Protein AF-A0A554KRL7-F1 (afdb_monomer_lite)

pLDDT: mean 94.05, std 5.18, range [69.31, 98.88]

Radius of gyration: 20.67 Å; chains: 1; bounding box: 48×48×59 Å

Secondary structure (DSSP, 8-state):
-EEEEEEEEE-SSSSHHHHHHHHHHHHHHTT-EEEEEEEEEEE-TTSEEEEEEEEETTTTEEEEEEEEEEEEEETTEEEEE--HHHHHHHHHHTT-TTTTTTTEEEEEEEE-TTHHHHHHHHHHHHHHTTEEEEEEEESSGGG--STT-------HHHHHHHHHHHHHT-SEEEEEESTTTTS-S-HHHHHHHHHHTT-EEEEPPHHHHHHHHHHIIIIITTT---SHHHHHHHHHH-SSSEEEEEEEEEEEETTEEEEEEEEEEEEHHHHTEEEEE-GGG---TT----SSHHHHHIIIIITT-----TTTT-EEEETTEEEEE----TTS-HHHHHHHHHHHHHHHHHTS-SEEEEEHHHHHHHHGGGTT-SEEEEEETTTEEEEEE--

Sequence (391 aa):
MKLDKVLFVGTGGGNDIFSCMLAADALWRMGWRWDEAMIAGVLSPFHHHTGVEVVDDDCELYVTGPNAKRFICRNDKSTQIGFVDAEVSKMVFARDGDALRLNIMGVCGLSLQKGSTGLAEVFKILAEEGAFTVLVDVGGDIFYRGKEDTHVLSPMFDSIVLRAFVDSAAPGILFEAGPGTDGEMDPEALEEALAKAQAVEHPLLVETVDKWEALYEKWIAPVRTGRTVPTTIQAYRSKEKILKLTYKARAHLGDTKIYHNFEQRINTELCKKFFLVEPRKISNPFAVDCDSPLDWFVATQVEQHQTNCEANLEYLQFGNRFHQFLTPSPLFPEDVRKWLTVKGFADFMQGVCDVIVMFTDDWQKISDTFSGSPISVCPFGAKLVFIEKKR

Foldseek 3Di:
DEFAEAEEEAQFPACQLLCSLLVLVQVVVVVYYYNAYEGEYEDDQLKDKDCWDDPDPQLRKTFAELPMWIWRDWAPDTDTAFHQQSLVQVCLVVVPDCNVVSRHDGYMYGYCFQFLQSLLVVLLVVLVVRYEYEHTYQAQLLQADAPVFAQAAANQRSLRNLLSPVNSVRHYKYKYANHRQLVGGAPVSSVVSCVQLVWDKDFRDPVSLVSSVVSCVPRPCVRDDDRRSVSLSVLLPDPDQKDKDKDWHWDDAPPDIDTDIDIHIGGSVRSRIMIIGDSVSRDHQLNDDGRRPVRSCCSRPPVGHHAHHPLDQGWGDDPPWIEGALEHGPSDDPVVSLVSNVVNVVCVLVPRTFKYKYWPVSCVSCVVVCPPAQWDWDDDPPTIIIIGGND

Structure (mmCIF, N/CA/C/O backbone):
data_AF-A0A554KRL7-F1
#
_entry.id   AF-A0A554KRL7-F1
#
loop_
_atom_site.group_PDB
_atom_site.id
_atom_site.type_symbol
_atom_site.label_atom_id
_atom_site.label_alt_id
_atom_site.label_comp_id
_atom_site.label_asym_id
_atom_site.label_entity_id
_atom_site.label_seq_id
_atom_site.pdbx_PDB_ins_code
_atom_site.Cartn_x
_atom_site.Cartn_y
_atom_site.Cartn_z
_atom_site.occupancy
_atom_site.B_iso_or_equiv
_atom_site.auth_seq_id
_atom_site.auth_comp_id
_atom_site.auth_asym_id
_atom_site.auth_atom_id
_atom_site.pdbx_PDB_model_num
ATOM 1 N N . MET A 1 1 ? -19.562 -5.578 18.838 1.00 93.12 1 MET A N 1
ATOM 2 C CA . MET A 1 1 ? -19.333 -6.848 18.109 1.00 93.12 1 MET A CA 1
ATOM 3 C C . MET A 1 1 ? -18.416 -7.708 18.963 1.00 93.12 1 MET A C 1
ATOM 5 O O . MET A 1 1 ? -17.486 -7.141 19.520 1.00 93.12 1 MET A O 1
ATOM 9 N N . LYS A 1 2 ? -18.695 -9.004 19.141 1.00 96.19 2 LYS A N 1
ATOM 10 C CA . LYS A 1 2 ? -17.781 -9.930 19.829 1.00 96.19 2 LYS A CA 1
ATOM 11 C C . LYS A 1 2 ? -17.258 -10.930 18.800 1.00 96.19 2 LYS A C 1
ATOM 13 O O . LYS A 1 2 ? -18.068 -11.461 18.046 1.00 96.19 2 LYS A O 1
ATOM 18 N N . LEU A 1 3 ? -15.947 -11.119 18.765 1.00 97.50 3 LEU A N 1
ATOM 19 C CA . LEU A 1 3 ? -15.236 -11.982 17.827 1.00 97.50 3 LEU A CA 1
ATOM 20 C C . LEU A 1 3 ? -14.306 -12.906 18.604 1.00 97.50 3 LEU A C 1
ATOM 22 O O . LEU A 1 3 ? -13.895 -12.568 19.709 1.00 97.50 3 LEU A O 1
ATOM 26 N N . ASP A 1 4 ? -13.972 -14.050 18.029 1.00 97.25 4 ASP A N 1
ATOM 27 C CA . ASP A 1 4 ? -12.994 -14.942 18.645 1.00 97.25 4 ASP A CA 1
ATOM 28 C C . ASP A 1 4 ? -11.594 -14.499 18.208 1.00 97.25 4 ASP A C 1
ATOM 30 O O . ASP A 1 4 ? -10.777 -14.114 19.039 1.00 97.25 4 ASP A O 1
ATOM 34 N N . LYS A 1 5 ? -11.359 -14.412 16.892 1.00 98.00 5 LYS A N 1
ATOM 35 C CA . LYS A 1 5 ? -10.090 -13.965 16.308 1.00 98.00 5 LYS A CA 1
ATOM 36 C C . LYS A 1 5 ? -10.283 -12.786 15.360 1.00 98.00 5 LYS A C 1
ATOM 38 O O . LYS A 1 5 ? -11.234 -12.759 14.576 1.00 98.00 5 LYS A O 1
ATOM 43 N N . VAL A 1 6 ? -9.356 -11.834 15.397 1.00 98.44 6 VAL A N 1
ATOM 44 C CA . VAL A 1 6 ? -9.305 -10.702 14.462 1.00 98.44 6 VAL A CA 1
ATOM 45 C C . VAL A 1 6 ? -7.925 -10.593 13.829 1.00 98.44 6 VAL A C 1
ATOM 47 O O . VAL A 1 6 ? -6.908 -10.658 14.516 1.00 98.44 6 VAL A O 1
ATOM 50 N N . LEU A 1 7 ? -7.894 -10.378 12.519 1.00 98.44 7 LEU A N 1
ATOM 51 C CA . LEU A 1 7 ? -6.680 -10.060 11.780 1.00 98.44 7 LEU A CA 1
ATOM 52 C C . LEU A 1 7 ? -6.766 -8.621 11.276 1.00 98.44 7 LEU A C 1
ATOM 54 O O . LEU A 1 7 ? -7.621 -8.315 10.453 1.00 98.44 7 LEU A O 1
ATOM 58 N N . PHE A 1 8 ? -5.884 -7.745 11.744 1.00 98.69 8 PHE A N 1
ATOM 59 C CA . PHE A 1 8 ? -5.738 -6.399 11.191 1.00 98.69 8 PHE A CA 1
ATOM 60 C C . PHE A 1 8 ? -4.670 -6.416 10.105 1.00 98.69 8 PHE A C 1
ATOM 62 O O . PHE A 1 8 ? -3.545 -6.807 10.393 1.00 98.69 8 PHE A O 1
ATOM 69 N N . VAL A 1 9 ? -4.994 -6.001 8.884 1.00 98.69 9 VAL A N 1
ATOM 70 C CA . VAL A 1 9 ? -4.066 -6.037 7.745 1.00 98.69 9 VAL A CA 1
ATOM 71 C C . VAL A 1 9 ? -3.862 -4.636 7.205 1.00 98.69 9 VAL A C 1
ATOM 73 O O . VAL A 1 9 ? -4.794 -4.067 6.651 1.00 98.69 9 VAL A O 1
ATOM 76 N N . GLY A 1 10 ? -2.648 -4.101 7.327 1.00 98.31 10 GLY A N 1
ATOM 77 C CA . GLY A 1 10 ? -2.272 -2.881 6.616 1.00 98.31 10 GLY A CA 1
ATOM 78 C C . GLY A 1 10 ? -2.227 -3.170 5.120 1.00 98.31 10 GLY A C 1
ATOM 79 O O . GLY A 1 10 ? -1.429 -4.012 4.712 1.00 98.31 10 GLY A O 1
ATOM 80 N N . THR A 1 11 ? -3.093 -2.536 4.332 1.00 97.38 11 THR A N 1
ATOM 81 C CA . THR A 1 11 ? -3.260 -2.841 2.899 1.00 97.38 11 THR A CA 1
ATOM 82 C C . THR A 1 11 ? -2.092 -2.337 2.059 1.00 97.38 11 THR A C 1
ATOM 84 O O . THR A 1 11 ? -1.680 -3.014 1.115 1.00 97.38 11 THR A O 1
ATOM 87 N N . GLY A 1 12 ? -1.508 -1.214 2.468 1.00 92.75 12 GLY A N 1
ATOM 88 C CA . GLY A 1 12 ? -0.427 -0.563 1.757 1.00 92.75 12 GLY A CA 1
ATOM 89 C C . GLY A 1 12 ? 0.982 -0.868 2.258 1.00 92.75 12 GLY A C 1
ATOM 90 O O . GLY A 1 12 ? 1.272 -1.661 3.168 1.00 92.75 12 GLY A O 1
ATOM 91 N N . GLY A 1 13 ? 1.929 -0.220 1.584 1.00 84.94 13 GLY A N 1
ATOM 92 C CA . GLY A 1 13 ? 3.356 -0.410 1.780 1.00 84.94 13 GLY A CA 1
ATOM 93 C C . GLY A 1 13 ? 3.957 0.468 2.870 1.00 84.94 13 GLY A C 1
ATOM 94 O O . GLY A 1 13 ? 4.553 1.514 2.602 1.00 84.94 13 GLY A O 1
ATOM 95 N N . GLY A 1 14 ? 4.061 -0.038 4.094 1.00 84.62 14 GLY A N 1
ATOM 96 C CA . GLY A 1 14 ? 4.983 0.518 5.080 1.00 84.62 14 GLY A CA 1
ATOM 97 C C . GLY A 1 14 ? 4.379 0.912 6.400 1.00 84.62 14 GLY A C 1
ATOM 98 O O . GLY A 1 14 ? 4.695 0.256 7.376 1.00 84.62 14 GLY A O 1
ATOM 99 N N . ASN A 1 15 ? 3.645 2.023 6.466 1.00 92.38 15 ASN A N 1
ATOM 100 C CA . ASN A 1 15 ? 3.126 2.503 7.748 1.00 92.38 15 ASN A CA 1
ATOM 101 C C . ASN A 1 15 ? 1.743 1.925 8.081 1.00 92.38 15 ASN A C 1
ATOM 103 O O . ASN A 1 15 ? 1.346 2.013 9.238 1.00 92.38 15 ASN A O 1
ATOM 107 N N . ASP A 1 16 ? 1.052 1.280 7.143 1.00 95.06 16 ASP A N 1
ATOM 108 C CA . ASP A 1 16 ? -0.337 0.840 7.355 1.00 95.06 16 ASP A CA 1
ATOM 109 C C . ASP A 1 16 ? -0.426 -0.332 8.330 1.00 95.06 16 ASP A C 1
ATOM 111 O O . 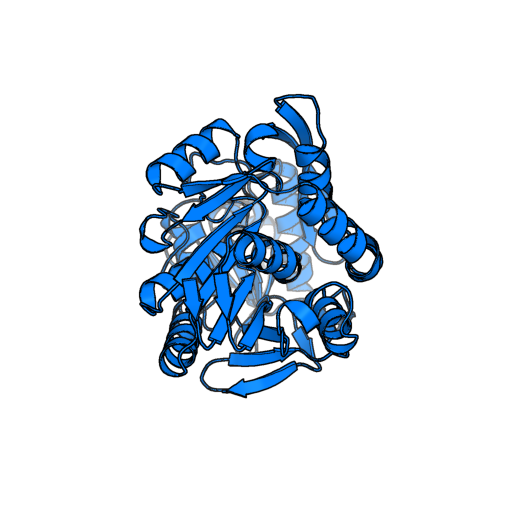ASP A 1 16 ? -1.329 -0.398 9.165 1.00 95.06 16 ASP A O 1
ATOM 115 N N . ILE A 1 17 ? 0.605 -1.182 8.361 1.00 97.00 17 ILE A N 1
ATOM 116 C CA . ILE A 1 17 ? 0.774 -2.166 9.435 1.00 97.00 17 ILE A CA 1
ATOM 117 C C . ILE A 1 17 ? 0.826 -1.494 10.818 1.00 97.00 17 ILE A C 1
ATOM 119 O O . ILE A 1 17 ? 0.255 -1.992 11.784 1.00 97.00 17 ILE A O 1
ATOM 123 N N . PHE A 1 18 ? 1.476 -0.335 10.944 1.00 97.25 18 PHE A N 1
ATOM 124 C CA . PHE A 1 18 ? 1.472 0.417 12.197 1.00 97.25 18 PHE A CA 1
ATOM 125 C C . PHE A 1 18 ? 0.107 1.079 12.449 1.00 97.25 18 PHE A C 1
ATOM 127 O O . PHE A 1 18 ? -0.363 1.113 13.590 1.00 97.25 18 PHE A O 1
ATOM 134 N N . SER A 1 19 ? -0.570 1.546 11.399 1.00 97.81 19 SER A N 1
ATOM 135 C CA . SER A 1 19 ? -1.942 2.063 11.465 1.00 97.81 19 SER A CA 1
ATOM 136 C C . SER A 1 19 ? -2.966 1.019 11.926 1.00 97.81 19 SER A C 1
ATOM 138 O O . SER A 1 19 ? -4.014 1.388 12.452 1.00 97.81 19 SER A O 1
ATOM 140 N N . CYS A 1 20 ? -2.652 -0.278 11.879 1.00 98.25 20 CYS A N 1
ATOM 141 C CA . CYS A 1 20 ? -3.484 -1.308 12.508 1.00 98.25 20 CYS A CA 1
ATOM 142 C C . CYS A 1 20 ? -3.688 -1.073 14.015 1.00 98.25 20 CYS A C 1
ATOM 144 O O . CYS A 1 20 ? -4.743 -1.408 14.553 1.00 98.25 20 CYS A O 1
ATOM 146 N N . MET A 1 21 ? -2.734 -0.430 14.702 1.00 97.44 21 MET A N 1
ATOM 147 C CA . MET A 1 21 ? -2.907 -0.028 16.104 1.00 97.44 21 MET A CA 1
ATOM 148 C C . MET A 1 21 ? -3.983 1.048 16.279 1.00 97.44 21 MET A C 1
ATOM 150 O O . MET A 1 21 ? -4.722 1.019 17.266 1.00 97.44 21 MET A O 1
ATOM 154 N N . LEU A 1 22 ? -4.080 1.982 15.326 1.00 98.00 22 LEU A N 1
ATOM 155 C CA . LEU A 1 22 ? -5.120 3.010 15.299 1.00 98.00 22 LEU A CA 1
ATOM 156 C C . LEU A 1 22 ? -6.496 2.358 15.132 1.00 98.00 22 LEU A C 1
ATOM 158 O O . LEU A 1 22 ? -7.402 2.624 15.925 1.00 98.00 22 LEU A O 1
ATOM 162 N N . ALA A 1 23 ? -6.619 1.458 14.152 1.00 98.56 23 ALA A N 1
ATOM 163 C CA . ALA A 1 23 ? -7.845 0.715 13.878 1.00 98.56 23 ALA A CA 1
ATOM 164 C C . ALA A 1 23 ? -8.291 -0.123 15.084 1.00 98.56 23 ALA A C 1
ATOM 166 O O . ALA A 1 23 ? -9.445 -0.039 15.513 1.00 98.56 23 ALA A O 1
ATOM 167 N N . ALA A 1 24 ? -7.370 -0.881 15.685 1.00 98.31 24 ALA A N 1
ATOM 168 C CA . ALA A 1 24 ? -7.660 -1.711 16.846 1.00 98.31 24 ALA A CA 1
ATOM 169 C C . ALA A 1 24 ? -8.146 -0.881 18.050 1.00 98.31 24 ALA A C 1
ATOM 171 O O . ALA A 1 24 ? -9.169 -1.217 18.651 1.00 98.31 24 ALA A O 1
ATOM 172 N N . ASP A 1 25 ? -7.480 0.228 18.400 1.00 97.81 25 ASP A N 1
ATOM 173 C CA . ASP A 1 25 ? -7.939 1.072 19.514 1.00 97.81 25 ASP A CA 1
ATOM 174 C C . ASP A 1 25 ? -9.300 1.727 19.222 1.00 97.81 25 ASP A C 1
ATOM 176 O O . ASP A 1 25 ? -10.187 1.718 20.083 1.00 97.81 25 ASP A O 1
ATOM 180 N N . ALA A 1 26 ? -9.494 2.246 18.006 1.00 98.12 26 ALA A N 1
ATOM 181 C CA . ALA A 1 26 ? -10.742 2.886 17.596 1.00 98.12 26 ALA A CA 1
ATOM 182 C C . ALA A 1 26 ? -11.931 1.911 17.661 1.00 98.12 26 ALA A C 1
ATOM 184 O O . ALA A 1 26 ? -12.931 2.192 18.332 1.00 98.12 26 ALA A O 1
ATOM 185 N N . LEU A 1 27 ? -11.805 0.725 17.054 1.00 98.50 27 LEU A N 1
ATOM 186 C CA . LEU A 1 27 ? -12.851 -0.302 17.076 1.00 98.50 27 LEU A CA 1
ATOM 187 C C . LEU A 1 27 ? -13.122 -0.809 18.497 1.00 98.50 27 LEU A C 1
ATOM 189 O O . LEU A 1 27 ? -14.282 -0.972 18.897 1.00 98.50 27 LEU A O 1
ATOM 193 N N . TRP A 1 28 ? -12.078 -0.999 19.311 1.00 97.44 28 TRP A N 1
ATOM 194 C CA . TRP A 1 28 ? -12.262 -1.381 20.710 1.00 97.44 28 TRP A CA 1
ATOM 195 C C . TRP A 1 28 ? -13.078 -0.332 21.474 1.00 97.44 28 TRP A C 1
ATOM 197 O O . TRP A 1 28 ? -13.977 -0.663 22.251 1.00 97.44 28 TRP A O 1
ATOM 207 N N . ARG A 1 29 ? -12.842 0.958 21.243 1.00 95.81 29 ARG A N 1
ATOM 208 C CA . ARG A 1 29 ? -13.616 2.030 21.892 1.00 95.81 29 ARG A CA 1
ATOM 209 C C . ARG A 1 29 ? -15.062 2.101 21.413 1.00 95.81 29 ARG A C 1
ATOM 211 O O . ARG A 1 29 ? -15.931 2.424 22.218 1.00 95.81 29 ARG A O 1
ATOM 218 N N . MET A 1 30 ? -15.345 1.684 20.180 1.00 96.75 30 MET A N 1
ATOM 219 C CA . MET A 1 30 ? -16.715 1.484 19.686 1.00 96.75 30 MET A CA 1
ATOM 220 C C . MET A 1 30 ? -17.436 0.270 20.298 1.00 96.75 30 MET A C 1
ATOM 222 O O . MET A 1 30 ? -18.595 0.011 19.976 1.00 96.75 30 MET A O 1
ATOM 226 N N . GLY A 1 31 ? -16.773 -0.515 21.151 1.00 97.44 31 GLY A N 1
ATOM 227 C CA . GLY A 1 31 ? -17.363 -1.710 21.755 1.00 97.44 31 GLY A CA 1
ATOM 228 C C . GLY A 1 31 ? -17.155 -2.992 20.944 1.00 97.44 31 GLY A C 1
ATOM 229 O O . GLY A 1 31 ? -17.851 -3.983 21.184 1.00 97.44 31 GLY A O 1
ATOM 230 N N . TRP A 1 32 ? -16.221 -3.010 19.987 1.00 98.19 32 TRP A N 1
ATOM 231 C CA . TRP A 1 32 ? -15.735 -4.269 19.419 1.00 98.19 32 TRP A CA 1
ATOM 232 C C . TRP A 1 32 ? -14.840 -4.976 20.427 1.00 98.19 32 TRP A C 1
ATOM 234 O O . TRP A 1 32 ? -14.062 -4.344 21.139 1.00 98.19 32 TRP A O 1
ATOM 244 N N . ARG A 1 33 ? -14.982 -6.287 20.538 1.00 97.44 33 ARG A N 1
ATOM 245 C CA . ARG A 1 33 ? -14.202 -7.127 21.442 1.00 97.44 33 ARG A CA 1
ATOM 246 C C . ARG A 1 33 ? -13.785 -8.370 20.688 1.00 97.44 33 ARG A C 1
ATOM 248 O O . ARG A 1 33 ? -14.574 -8.887 19.899 1.00 97.44 33 ARG A O 1
ATOM 255 N N . TRP A 1 34 ? -12.584 -8.837 20.973 1.00 97.88 34 TRP A N 1
ATOM 256 C CA . TRP A 1 34 ? -12.055 -10.074 20.434 1.00 97.88 34 TRP A CA 1
ATOM 257 C C . TRP A 1 34 ? -11.287 -10.834 21.501 1.00 97.88 34 TRP A C 1
ATOM 259 O O . TRP A 1 34 ? -10.756 -10.215 22.431 1.00 97.88 34 TRP A O 1
ATOM 269 N N . ASP A 1 35 ? -11.258 -12.155 21.362 1.00 97.06 35 ASP A N 1
ATOM 270 C CA . ASP A 1 35 ? -10.501 -13.017 22.257 1.00 97.06 35 ASP A CA 1
ATOM 271 C C . ASP A 1 35 ? -9.032 -13.074 21.839 1.00 97.06 35 ASP A C 1
ATOM 273 O O . ASP A 1 35 ? -8.206 -13.147 22.727 1.00 97.06 35 ASP A O 1
ATOM 277 N N . GLU A 1 36 ? -8.676 -12.947 20.556 1.00 97.00 36 GLU A N 1
ATOM 278 C CA . GLU A 1 36 ? -7.292 -12.873 20.055 1.00 97.00 36 GLU A CA 1
ATOM 279 C C . GLU A 1 36 ? -7.186 -11.927 18.847 1.00 97.00 36 GLU A C 1
ATOM 281 O O . GLU A 1 36 ? -8.090 -11.873 18.010 1.00 97.00 36 GLU A O 1
ATOM 286 N N . ALA A 1 37 ? -6.077 -11.188 18.731 1.00 97.94 37 ALA A N 1
ATOM 287 C CA . ALA A 1 37 ? -5.782 -10.386 17.545 1.00 97.94 37 ALA A CA 1
ATOM 288 C C . ALA A 1 37 ? -4.367 -10.606 17.002 1.00 97.94 37 ALA A C 1
ATOM 290 O O . ALA A 1 37 ? -3.408 -10.784 17.755 1.00 97.94 37 ALA A O 1
ATOM 291 N N . MET A 1 38 ? -4.230 -10.508 15.683 1.00 97.50 38 MET A N 1
ATOM 292 C CA . MET A 1 38 ? -2.950 -10.414 14.984 1.00 97.50 38 MET A CA 1
ATOM 293 C C . MET A 1 38 ? -2.909 -9.161 14.115 1.00 97.50 38 MET A C 1
ATOM 295 O O . MET A 1 38 ? -3.945 -8.666 13.670 1.00 97.50 38 MET A O 1
ATOM 299 N N . ILE A 1 39 ? -1.700 -8.661 13.876 1.00 97.69 39 ILE A N 1
ATOM 300 C CA . ILE A 1 39 ? -1.437 -7.603 12.901 1.00 97.69 39 ILE A CA 1
ATOM 301 C C . ILE A 1 39 ? -0.665 -8.209 11.733 1.00 97.69 39 ILE A C 1
ATOM 303 O O . ILE A 1 39 ? 0.294 -8.943 11.949 1.00 97.69 39 ILE A O 1
ATOM 307 N N . ALA A 1 40 ? -1.039 -7.864 10.511 1.00 97.69 40 ALA A N 1
ATOM 308 C CA . ALA A 1 40 ? -0.334 -8.234 9.304 1.00 97.69 40 ALA A CA 1
ATOM 309 C C . ALA A 1 40 ? 0.080 -6.989 8.526 1.00 97.69 40 ALA A C 1
ATOM 311 O O . ALA A 1 40 ? -0.676 -6.021 8.417 1.00 97.69 40 ALA A O 1
ATOM 312 N N . GLY A 1 41 ? 1.277 -7.042 7.964 1.00 97.25 41 GLY A N 1
ATOM 313 C CA . GLY A 1 41 ? 1.730 -6.097 6.955 1.00 97.25 41 GLY A CA 1
ATOM 314 C C . GLY A 1 41 ? 2.000 -6.813 5.648 1.00 97.25 41 GLY A C 1
ATOM 315 O O . GLY A 1 41 ? 2.177 -8.034 5.602 1.00 97.25 41 GLY A O 1
ATOM 316 N N . VAL A 1 42 ? 2.021 -6.041 4.574 1.00 96.50 42 VAL A N 1
ATOM 317 C CA . VAL A 1 42 ? 2.213 -6.563 3.228 1.00 96.50 42 VAL A CA 1
ATOM 318 C C . VAL A 1 42 ? 3.694 -6.503 2.863 1.00 96.50 42 VAL A C 1
ATOM 320 O O . VAL A 1 42 ? 4.329 -5.442 2.843 1.00 96.50 42 VAL A O 1
ATOM 323 N N . LEU A 1 43 ? 4.272 -7.669 2.582 1.00 95.75 43 LEU A N 1
ATOM 324 C CA . LEU A 1 43 ? 5.670 -7.806 2.205 1.00 95.75 43 LEU A CA 1
ATOM 325 C C . LEU A 1 43 ? 5.825 -7.470 0.723 1.00 95.75 43 LEU A C 1
ATOM 327 O O . LEU A 1 43 ? 5.396 -8.206 -0.165 1.00 95.75 43 LEU A O 1
ATOM 331 N N . SER A 1 44 ? 6.478 -6.338 0.468 1.00 94.94 44 SER A N 1
ATOM 332 C CA . SER A 1 44 ? 6.729 -5.846 -0.885 1.00 94.94 44 SER A CA 1
ATOM 333 C C . SER A 1 44 ? 7.476 -6.883 -1.738 1.00 94.94 44 SER A C 1
ATOM 335 O O . SER A 1 44 ? 8.520 -7.382 -1.308 1.00 94.94 44 SER A O 1
ATOM 337 N N . PRO A 1 45 ? 7.045 -7.124 -2.986 1.00 94.69 45 PRO A N 1
ATOM 338 C CA . PRO A 1 45 ? 7.698 -8.097 -3.855 1.00 94.69 45 PRO A CA 1
ATOM 339 C C . PRO A 1 45 ? 9.050 -7.604 -4.402 1.00 94.69 45 PRO A C 1
ATOM 341 O O . PRO A 1 45 ? 9.838 -8.387 -4.927 1.00 94.69 45 PRO A O 1
ATOM 344 N N . PHE A 1 46 ? 9.338 -6.307 -4.254 1.00 94.25 46 PHE A N 1
ATOM 345 C CA . PHE A 1 46 ? 10.564 -5.647 -4.720 1.00 94.25 46 PHE A CA 1
ATOM 346 C C . PHE A 1 46 ? 11.700 -5.681 -3.688 1.00 94.25 46 PHE A C 1
ATOM 348 O O . PHE A 1 46 ? 12.795 -5.172 -3.928 1.00 94.25 46 PHE A O 1
ATOM 355 N N . HIS A 1 47 ? 11.443 -6.254 -2.511 1.00 93.81 47 HIS A N 1
ATOM 356 C CA . HIS A 1 47 ? 12.389 -6.289 -1.406 1.00 93.81 47 HIS A CA 1
ATOM 357 C C . HIS A 1 47 ? 12.651 -7.718 -0.947 1.00 93.81 47 HIS A C 1
ATOM 359 O O . HIS A 1 47 ? 11.766 -8.570 -0.938 1.00 93.81 47 HIS A O 1
ATOM 365 N N . HIS A 1 48 ? 13.878 -7.961 -0.495 1.00 93.31 48 HIS A N 1
ATOM 366 C CA . HIS A 1 48 ? 14.221 -9.204 0.178 1.00 93.31 48 HIS A CA 1
ATOM 367 C C . HIS A 1 48 ? 13.997 -9.064 1.685 1.00 93.31 48 HIS A C 1
ATOM 369 O O . HIS A 1 48 ? 14.362 -8.047 2.284 1.00 93.31 48 HIS A O 1
ATOM 375 N N . HIS A 1 49 ? 13.429 -10.097 2.301 1.00 94.62 49 HIS A N 1
ATOM 376 C CA . HIS A 1 49 ? 13.120 -10.132 3.726 1.00 94.62 49 HIS A CA 1
ATOM 377 C C . HIS A 1 49 ? 13.862 -11.295 4.390 1.00 94.62 49 HIS A C 1
ATOM 379 O O . HIS A 1 49 ? 13.899 -12.401 3.859 1.00 94.62 49 HIS A O 1
ATOM 385 N N . THR A 1 50 ? 14.459 -11.051 5.557 1.00 94.50 50 THR A N 1
ATOM 386 C CA . THR A 1 50 ? 15.123 -12.088 6.372 1.00 94.50 50 THR A CA 1
ATOM 387 C C . THR A 1 50 ? 14.616 -12.029 7.803 1.00 94.50 50 THR A C 1
ATOM 389 O O . THR A 1 50 ? 14.224 -10.953 8.251 1.00 94.50 50 THR A O 1
ATOM 392 N N . GLY A 1 51 ? 14.705 -13.129 8.553 1.00 90.38 51 GLY A N 1
ATOM 393 C CA . GLY A 1 51 ? 14.176 -13.180 9.923 1.00 90.38 51 GLY A CA 1
ATOM 394 C C . GLY A 1 51 ? 12.645 -13.144 9.973 1.00 90.38 51 GLY A C 1
ATOM 395 O O . GLY A 1 51 ? 12.077 -12.798 11.006 1.00 90.38 51 GLY A O 1
ATOM 396 N N . VAL A 1 52 ? 12.011 -13.464 8.843 1.00 91.50 52 VAL A N 1
ATOM 397 C CA . VAL A 1 52 ? 10.6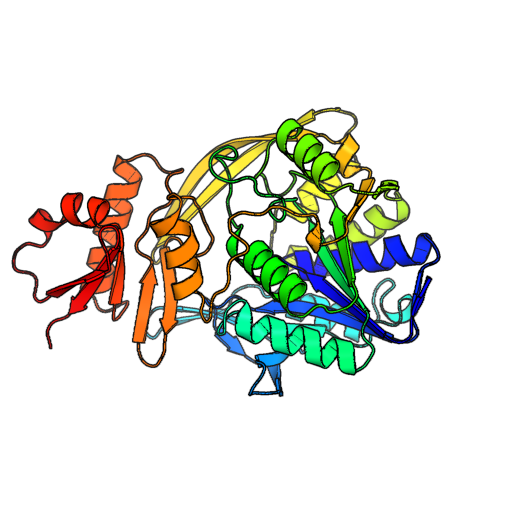06 -13.848 8.742 1.00 91.50 52 VAL A CA 1
ATOM 398 C C . VAL A 1 52 ? 10.558 -15.375 8.702 1.00 91.50 52 VAL A C 1
ATOM 400 O O . VAL A 1 52 ? 11.372 -15.993 8.013 1.00 91.50 52 VAL A O 1
ATOM 403 N N . GLU A 1 53 ? 9.677 -15.984 9.487 1.00 89.81 53 GLU A N 1
ATOM 404 C CA . GLU A 1 53 ? 9.544 -17.443 9.573 1.00 89.81 53 GLU A CA 1
ATOM 405 C C . GLU A 1 53 ? 8.338 -17.881 8.755 1.00 89.81 53 GLU A C 1
ATOM 407 O O . GLU A 1 53 ? 7.261 -17.309 8.899 1.00 89.81 53 GLU A O 1
ATOM 412 N N . VAL A 1 54 ? 8.519 -18.869 7.881 1.00 86.44 54 VAL A N 1
ATOM 413 C CA . VAL A 1 54 ? 7.420 -19.391 7.068 1.00 86.44 54 VAL A CA 1
ATOM 414 C C . VAL A 1 54 ? 6.449 -20.143 7.974 1.00 86.44 54 VAL A C 1
ATOM 416 O O . VAL A 1 54 ? 6.854 -21.049 8.702 1.00 86.44 54 VAL A O 1
ATOM 419 N N . VAL A 1 55 ? 5.177 -19.763 7.921 1.00 83.50 55 VAL A N 1
ATOM 420 C CA . VAL A 1 55 ? 4.075 -20.529 8.515 1.00 83.50 55 VAL A CA 1
ATOM 421 C C . VAL A 1 55 ? 3.551 -21.539 7.504 1.00 83.50 55 VAL A C 1
ATOM 423 O O . VAL A 1 55 ? 3.352 -22.702 7.843 1.00 83.50 55 VAL A O 1
ATOM 426 N N . ASP A 1 56 ? 3.376 -21.087 6.262 1.00 77.69 56 ASP A N 1
ATOM 427 C CA . ASP A 1 56 ? 2.883 -21.879 5.142 1.00 77.69 56 ASP A CA 1
ATOM 428 C C . ASP A 1 56 ? 3.591 -21.438 3.844 1.00 77.69 56 ASP A C 1
ATOM 430 O O . ASP A 1 56 ? 3.444 -20.292 3.407 1.00 77.69 56 ASP A O 1
ATOM 434 N N . ASP A 1 57 ? 4.405 -22.328 3.261 1.00 75.00 57 ASP A N 1
ATOM 435 C CA . ASP A 1 57 ? 5.165 -22.072 2.022 1.00 75.00 57 ASP A CA 1
ATOM 436 C C . ASP A 1 57 ? 4.245 -22.014 0.788 1.00 75.00 57 ASP A C 1
ATOM 438 O O . ASP A 1 57 ? 4.503 -21.273 -0.171 1.00 75.00 57 ASP A O 1
ATOM 442 N N . ASP A 1 58 ? 3.150 -22.778 0.803 1.00 75.38 58 ASP A N 1
ATOM 443 C CA . ASP A 1 58 ? 2.205 -22.843 -0.310 1.00 75.38 58 ASP A CA 1
ATOM 444 C C . ASP A 1 58 ? 1.419 -21.533 -0.419 1.00 75.38 58 ASP A C 1
ATOM 446 O O . ASP A 1 58 ? 1.132 -21.076 -1.531 1.00 75.38 58 ASP A O 1
ATOM 450 N N . CYS A 1 59 ? 1.183 -20.872 0.713 1.00 71.25 59 CYS A N 1
ATOM 451 C CA . CYS A 1 59 ? 0.403 -19.641 0.793 1.00 71.25 59 CYS A CA 1
ATOM 452 C C . CYS A 1 59 ? 1.260 -18.381 1.015 1.00 71.25 59 CYS A C 1
ATOM 454 O O . CYS A 1 59 ? 0.741 -17.274 0.952 1.00 71.25 59 CYS A O 1
ATOM 456 N N . GLU A 1 60 ? 2.572 -18.516 1.235 1.00 85.69 60 GLU A N 1
ATOM 457 C CA . GLU A 1 60 ? 3.489 -17.397 1.520 1.00 85.69 60 GLU A CA 1
ATOM 458 C C . GLU A 1 60 ? 3.043 -16.522 2.711 1.00 85.69 60 GLU A C 1
ATOM 460 O O . GLU A 1 60 ? 3.105 -15.285 2.684 1.00 85.69 60 GLU A O 1
ATOM 465 N N . LEU A 1 61 ? 2.601 -17.188 3.781 1.00 89.19 61 LEU A N 1
ATOM 466 C CA . LEU A 1 61 ? 2.298 -16.572 5.069 1.00 89.19 61 LEU A CA 1
ATOM 467 C C . LEU A 1 61 ? 3.519 -16.664 5.988 1.00 89.19 61 LEU A C 1
ATOM 469 O O . LEU A 1 61 ? 4.055 -17.751 6.219 1.00 89.19 61 LEU A O 1
ATOM 473 N N . TYR A 1 62 ? 3.923 -15.532 6.565 1.00 92.81 62 TYR A N 1
ATOM 474 C CA . TYR A 1 62 ? 5.110 -15.451 7.414 1.00 92.81 62 TYR A CA 1
ATOM 475 C C . TYR A 1 62 ? 4.802 -14.892 8.801 1.00 92.81 62 TYR A C 1
ATOM 477 O O . TYR A 1 62 ? 3.981 -13.992 8.945 1.00 92.81 62 TYR A O 1
ATOM 485 N N . VAL A 1 63 ? 5.532 -15.330 9.824 1.00 93.56 63 VAL A N 1
ATOM 486 C CA . VAL A 1 63 ? 5.642 -14.621 11.108 1.00 93.56 63 VAL A CA 1
ATOM 487 C C . VAL A 1 63 ? 6.768 -13.598 11.013 1.00 93.56 63 VAL A C 1
ATOM 489 O O . VAL A 1 63 ? 7.898 -13.928 10.644 1.00 93.56 63 VAL A O 1
ATOM 492 N N . THR A 1 64 ? 6.484 -12.355 11.398 1.00 94.19 64 THR A N 1
ATOM 493 C CA . THR A 1 64 ? 7.472 -11.272 11.403 1.00 94.19 64 THR A CA 1
ATOM 494 C C . THR A 1 64 ? 8.012 -11.065 12.813 1.00 94.19 64 THR A C 1
ATOM 496 O O . THR A 1 64 ? 7.362 -10.480 13.683 1.00 94.19 64 THR A O 1
ATOM 499 N N . GLY A 1 65 ? 9.235 -11.538 13.053 1.00 93.81 65 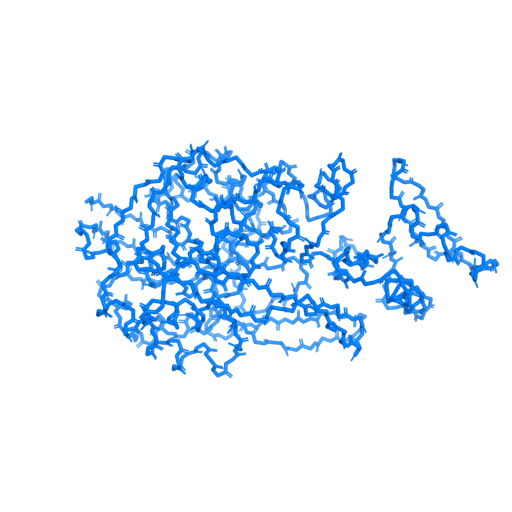GLY A N 1
ATOM 500 C CA . GLY A 1 65 ? 9.901 -11.397 14.345 1.00 93.81 65 GLY A CA 1
ATOM 501 C C . GLY A 1 65 ? 10.526 -10.008 14.584 1.00 93.81 65 GLY A C 1
ATOM 502 O O . GLY A 1 65 ? 10.788 -9.265 13.636 1.00 93.81 65 GLY A O 1
ATOM 503 N N . PRO A 1 66 ? 10.887 -9.678 15.840 1.00 95.00 66 PRO A N 1
ATOM 504 C CA . PRO A 1 66 ? 11.560 -8.421 16.205 1.00 95.00 66 PRO A CA 1
ATOM 505 C C . PRO A 1 66 ? 12.894 -8.164 15.491 1.00 95.00 66 PRO A C 1
ATOM 507 O O . PRO A 1 66 ? 13.360 -7.030 15.408 1.00 95.00 66 PRO A O 1
ATOM 510 N N . ASN A 1 67 ? 13.543 -9.229 15.019 1.00 95.81 67 ASN A N 1
ATOM 511 C CA . ASN A 1 67 ? 14.842 -9.177 14.351 1.00 95.81 67 ASN A CA 1
ATOM 512 C C . ASN A 1 67 ? 14.729 -9.254 12.826 1.00 95.81 67 ASN A C 1
ATOM 514 O O . ASN A 1 67 ? 15.759 -9.356 12.153 1.00 95.81 67 ASN A O 1
ATOM 518 N N . ALA A 1 68 ? 13.506 -9.240 12.289 1.00 97.00 68 ALA A N 1
ATOM 519 C CA . ALA A 1 68 ? 13.292 -9.282 10.858 1.00 97.00 68 ALA A CA 1
ATOM 520 C C . ALA A 1 68 ? 13.901 -8.043 10.185 1.00 97.00 68 ALA A C 1
ATOM 522 O O . ALA A 1 68 ? 13.993 -6.957 10.764 1.00 97.00 68 ALA A O 1
ATOM 523 N N . LYS A 1 69 ? 14.363 -8.211 8.949 1.00 96.69 69 LYS A N 1
ATOM 524 C CA . LYS A 1 69 ? 15.054 -7.173 8.178 1.00 96.69 69 LYS A CA 1
ATOM 525 C C . LYS A 1 69 ? 14.530 -7.142 6.759 1.00 96.69 69 LYS A C 1
ATOM 527 O O . LYS A 1 69 ? 14.179 -8.180 6.204 1.00 96.69 69 LYS A O 1
ATOM 532 N N . ARG A 1 70 ? 14.576 -5.951 6.170 1.00 96.06 70 ARG A N 1
ATOM 533 C CA . ARG A 1 70 ? 14.211 -5.687 4.783 1.00 96.06 70 ARG A CA 1
ATOM 534 C C . ARG A 1 70 ? 15.398 -5.117 4.024 1.00 96.06 70 ARG A C 1
ATOM 536 O O . ARG A 1 70 ? 16.105 -4.246 4.537 1.00 96.06 70 ARG A O 1
ATOM 543 N N . PHE A 1 71 ? 15.587 -5.580 2.798 1.00 94.56 71 PHE A N 1
ATOM 544 C CA . PHE A 1 71 ? 16.701 -5.200 1.946 1.00 94.56 71 PHE A CA 1
ATOM 545 C C . PHE A 1 71 ? 16.220 -4.785 0.564 1.00 94.56 71 PHE A C 1
ATOM 547 O O . PHE A 1 71 ? 15.333 -5.410 -0.014 1.00 94.56 71 PHE A O 1
ATOM 554 N N . ILE A 1 72 ? 16.862 -3.753 0.023 1.00 90.19 72 ILE A N 1
ATOM 555 C CA . ILE A 1 72 ? 16.860 -3.492 -1.414 1.00 90.19 72 ILE A CA 1
ATOM 556 C C . ILE A 1 72 ? 18.015 -4.301 -1.995 1.00 90.19 72 ILE A C 1
ATOM 558 O O . ILE A 1 72 ? 19.175 -4.067 -1.640 1.00 90.19 72 ILE A O 1
ATOM 562 N N . CYS A 1 73 ? 17.696 -5.235 -2.881 1.00 86.06 73 CYS A N 1
ATOM 563 C CA . CYS A 1 73 ? 18.683 -6.014 -3.615 1.00 86.06 73 CYS A CA 1
ATOM 564 C C . CYS A 1 73 ? 18.853 -5.406 -5.004 1.00 86.06 73 CYS A C 1
ATOM 566 O O . CYS A 1 73 ? 17.867 -5.117 -5.669 1.00 86.06 73 CYS A O 1
ATOM 568 N N . ARG A 1 74 ? 20.095 -5.163 -5.427 1.00 78.44 74 ARG A N 1
ATOM 569 C CA . ARG A 1 74 ? 20.442 -4.727 -6.787 1.00 78.44 74 ARG A CA 1
ATOM 570 C C . ARG A 1 74 ? 21.768 -5.386 -7.156 1.00 78.44 74 ARG A C 1
ATOM 572 O O . ARG A 1 74 ? 22.771 -5.113 -6.496 1.00 78.44 74 ARG A O 1
ATOM 579 N N . ASN A 1 75 ? 21.783 -6.219 -8.197 1.00 72.31 75 ASN A N 1
ATOM 580 C CA . ASN A 1 75 ? 22.942 -7.047 -8.554 1.00 72.31 75 ASN A CA 1
ATOM 581 C C . ASN A 1 75 ? 23.426 -7.911 -7.359 1.00 72.31 75 ASN A C 1
ATOM 583 O O . ASN A 1 75 ? 22.638 -8.626 -6.748 1.00 72.31 75 ASN A O 1
ATOM 587 N N . ASP A 1 76 ? 24.704 -7.802 -6.994 1.00 69.31 76 ASP A N 1
ATOM 588 C CA . ASP A 1 76 ? 25.386 -8.447 -5.868 1.00 69.31 76 ASP A CA 1
ATOM 589 C C . ASP A 1 76 ? 25.342 -7.619 -4.569 1.00 69.31 76 ASP A C 1
ATOM 591 O O . ASP A 1 76 ? 25.920 -8.009 -3.552 1.00 69.31 76 ASP A O 1
ATOM 595 N N . LYS A 1 77 ? 24.669 -6.461 -4.583 1.00 83.06 77 LYS A N 1
ATOM 596 C CA . LYS A 1 77 ? 24.563 -5.571 -3.427 1.00 83.06 77 LYS A CA 1
ATOM 597 C C . LYS A 1 77 ? 23.204 -5.708 -2.763 1.00 83.06 77 LYS A C 1
ATOM 599 O O . LYS A 1 77 ? 22.155 -5.624 -3.399 1.00 83.06 77 LYS A O 1
ATOM 604 N N . SER A 1 78 ? 23.245 -5.841 -1.445 1.00 89.69 78 SER A N 1
ATOM 605 C CA . SER A 1 78 ? 22.073 -5.832 -0.583 1.00 89.69 78 SER A CA 1
ATOM 606 C C . SER A 1 78 ? 22.222 -4.704 0.428 1.00 89.69 78 SER A C 1
ATOM 608 O O . SER A 1 78 ? 23.177 -4.679 1.206 1.00 89.69 78 SER A O 1
ATOM 610 N N . THR A 1 79 ? 21.294 -3.750 0.397 1.00 92.31 79 THR A N 1
ATOM 611 C CA . THR A 1 79 ? 21.275 -2.616 1.325 1.00 92.31 79 THR A CA 1
ATOM 612 C C . THR A 1 79 ? 20.095 -2.776 2.262 1.00 92.31 79 THR A C 1
ATOM 614 O O . THR A 1 79 ? 18.944 -2.736 1.825 1.00 92.31 79 THR A O 1
ATOM 617 N N . GLN A 1 80 ? 20.375 -2.934 3.556 1.00 94.94 80 GLN A N 1
ATOM 618 C CA . GLN A 1 80 ? 19.328 -2.955 4.572 1.00 94.94 80 GLN A CA 1
ATOM 619 C C . GLN A 1 80 ? 18.638 -1.587 4.623 1.00 94.94 80 GLN A C 1
ATOM 621 O O . GLN A 1 80 ? 19.296 -0.548 4.688 1.00 94.94 80 GLN A O 1
ATOM 626 N N . ILE A 1 81 ? 17.311 -1.598 4.629 1.00 93.69 81 ILE A N 1
ATOM 627 C CA . ILE A 1 81 ? 16.473 -0.413 4.805 1.00 93.69 81 ILE A CA 1
ATOM 628 C C . ILE A 1 81 ? 15.586 -0.578 6.042 1.00 93.69 81 ILE A C 1
ATOM 630 O O . ILE A 1 81 ? 15.459 -1.677 6.584 1.00 93.69 81 ILE A O 1
ATOM 634 N N . GLY A 1 82 ? 14.971 0.514 6.504 1.00 94.69 82 GLY A N 1
ATOM 635 C CA . GLY A 1 82 ? 14.023 0.456 7.619 1.00 94.69 82 GLY A CA 1
ATOM 636 C C . GLY A 1 82 ? 12.876 -0.514 7.327 1.00 94.69 82 GLY A C 1
ATOM 637 O O . GLY A 1 82 ? 12.409 -0.581 6.185 1.00 94.69 82 GLY A O 1
ATOM 638 N N . PHE A 1 83 ? 12.425 -1.258 8.337 1.00 95.94 83 PHE A N 1
ATOM 639 C CA . PHE A 1 83 ? 11.353 -2.246 8.219 1.00 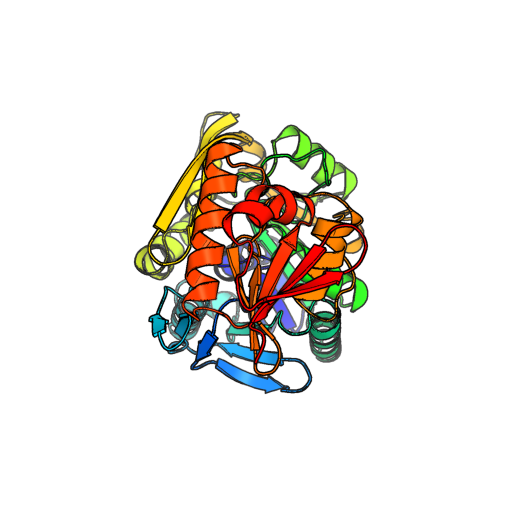95.94 83 PHE A CA 1
ATOM 640 C C . PHE A 1 83 ? 10.348 -2.043 9.351 1.00 95.94 83 PHE A C 1
ATOM 642 O O . PHE A 1 83 ? 10.626 -2.376 10.499 1.00 95.94 83 PHE A O 1
ATOM 649 N N . VAL A 1 84 ? 9.213 -1.424 9.024 1.00 96.31 84 VAL A N 1
ATOM 650 C CA . VAL A 1 84 ? 8.209 -1.002 10.013 1.00 96.31 84 VAL A CA 1
ATOM 651 C C . VAL A 1 84 ? 7.607 -2.214 10.711 1.00 96.31 84 VAL A C 1
ATOM 653 O O . VAL A 1 84 ? 7.425 -2.187 11.920 1.00 96.31 84 VAL A O 1
ATOM 656 N N . ASP A 1 85 ? 7.399 -3.305 9.984 1.00 96.56 85 ASP A N 1
ATOM 657 C CA . ASP A 1 85 ? 6.811 -4.539 10.492 1.00 96.56 85 ASP A CA 1
ATOM 658 C C . ASP A 1 85 ? 7.628 -5.157 11.632 1.00 96.56 85 ASP A C 1
ATOM 660 O O . ASP A 1 85 ? 7.072 -5.588 12.642 1.00 96.56 85 ASP A O 1
ATOM 664 N N . ALA A 1 86 ? 8.960 -5.118 11.530 1.00 96.56 86 ALA A N 1
ATOM 665 C CA . ALA A 1 86 ? 9.845 -5.548 12.609 1.00 96.56 86 ALA A CA 1
ATOM 666 C C . ALA A 1 86 ? 9.753 -4.631 13.842 1.00 96.56 86 ALA A C 1
ATOM 668 O O . ALA A 1 86 ? 9.831 -5.111 14.973 1.00 96.56 86 ALA A O 1
ATOM 669 N N . GLU A 1 87 ? 9.558 -3.321 13.656 1.00 96.50 87 GLU A N 1
ATOM 670 C CA . GLU A 1 87 ? 9.358 -2.383 14.771 1.00 96.50 87 GLU A CA 1
ATOM 671 C C . GLU A 1 87 ? 7.983 -2.553 15.431 1.00 96.50 87 GLU A C 1
ATOM 673 O O . GLU A 1 87 ? 7.889 -2.532 16.659 1.00 96.50 87 GLU A O 1
ATOM 678 N N . VAL A 1 88 ? 6.930 -2.811 14.648 1.00 96.38 88 VAL A N 1
ATOM 679 C CA . VAL A 1 88 ? 5.602 -3.168 15.177 1.00 96.38 88 VAL A CA 1
ATOM 680 C C . VAL A 1 88 ? 5.689 -4.479 15.955 1.00 96.38 88 VAL A C 1
ATOM 682 O O . VAL A 1 88 ? 5.157 -4.567 17.060 1.00 96.38 88 VAL A O 1
ATOM 685 N N . SER A 1 89 ? 6.439 -5.460 15.447 1.00 96.06 89 SER A N 1
ATOM 686 C CA . SER A 1 89 ? 6.729 -6.702 16.162 1.00 96.06 89 SER A CA 1
ATOM 687 C C . SER A 1 89 ? 7.399 -6.417 17.512 1.00 96.06 89 SER A C 1
ATOM 689 O O . SER A 1 89 ? 6.866 -6.810 18.550 1.00 96.06 89 SER A O 1
ATOM 691 N N . LYS A 1 90 ? 8.486 -5.630 17.556 1.00 95.94 90 LYS A N 1
ATOM 692 C CA . LYS A 1 90 ? 9.127 -5.226 18.826 1.00 95.94 90 LYS A CA 1
ATOM 693 C C . LYS A 1 90 ? 8.154 -4.559 19.797 1.00 95.94 90 LYS A C 1
ATOM 695 O O . LYS A 1 90 ? 8.169 -4.901 20.976 1.00 95.94 90 LYS A O 1
ATOM 700 N N . MET A 1 91 ? 7.314 -3.643 19.318 1.00 95.12 91 MET A N 1
ATOM 701 C CA . MET A 1 91 ? 6.311 -2.951 20.131 1.00 95.12 91 MET A CA 1
ATOM 702 C C . MET A 1 91 ? 5.289 -3.929 20.734 1.00 95.12 91 MET A C 1
ATOM 704 O O . MET A 1 91 ? 5.028 -3.875 21.939 1.00 95.12 91 MET A O 1
ATOM 708 N N . VAL A 1 92 ? 4.752 -4.855 19.928 1.00 94.12 92 VAL A N 1
ATOM 709 C CA . VAL A 1 92 ? 3.804 -5.891 20.378 1.00 94.12 92 VAL A CA 1
ATOM 710 C C . VAL A 1 92 ? 4.460 -6.820 21.404 1.00 94.12 92 VAL A C 1
ATOM 712 O O . VAL A 1 92 ? 3.891 -7.050 22.473 1.00 94.12 92 VAL A O 1
ATOM 715 N N . PHE A 1 93 ? 5.683 -7.295 21.144 1.00 90.94 93 PHE A N 1
ATOM 716 C CA . PHE A 1 93 ? 6.430 -8.161 22.066 1.00 90.94 93 PHE A CA 1
ATOM 717 C C . PHE A 1 93 ? 6.816 -7.456 23.371 1.00 90.94 93 PHE A C 1
ATOM 719 O O . PHE A 1 93 ? 6.752 -8.065 24.439 1.00 90.94 93 PHE A O 1
ATOM 726 N N . ALA A 1 94 ? 7.166 -6.169 23.310 1.00 90.44 94 ALA A N 1
ATOM 727 C CA . ALA A 1 94 ? 7.422 -5.345 24.489 1.00 90.44 94 ALA A CA 1
ATOM 728 C C . ALA A 1 94 ? 6.153 -5.067 25.314 1.00 90.44 94 ALA A C 1
ATOM 730 O O . ALA A 1 94 ? 6.260 -4.506 26.405 1.00 90.44 94 ALA A O 1
ATOM 731 N N . ARG A 1 95 ? 4.968 -5.459 24.811 1.00 86.25 95 ARG A N 1
ATOM 732 C CA . ARG A 1 95 ? 3.649 -5.171 25.397 1.00 86.25 95 ARG A CA 1
ATOM 733 C C . ARG A 1 95 ? 3.441 -3.672 25.633 1.00 86.25 95 ARG A C 1
ATOM 735 O O . ARG A 1 95 ? 2.790 -3.282 26.598 1.00 86.25 95 ARG A O 1
ATOM 742 N N . ASP A 1 96 ? 4.015 -2.844 24.763 1.00 80.88 96 ASP A N 1
ATOM 743 C CA . ASP A 1 96 ? 3.944 -1.392 24.882 1.00 80.88 96 ASP A CA 1
ATOM 744 C C . ASP A 1 96 ? 2.609 -0.842 24.363 1.00 80.88 96 ASP A C 1
ATOM 746 O O . ASP A 1 96 ? 1.931 -1.447 23.525 1.00 80.88 96 ASP A O 1
ATOM 750 N N . GLY A 1 97 ? 2.223 0.322 24.882 1.00 75.25 97 GLY A N 1
ATOM 751 C CA . GLY A 1 97 ? 0.917 0.912 24.625 1.00 75.25 97 GLY A CA 1
ATOM 752 C C . GLY A 1 97 ? -0.225 -0.018 25.036 1.00 75.25 97 GLY A C 1
ATOM 753 O O . GLY A 1 97 ? -0.213 -0.635 26.099 1.00 75.25 97 GLY A O 1
ATOM 754 N N . ASP A 1 98 ? -1.237 -0.110 24.178 1.00 79.75 98 ASP A N 1
ATOM 755 C CA . ASP A 1 98 ? -2.427 -0.917 24.431 1.00 79.75 98 ASP A CA 1
ATOM 756 C C . ASP A 1 98 ? -2.336 -2.335 23.839 1.00 79.75 98 ASP A C 1
ATOM 758 O O . ASP A 1 98 ? -3.323 -3.059 23.892 1.00 79.75 98 ASP A O 1
ATOM 762 N N . ALA A 1 99 ? -1.184 -2.780 23.317 1.00 69.38 99 ALA A N 1
ATOM 763 C CA . ALA A 1 99 ? -1.069 -4.089 22.656 1.00 69.38 99 ALA A CA 1
ATOM 764 C C . ALA A 1 99 ? -1.506 -5.263 23.555 1.00 69.38 99 ALA A C 1
ATOM 766 O O . ALA A 1 99 ? -2.203 -6.168 23.099 1.00 69.38 99 ALA A O 1
ATOM 767 N N . LEU A 1 100 ? -1.170 -5.221 24.852 1.00 74.31 100 LEU A N 1
ATOM 768 C CA . LEU A 1 100 ? -1.654 -6.205 25.828 1.00 74.31 100 LEU A CA 1
ATOM 769 C C . LEU A 1 100 ? -3.166 -6.079 26.070 1.00 74.31 100 LEU A C 1
ATOM 771 O O . LEU A 1 100 ? -3.872 -7.080 26.125 1.00 74.31 100 LEU A O 1
ATOM 775 N N . ARG A 1 101 ? -3.674 -4.847 26.202 1.00 86.50 101 ARG A N 1
ATOM 776 C CA . ARG A 1 101 ? -5.103 -4.576 26.433 1.00 86.50 101 ARG A CA 1
ATOM 777 C C . ARG A 1 101 ? -5.968 -4.996 25.244 1.00 86.50 101 ARG A C 1
ATOM 779 O O . ARG A 1 101 ? -7.099 -5.425 25.436 1.00 86.50 101 ARG A O 1
ATOM 786 N N . LEU A 1 102 ? -5.440 -4.839 24.037 1.00 91.19 102 LEU A N 1
ATOM 787 C CA . LEU A 1 102 ? -6.061 -5.195 22.765 1.00 91.19 102 LEU A CA 1
ATOM 788 C C . LEU A 1 102 ? -5.798 -6.660 22.393 1.00 91.19 102 LEU A C 1
ATOM 790 O O . LEU A 1 102 ? -6.078 -7.049 21.270 1.00 91.19 102 LEU A O 1
ATOM 794 N N . ASN A 1 103 ? -5.227 -7.449 23.305 1.00 93.81 103 ASN A N 1
ATOM 795 C CA . ASN A 1 103 ? -4.842 -8.844 23.122 1.00 93.81 103 ASN A CA 1
ATOM 796 C C . ASN A 1 103 ? -4.203 -9.169 21.760 1.00 93.81 103 ASN A C 1
ATOM 798 O O . ASN A 1 103 ? -4.567 -10.137 21.090 1.00 93.81 103 ASN A O 1
ATOM 802 N N . ILE A 1 104 ? -3.259 -8.322 21.342 1.00 96.19 104 ILE A N 1
ATOM 803 C CA . ILE A 1 104 ? -2.497 -8.523 20.113 1.00 96.19 104 ILE A CA 1
ATOM 804 C C . ILE A 1 104 ? -1.387 -9.525 20.424 1.00 96.19 104 ILE A C 1
ATOM 806 O O . ILE A 1 104 ? -0.535 -9.296 21.292 1.00 96.19 104 ILE A O 1
ATOM 810 N N . MET A 1 105 ? -1.437 -10.660 19.739 1.00 94.88 105 MET A N 1
ATOM 811 C CA . MET A 1 105 ? -0.628 -11.839 20.033 1.00 94.88 105 MET A CA 1
ATOM 812 C C . MET A 1 105 ? 0.655 -11.891 19.212 1.00 94.88 105 MET A C 1
ATOM 814 O O . MET A 1 105 ? 1.645 -12.457 19.671 1.00 94.88 105 MET A O 1
ATOM 818 N N . GLY A 1 106 ? 0.665 -11.273 18.032 1.00 95.75 106 GLY A N 1
ATOM 819 C CA . GLY A 1 106 ? 1.825 -11.289 17.156 1.00 95.75 106 GLY A CA 1
ATOM 820 C C . GLY A 1 106 ? 1.647 -10.467 15.890 1.00 95.75 106 GLY A C 1
ATOM 821 O O . GLY A 1 106 ? 0.621 -9.812 15.683 1.00 95.75 106 GLY A O 1
ATOM 822 N N . VAL A 1 107 ? 2.688 -10.523 15.062 1.00 96.69 107 VAL A N 1
ATOM 823 C CA . VAL A 1 107 ? 2.769 -9.841 13.773 1.00 96.69 107 VAL A CA 1
ATOM 824 C C . VAL A 1 107 ? 3.114 -10.855 12.687 1.00 96.69 107 VAL A C 1
ATOM 826 O O . VAL A 1 107 ? 4.052 -11.638 12.852 1.00 96.69 107 VAL A O 1
ATOM 829 N N . CYS A 1 108 ? 2.382 -10.831 11.581 1.00 95.88 108 CYS A N 1
ATOM 830 C CA . CYS A 1 108 ? 2.656 -11.626 10.391 1.00 95.88 108 CYS A CA 1
ATOM 831 C C . CYS A 1 108 ? 2.946 -10.743 9.167 1.00 95.88 108 CYS A C 1
ATOM 833 O O . CYS A 1 108 ? 2.734 -9.530 9.176 1.00 95.88 108 CYS A O 1
ATOM 835 N N . GLY A 1 109 ? 3.511 -11.356 8.133 1.00 95.88 109 GLY A N 1
ATOM 836 C CA . GLY A 1 109 ? 3.759 -10.755 6.831 1.00 95.88 109 GLY A CA 1
ATOM 837 C C . GLY A 1 109 ? 3.014 -11.530 5.750 1.00 95.88 109 GLY A C 1
ATOM 838 O O . GLY A 1 109 ? 3.092 -12.759 5.716 1.00 95.88 109 GLY A O 1
ATOM 839 N N . LEU A 1 110 ? 2.310 -10.809 4.881 1.00 96.19 110 LEU A N 1
ATOM 840 C CA . LEU A 1 110 ? 1.592 -11.352 3.728 1.00 96.19 110 LEU A CA 1
ATOM 841 C C . LEU A 1 110 ? 2.384 -11.022 2.462 1.00 96.19 110 LEU A C 1
ATOM 843 O O . LEU A 1 110 ? 2.583 -9.847 2.153 1.00 96.19 110 LEU A O 1
ATOM 847 N N . SER A 1 111 ? 2.888 -12.028 1.753 1.00 94.88 111 SER A N 1
ATOM 848 C CA . SER A 1 111 ? 3.661 -11.803 0.526 1.00 94.88 111 SER A CA 1
ATOM 849 C C . SER A 1 111 ? 2.771 -11.466 -0.665 1.00 94.88 111 SER A C 1
ATOM 851 O O . SER A 1 111 ? 1.710 -12.053 -0.848 1.00 94.88 111 SER A O 1
ATOM 853 N N . LEU A 1 112 ? 3.249 -10.552 -1.515 1.00 95.31 112 LEU A N 1
ATOM 854 C CA . LEU A 1 112 ? 2.637 -10.263 -2.815 1.00 95.31 112 LEU A CA 1
ATOM 855 C C . LEU A 1 112 ? 3.301 -11.005 -3.988 1.00 95.31 112 LEU A C 1
ATOM 857 O O . LEU A 1 112 ? 2.971 -10.718 -5.138 1.00 95.31 112 LEU A O 1
ATOM 861 N N . GLN A 1 113 ? 4.258 -11.914 -3.756 1.00 93.88 113 GLN A N 1
ATOM 862 C CA . GLN A 1 113 ? 4.964 -12.596 -4.859 1.00 93.88 113 GLN A CA 1
ATOM 863 C C . GLN A 1 113 ? 4.012 -13.424 -5.734 1.00 93.88 113 GLN A C 1
ATOM 865 O O . GLN A 1 113 ? 4.199 -13.465 -6.949 1.00 93.88 113 GLN A O 1
ATOM 870 N N . LYS A 1 114 ? 2.961 -14.004 -5.139 1.00 94.75 114 LYS A N 1
ATOM 871 C CA . LYS A 1 114 ? 1.890 -14.743 -5.836 1.00 94.75 114 LYS A CA 1
ATOM 872 C C . LYS A 1 114 ? 0.665 -13.888 -6.210 1.00 94.75 114 LYS A C 1
ATOM 874 O O . LYS A 1 114 ? -0.413 -14.429 -6.453 1.00 94.75 114 LYS A O 1
ATOM 879 N N . GLY A 1 115 ? 0.814 -12.559 -6.228 1.00 96.25 115 GLY A N 1
ATOM 880 C CA . GLY A 1 115 ? -0.245 -11.626 -6.620 1.00 96.25 115 GLY A CA 1
ATOM 881 C C . GLY A 1 115 ? -1.499 -11.698 -5.737 1.00 96.25 115 GLY A C 1
ATOM 882 O O . GLY A 1 115 ? -1.428 -12.060 -4.561 1.00 96.25 115 GLY A O 1
ATOM 883 N N . SER A 1 116 ? -2.651 -11.324 -6.299 1.00 97.94 116 SER A N 1
ATOM 884 C CA . SER A 1 116 ? -3.937 -11.356 -5.597 1.00 97.94 116 SER A CA 1
ATOM 885 C C . SER A 1 116 ? -4.465 -12.780 -5.430 1.00 97.94 116 SER A C 1
ATOM 887 O O . SER A 1 116 ? -5.072 -13.073 -4.401 1.00 97.94 116 SER A O 1
ATOM 889 N N . THR A 1 117 ? -4.165 -13.687 -6.366 1.00 96.88 117 THR A N 1
ATOM 890 C CA . THR A 1 117 ? -4.592 -15.093 -6.301 1.00 96.88 117 THR A CA 1
ATOM 891 C C . THR A 1 117 ? -4.003 -15.811 -5.086 1.00 96.88 117 THR A C 1
ATOM 893 O O . THR A 1 117 ? -4.738 -16.415 -4.305 1.00 96.88 117 THR A O 1
ATOM 896 N N . GLY A 1 118 ? -2.681 -15.731 -4.884 1.00 95.62 118 GLY A N 1
ATOM 897 C CA . GLY A 1 118 ? -2.034 -16.384 -3.741 1.00 95.62 118 GLY A CA 1
ATOM 898 C C . GLY A 1 118 ? -2.494 -15.805 -2.405 1.00 95.62 118 GLY A C 1
ATOM 899 O O . GLY A 1 118 ? -2.772 -16.543 -1.461 1.00 95.62 118 GLY A O 1
ATOM 900 N N . LEU A 1 119 ? -2.657 -14.482 -2.347 1.00 96.94 119 LEU A N 1
ATOM 901 C CA . LEU A 1 119 ? -3.127 -13.802 -1.147 1.00 96.94 119 LEU A CA 1
ATOM 902 C C . LEU A 1 119 ? -4.602 -14.118 -0.823 1.00 96.94 119 LEU A C 1
ATOM 904 O O . LEU A 1 119 ? -4.976 -14.161 0.350 1.00 96.94 119 LEU A O 1
ATOM 908 N N . ALA A 1 120 ? -5.442 -14.386 -1.829 1.00 97.62 120 ALA A N 1
ATOM 909 C CA . ALA A 1 120 ? -6.830 -14.794 -1.617 1.00 97.62 120 ALA A CA 1
ATOM 910 C C . ALA A 1 120 ? -6.924 -16.143 -0.884 1.00 97.62 120 ALA A C 1
ATOM 912 O O . ALA A 1 120 ? -7.747 -16.290 0.024 1.00 97.62 120 ALA A O 1
ATOM 913 N N . GLU A 1 121 ? -6.055 -17.106 -1.214 1.00 96.38 121 GLU A N 1
ATOM 914 C CA . GLU A 1 121 ? -5.993 -18.389 -0.500 1.00 96.38 121 GLU A CA 1
ATOM 915 C C . GLU A 1 121 ? -5.540 -18.206 0.956 1.00 96.38 121 GLU A C 1
ATOM 917 O O . GLU A 1 121 ? -6.126 -18.813 1.853 1.00 96.38 121 GLU A O 1
ATOM 922 N N . VAL A 1 122 ? -4.597 -17.292 1.231 1.00 95.94 122 VAL A N 1
ATOM 923 C CA . VAL A 1 122 ? -4.218 -16.942 2.615 1.00 95.94 122 VAL A CA 1
ATOM 924 C C . VAL A 1 122 ? -5.422 -16.425 3.400 1.00 95.94 122 VAL A C 1
ATOM 926 O O . VAL A 1 122 ? -5.691 -16.893 4.507 1.00 95.94 122 VAL A O 1
ATOM 929 N N . PHE A 1 123 ? -6.175 -15.473 2.840 1.00 97.69 123 PHE A N 1
ATOM 930 C CA . PHE A 1 123 ? -7.358 -14.930 3.512 1.00 97.69 123 PHE A CA 1
ATOM 931 C C . PHE A 1 123 ? -8.426 -15.989 3.766 1.00 97.69 123 PHE A C 1
ATOM 933 O O . PHE A 1 123 ? -9.056 -15.982 4.825 1.00 97.69 123 PHE A O 1
ATOM 940 N N . LYS A 1 124 ? -8.611 -16.912 2.824 1.00 96.88 124 LYS A N 1
ATOM 941 C CA . LYS A 1 124 ? -9.548 -18.022 2.964 1.00 96.88 124 LYS A CA 1
ATOM 942 C C . LYS A 1 124 ? -9.138 -18.971 4.092 1.00 96.88 124 LYS A C 1
ATOM 944 O O . LYS A 1 124 ? -9.977 -19.273 4.935 1.00 96.88 124 LYS A O 1
ATOM 949 N N . ILE A 1 125 ? -7.866 -19.366 4.168 1.00 94.69 125 ILE A N 1
ATOM 950 C CA . ILE A 1 125 ? -7.344 -20.211 5.257 1.00 94.69 125 ILE A CA 1
ATOM 951 C C . ILE A 1 125 ? -7.552 -19.530 6.614 1.00 94.69 125 ILE A C 1
ATOM 953 O O . ILE A 1 125 ? -8.104 -20.125 7.537 1.00 94.69 125 ILE A O 1
ATOM 957 N N . LEU A 1 126 ? -7.188 -18.250 6.732 1.00 94.50 126 LEU A N 1
ATOM 958 C CA . LEU A 1 126 ? -7.351 -17.502 7.983 1.00 94.50 126 LEU A CA 1
ATOM 959 C C . LEU A 1 126 ? -8.832 -17.356 8.377 1.00 94.50 126 LEU A C 1
ATOM 961 O O . LEU A 1 126 ? -9.172 -17.442 9.560 1.00 94.50 126 LEU A O 1
ATOM 965 N N . ALA A 1 127 ? -9.730 -17.189 7.403 1.00 96.44 127 ALA A N 1
ATOM 966 C CA . ALA A 1 127 ? -11.171 -17.177 7.640 1.00 96.44 127 ALA A CA 1
ATOM 967 C C . ALA A 1 127 ? -11.703 -18.544 8.106 1.00 96.44 127 ALA A C 1
ATOM 969 O O . ALA A 1 127 ? -12.533 -18.594 9.016 1.00 96.44 127 ALA A O 1
ATOM 970 N N . GLU A 1 128 ? -11.216 -19.647 7.530 1.00 95.81 128 GLU A N 1
ATOM 971 C CA . GLU A 1 128 ? -11.540 -21.017 7.957 1.00 95.81 128 GLU A CA 1
ATOM 972 C C . GLU A 1 128 ? -11.064 -21.297 9.395 1.00 95.81 128 GLU A C 1
ATOM 974 O O . GLU A 1 128 ? -11.738 -22.003 10.146 1.00 95.81 128 GLU A O 1
ATOM 979 N N . GLU A 1 129 ? -9.971 -20.662 9.829 1.00 94.25 129 GLU A N 1
ATOM 980 C CA . GLU A 1 129 ? -9.501 -20.671 11.223 1.00 94.25 129 GLU A CA 1
ATOM 981 C C . GLU A 1 129 ? -10.290 -19.746 12.172 1.00 94.25 129 GLU A C 1
ATOM 983 O O . GLU A 1 129 ? -9.971 -19.658 13.370 1.00 94.25 129 GLU A O 1
ATOM 988 N N . GLY A 1 130 ? -11.319 -19.070 11.655 1.00 95.50 130 GLY A N 1
ATOM 989 C CA . GLY A 1 130 ? -12.240 -18.218 12.402 1.00 95.50 130 GLY A CA 1
ATOM 990 C C . GLY A 1 130 ? -11.821 -16.751 12.510 1.00 95.50 130 GLY A C 1
ATOM 991 O O . GLY A 1 130 ? -12.387 -16.031 13.335 1.00 95.50 130 GLY A O 1
ATOM 992 N N . ALA A 1 131 ? -10.840 -16.290 11.726 1.00 97.19 131 ALA A N 1
ATOM 993 C CA . ALA A 1 131 ? -10.439 -14.888 11.738 1.00 97.19 131 ALA A CA 1
ATOM 994 C C . ALA A 1 131 ? -11.462 -13.996 11.020 1.00 97.19 131 ALA A C 1
ATOM 996 O O . ALA A 1 131 ? -11.876 -14.260 9.891 1.00 97.19 131 ALA A O 1
ATOM 997 N N . PHE A 1 132 ? -11.831 -12.892 11.669 1.00 98.62 132 PHE A N 1
ATOM 998 C CA . PHE A 1 132 ? -12.476 -11.759 11.014 1.00 98.62 132 PHE A CA 1
ATOM 999 C C . PHE A 1 132 ? -11.409 -10.747 10.594 1.00 98.62 132 PHE A C 1
ATOM 1001 O O . PHE A 1 132 ? -10.650 -10.262 11.438 1.00 98.62 132 PHE A O 1
ATOM 1008 N N . THR A 1 133 ? -11.356 -10.402 9.311 1.00 98.69 133 THR A N 1
ATOM 1009 C CA . THR A 1 133 ? -10.319 -9.509 8.784 1.00 98.69 133 THR A CA 1
ATOM 1010 C C . THR A 1 133 ? -10.765 -8.051 8.821 1.00 98.69 133 THR A C 1
ATOM 1012 O O . THR A 1 133 ? -11.824 -7.685 8.315 1.00 98.69 133 THR A O 1
ATOM 1015 N N . VAL A 1 134 ? -9.928 -7.191 9.387 1.00 98.88 134 VAL A N 1
ATOM 1016 C CA . VAL A 1 134 ? -10.025 -5.739 9.264 1.00 98.88 134 VAL A CA 1
ATOM 1017 C C . VAL A 1 134 ? -8.904 -5.295 8.333 1.00 98.88 134 VAL A C 1
ATOM 1019 O O . VAL A 1 134 ? -7.744 -5.268 8.738 1.00 98.88 134 VAL A O 1
ATOM 1022 N N . LEU A 1 135 ? -9.240 -4.971 7.086 1.00 98.88 135 LEU A N 1
ATOM 1023 C CA . LEU A 1 135 ? -8.314 -4.264 6.203 1.00 98.88 135 LEU A CA 1
ATOM 1024 C C . LEU A 1 135 ? -8.137 -2.846 6.746 1.00 98.88 135 LEU A C 1
ATOM 1026 O O . LEU A 1 135 ? -9.110 -2.241 7.191 1.00 98.88 135 LEU A O 1
ATOM 1030 N N . VAL A 1 136 ? -6.916 -2.335 6.753 1.00 98.75 136 VAL A N 1
ATOM 1031 C CA . VAL A 1 136 ? -6.574 -1.025 7.300 1.00 98.75 136 VAL A CA 1
ATOM 1032 C C . VAL A 1 136 ? -5.833 -0.247 6.234 1.00 98.75 136 VAL A C 1
ATOM 1034 O O . VAL A 1 136 ? -4.684 -0.569 5.933 1.00 98.75 136 VAL A O 1
ATOM 1037 N N . ASP A 1 137 ? -6.497 0.783 5.730 1.00 98.12 137 ASP A N 1
ATOM 1038 C CA . ASP A 1 137 ? -5.894 1.801 4.882 1.00 98.12 137 ASP A CA 1
ATOM 1039 C C . ASP A 1 137 ? -5.806 3.120 5.666 1.00 98.12 137 ASP A C 1
ATOM 1041 O O . ASP A 1 137 ? -6.652 3.439 6.516 1.00 98.12 137 ASP A O 1
ATOM 1045 N N . VAL A 1 138 ? -4.713 3.847 5.445 1.00 96.50 138 VAL A N 1
ATOM 1046 C CA . VAL A 1 138 ? -4.578 5.230 5.882 1.00 96.50 138 VAL A CA 1
ATOM 1047 C C . VAL A 1 138 ? -4.032 6.035 4.723 1.00 96.50 138 VAL A C 1
ATOM 1049 O O . VAL A 1 138 ? -2.836 6.002 4.463 1.00 96.50 138 VAL A O 1
ATOM 1052 N N . GLY A 1 139 ? -4.882 6.824 4.082 1.00 94.31 139 GLY A N 1
ATOM 1053 C CA . GLY A 1 139 ? -4.481 7.598 2.911 1.00 94.31 139 GLY A CA 1
ATOM 1054 C C . GLY A 1 139 ? -5.580 7.631 1.869 1.00 94.31 139 GLY A C 1
ATOM 1055 O O . GLY A 1 139 ? -5.921 8.715 1.398 1.00 94.31 139 GLY A O 1
ATOM 1056 N N . GLY A 1 140 ? -6.225 6.498 1.615 1.00 93.94 140 GLY A N 1
ATOM 1057 C CA . GLY A 1 140 ? -7.407 6.415 0.773 1.00 93.94 140 GLY A CA 1
ATOM 1058 C C . GLY A 1 140 ? -7.119 6.053 -0.681 1.00 93.94 140 GLY A C 1
ATOM 1059 O O . GLY A 1 140 ? -8.057 6.055 -1.481 1.00 93.94 140 GLY A O 1
ATOM 1060 N N . ASP A 1 141 ? -5.881 5.728 -1.056 1.00 93.88 141 ASP A N 1
ATOM 1061 C CA . ASP A 1 141 ? -5.540 5.237 -2.398 1.00 93.88 141 ASP A CA 1
ATOM 1062 C C . ASP A 1 141 ? -6.194 3.879 -2.730 1.00 93.88 141 ASP A C 1
ATOM 1064 O O . ASP A 1 141 ? -6.425 3.569 -3.908 1.00 93.88 141 ASP A O 1
ATOM 1068 N N . ILE A 1 142 ? -6.670 3.132 -1.725 1.00 97.12 142 ILE A N 1
ATOM 1069 C CA . ILE A 1 142 ? -7.545 1.970 -1.926 1.00 97.12 142 ILE A CA 1
ATOM 1070 C C . ILE A 1 142 ? -8.841 2.331 -2.677 1.00 97.12 142 ILE A C 1
ATOM 1072 O O . ILE A 1 142 ? -9.436 1.473 -3.338 1.00 97.12 142 ILE A O 1
ATOM 1076 N N . PHE A 1 143 ? -9.259 3.602 -2.643 1.00 97.31 143 PHE A N 1
ATOM 1077 C CA . PHE A 1 143 ? -10.433 4.136 -3.341 1.00 97.31 143 PHE A CA 1
ATOM 1078 C C . PHE A 1 143 ? -10.141 4.712 -4.731 1.00 97.31 143 PHE A C 1
ATOM 1080 O O . PHE A 1 143 ? -11.025 5.353 -5.312 1.00 97.31 143 PHE A O 1
ATOM 1087 N N . TYR A 1 144 ? -8.943 4.491 -5.276 1.00 95.19 144 TYR A N 1
ATOM 1088 C CA . TYR A 1 144 ? -8.549 4.985 -6.592 1.00 95.19 144 TYR A CA 1
ATOM 1089 C C . TYR A 1 144 ? -9.624 4.765 -7.669 1.00 95.19 144 TYR A C 1
ATOM 1091 O O . TYR A 1 144 ? -10.174 3.673 -7.811 1.00 95.19 144 TYR A O 1
ATOM 1099 N N . ARG A 1 145 ? -9.908 5.799 -8.469 1.00 93.31 145 ARG A N 1
ATOM 1100 C CA . ARG A 1 145 ? -11.013 5.822 -9.446 1.00 93.31 145 ARG A CA 1
ATOM 1101 C C . ARG A 1 145 ? -10.546 5.713 -10.896 1.00 93.31 145 ARG A C 1
ATOM 1103 O O . ARG A 1 145 ? -11.354 5.793 -11.821 1.00 93.31 145 ARG A O 1
ATOM 1110 N N . GLY A 1 146 ? -9.251 5.516 -11.131 1.00 90.94 146 GLY A N 1
ATOM 1111 C CA . GLY A 1 146 ? -8.692 5.437 -12.479 1.00 90.94 146 GLY A CA 1
ATOM 1112 C C . GLY A 1 146 ? -8.201 6.789 -12.993 1.00 90.94 146 GLY A C 1
ATOM 1113 O O . GLY A 1 146 ? -7.668 7.607 -12.251 1.00 90.94 146 GLY A O 1
ATOM 1114 N N . LYS A 1 147 ? -8.363 7.032 -14.299 1.00 87.25 147 LYS A N 1
ATOM 1115 C CA . LYS A 1 147 ? -7.796 8.194 -15.023 1.00 87.25 147 LYS A CA 1
ATOM 1116 C C . LYS A 1 147 ? -8.155 9.566 -14.443 1.00 87.25 147 LYS A C 1
ATOM 1118 O O . LYS A 1 147 ? -7.525 10.553 -14.812 1.00 87.25 147 LYS A O 1
ATOM 1123 N N . GLU A 1 148 ? -9.188 9.624 -13.612 1.00 86.81 148 GLU A N 1
ATOM 1124 C CA . GLU A 1 148 ? -9.656 10.832 -12.938 1.00 86.81 148 GLU A CA 1
ATOM 1125 C C . GLU A 1 148 ? -8.695 11.294 -11.837 1.00 86.81 148 GLU A C 1
ATOM 1127 O O . GLU A 1 148 ? -8.588 12.497 -11.610 1.00 86.81 148 GLU A O 1
ATOM 1132 N N . ASP A 1 149 ? -7.959 10.374 -11.203 1.00 90.31 149 ASP A N 1
ATOM 1133 C CA . ASP A 1 149 ? -7.012 10.714 -10.143 1.00 90.31 149 ASP A CA 1
ATOM 1134 C C . ASP A 1 149 ? -5.584 10.690 -10.708 1.00 90.31 149 ASP A C 1
ATOM 1136 O O . ASP A 1 149 ? -5.016 9.648 -11.047 1.00 90.31 149 ASP A O 1
ATOM 1140 N N . THR A 1 150 ? -5.008 11.880 -10.875 1.00 82.88 150 THR A N 1
ATOM 1141 C CA . THR A 1 150 ? -3.764 12.069 -11.633 1.00 82.88 150 THR A CA 1
ATOM 1142 C C . THR A 1 150 ? -2.499 12.025 -10.786 1.00 82.88 150 THR A C 1
ATOM 1144 O O . THR A 1 150 ? -1.416 12.021 -11.361 1.00 82.88 150 THR A O 1
ATOM 1147 N N . HIS A 1 151 ? -2.606 12.023 -9.454 1.00 89.12 151 HIS A N 1
ATOM 1148 C CA . HIS A 1 151 ? -1.477 12.177 -8.523 1.00 89.12 151 HIS A CA 1
ATOM 1149 C C . HIS A 1 151 ? -1.159 10.933 -7.688 1.00 89.12 151 HIS A C 1
ATOM 1151 O O . HIS A 1 151 ? -0.376 11.013 -6.745 1.00 89.12 151 HIS A O 1
ATOM 1157 N N . VAL A 1 152 ? -1.725 9.792 -8.065 1.00 91.06 152 VAL A N 1
ATOM 1158 C CA . VAL A 1 152 ? -1.500 8.499 -7.415 1.00 91.06 152 VAL A CA 1
ATOM 1159 C C . VAL A 1 152 ? -0.017 8.145 -7.344 1.00 91.06 152 VAL A C 1
ATOM 1161 O O . VAL A 1 152 ? 0.717 8.332 -8.315 1.00 91.06 152 VAL A O 1
ATOM 1164 N N . LEU A 1 153 ? 0.437 7.660 -6.190 1.00 91.94 153 LEU A N 1
ATOM 1165 C CA . LEU A 1 153 ? 1.831 7.362 -5.884 1.00 91.94 153 LEU A CA 1
ATOM 1166 C C . LEU A 1 153 ? 2.073 5.863 -5.686 1.00 91.94 153 LEU A C 1
ATOM 1168 O O . LEU A 1 153 ? 3.061 5.351 -6.225 1.00 91.94 153 LEU A O 1
ATOM 1172 N N . SER A 1 154 ? 1.206 5.173 -4.950 1.00 91.62 154 SER A N 1
ATOM 1173 C CA . SER A 1 154 ? 1.449 3.793 -4.525 1.00 91.62 154 SER A CA 1
ATOM 1174 C C . SER A 1 154 ? 0.198 2.899 -4.442 1.00 91.62 154 SER A C 1
ATOM 1176 O O . SER A 1 154 ? -0.040 2.284 -3.415 1.00 91.62 154 SER A O 1
ATOM 1178 N N . PRO A 1 155 ? -0.564 2.717 -5.534 1.00 93.44 155 PRO A N 1
ATOM 1179 C CA . PRO A 1 155 ? -1.833 1.998 -5.480 1.00 93.44 155 PRO A CA 1
ATOM 1180 C C . PRO A 1 155 ? -1.684 0.467 -5.570 1.00 93.44 155 PRO A C 1
ATOM 1182 O O . PRO A 1 155 ? -2.685 -0.257 -5.572 1.00 93.44 155 PRO A O 1
ATOM 1185 N N . MET A 1 156 ? -0.475 -0.059 -5.796 1.00 96.00 156 MET A N 1
ATOM 1186 C CA . MET A 1 156 ? -0.284 -1.464 -6.151 1.00 96.00 156 MET A CA 1
ATOM 1187 C C . MET A 1 156 ? -0.644 -2.387 -4.998 1.00 96.00 156 MET A C 1
ATOM 1189 O O . MET A 1 156 ? -1.338 -3.379 -5.213 1.00 96.00 156 MET A O 1
ATOM 1193 N N . PHE A 1 157 ? -0.162 -2.100 -3.793 1.00 97.06 157 PHE A N 1
ATOM 1194 C CA . PHE A 1 157 ? -0.331 -3.040 -2.685 1.00 97.06 157 PHE A CA 1
ATOM 1195 C C . PHE A 1 157 ? -1.792 -3.063 -2.236 1.00 97.06 157 PHE A C 1
ATOM 1197 O O . PHE A 1 157 ? -2.398 -4.135 -2.197 1.00 97.06 157 PHE A O 1
ATOM 1204 N N . ASP A 1 158 ? -2.386 -1.887 -2.056 1.00 97.50 158 ASP A N 1
ATOM 1205 C CA . ASP A 1 158 ? -3.776 -1.693 -1.654 1.00 97.50 158 ASP A CA 1
ATOM 1206 C C . ASP A 1 158 ? -4.747 -2.366 -2.616 1.00 97.50 158 ASP A C 1
ATOM 1208 O O . ASP A 1 158 ? -5.659 -3.084 -2.201 1.00 97.50 158 ASP A O 1
ATOM 1212 N N . SER A 1 159 ? -4.510 -2.218 -3.920 1.00 97.69 159 SER A N 1
ATOM 1213 C CA . SER A 1 159 ? -5.364 -2.827 -4.936 1.00 97.69 159 SER A CA 1
ATOM 1214 C C . SER A 1 159 ? -5.227 -4.352 -5.021 1.00 97.69 159 SER A C 1
ATOM 1216 O O . SER A 1 159 ? -6.242 -5.040 -5.170 1.00 97.69 159 SER A O 1
ATOM 1218 N N . ILE A 1 160 ? -4.016 -4.906 -4.867 1.00 98.44 160 ILE A N 1
ATOM 1219 C CA . ILE A 1 160 ? -3.805 -6.363 -4.816 1.00 98.44 160 ILE A CA 1
ATOM 1220 C C . ILE A 1 160 ? -4.471 -6.956 -3.569 1.00 98.44 160 ILE A C 1
ATOM 1222 O O . ILE A 1 160 ? -5.175 -7.962 -3.677 1.00 98.44 160 ILE A O 1
ATOM 1226 N N . VAL A 1 161 ? -4.295 -6.328 -2.402 1.00 98.56 161 VAL A N 1
ATOM 1227 C CA . VAL A 1 161 ? -4.899 -6.781 -1.140 1.00 98.56 161 VAL A CA 1
ATOM 1228 C C . VAL A 1 161 ? -6.418 -6.692 -1.196 1.00 98.56 161 VAL A C 1
ATOM 1230 O O . VAL A 1 161 ? -7.096 -7.651 -0.822 1.00 98.56 161 VAL A O 1
ATOM 1233 N N . LEU A 1 162 ? -6.963 -5.579 -1.699 1.00 98.69 162 LEU A N 1
ATOM 1234 C CA . LEU A 1 162 ? -8.402 -5.409 -1.886 1.00 98.69 162 LEU A CA 1
ATOM 1235 C C . LEU A 1 162 ? -8.966 -6.517 -2.773 1.00 98.69 162 LEU A C 1
ATOM 1237 O O . LEU A 1 162 ? -9.972 -7.133 -2.412 1.00 98.69 162 LEU A O 1
ATOM 1241 N N . ARG A 1 163 ? -8.312 -6.793 -3.909 1.00 98.62 163 ARG A N 1
ATOM 1242 C CA . ARG A 1 163 ? -8.761 -7.845 -4.819 1.00 98.62 163 ARG A CA 1
ATOM 1243 C C . ARG A 1 163 ? -8.750 -9.211 -4.143 1.00 98.62 163 ARG A C 1
ATOM 1245 O O . ARG A 1 163 ? -9.785 -9.873 -4.099 1.00 98.62 163 ARG A O 1
ATOM 1252 N N . ALA A 1 164 ? -7.611 -9.579 -3.561 1.00 98.50 164 ALA A N 1
ATOM 1253 C CA . ALA A 1 164 ? -7.425 -10.848 -2.872 1.00 98.50 164 ALA A CA 1
ATOM 1254 C C . ALA A 1 164 ? -8.484 -11.074 -1.785 1.00 98.50 164 ALA A C 1
ATOM 1256 O O . ALA A 1 164 ? -9.085 -12.145 -1.685 1.00 98.50 164 ALA A O 1
ATOM 1257 N N . PHE A 1 165 ? -8.753 -10.041 -0.984 1.00 98.62 165 PHE A N 1
ATOM 1258 C CA . PHE A 1 165 ? -9.761 -10.107 0.062 1.00 98.62 165 PHE A CA 1
ATOM 1259 C C . PHE A 1 165 ? -11.168 -10.328 -0.513 1.00 98.62 165 PHE A C 1
ATOM 1261 O O . PHE A 1 165 ? -11.903 -11.188 -0.024 1.00 98.62 165 PHE A O 1
ATOM 1268 N N . VAL A 1 166 ? -11.545 -9.594 -1.566 1.00 98.50 166 VAL A N 1
ATOM 1269 C CA . VAL A 1 166 ? -12.857 -9.739 -2.216 1.00 98.50 166 VAL A CA 1
ATOM 1270 C C . VAL A 1 166 ? -13.057 -11.154 -2.763 1.00 98.50 166 VAL A C 1
ATOM 1272 O O . VAL A 1 166 ? -14.109 -11.747 -2.496 1.00 98.50 166 VAL A O 1
ATOM 1275 N N . ASP A 1 167 ? -12.057 -11.707 -3.452 1.00 98.38 167 ASP A N 1
ATOM 1276 C CA . ASP A 1 167 ? -12.137 -13.038 -4.066 1.00 98.38 167 ASP A CA 1
ATOM 1277 C C . ASP A 1 167 ? -12.127 -14.173 -3.040 1.00 98.38 167 ASP A C 1
ATOM 1279 O O . ASP A 1 167 ? -12.831 -15.167 -3.218 1.00 98.38 167 ASP A O 1
ATOM 1283 N N . SER A 1 168 ? -11.403 -14.009 -1.927 1.00 98.12 168 SER A N 1
ATOM 1284 C CA . SER A 1 168 ? -11.378 -14.998 -0.837 1.00 98.12 168 SER A CA 1
ATOM 1285 C C . SER A 1 168 ? -12.753 -15.233 -0.201 1.00 98.12 168 SER A C 1
ATOM 1287 O O . SER A 1 168 ? -12.975 -16.236 0.477 1.00 98.12 168 SER A O 1
ATOM 1289 N N . ALA A 1 169 ? -13.672 -14.277 -0.377 1.00 97.50 169 ALA A N 1
ATOM 1290 C CA . ALA A 1 169 ? -14.954 -14.208 0.307 1.00 97.50 169 ALA A CA 1
ATOM 1291 C C . ALA A 1 169 ? -14.868 -14.272 1.847 1.00 97.50 169 ALA A C 1
ATOM 1293 O O . ALA A 1 169 ? -15.886 -14.533 2.498 1.00 97.50 169 ALA A O 1
ATOM 1294 N N . ALA A 1 170 ? -13.695 -13.984 2.422 1.00 97.81 170 ALA A N 1
ATOM 1295 C CA . ALA A 1 170 ? -13.480 -13.926 3.859 1.00 97.81 170 ALA A CA 1
ATOM 1296 C C . ALA A 1 170 ? -14.396 -12.877 4.526 1.00 97.81 170 ALA A C 1
ATOM 1298 O O . ALA A 1 170 ? -14.713 -11.840 3.929 1.00 97.81 170 ALA A O 1
ATOM 1299 N N . PRO A 1 171 ? -14.846 -13.113 5.772 1.00 98.19 171 PRO A N 1
ATOM 1300 C CA . PRO A 1 171 ? -15.601 -12.123 6.519 1.00 98.19 171 PRO A CA 1
ATOM 1301 C C . PRO A 1 171 ? -14.675 -10.984 6.945 1.00 98.19 171 PRO A C 1
ATOM 1303 O O . PRO A 1 171 ? -13.601 -11.205 7.507 1.00 98.19 171 PRO A O 1
ATOM 1306 N N . GLY A 1 172 ? -15.105 -9.749 6.715 1.00 98.44 172 GLY A N 1
ATOM 1307 C CA . GLY A 1 172 ? -14.287 -8.612 7.092 1.00 98.44 172 GLY A CA 1
ATOM 1308 C C . GLY A 1 172 ? -14.869 -7.260 6.740 1.00 98.44 172 GLY A C 1
ATOM 1309 O O . GLY A 1 172 ? -15.989 -7.140 6.238 1.00 98.44 172 GLY A O 1
ATOM 1310 N N . ILE A 1 173 ? -14.085 -6.237 7.051 1.00 98.81 173 ILE A N 1
ATOM 1311 C CA . ILE A 1 173 ? -14.413 -4.833 6.836 1.00 98.81 173 ILE A CA 1
ATOM 1312 C C . ILE A 1 173 ? -13.141 -4.060 6.495 1.00 98.81 173 ILE A C 1
ATOM 1314 O O . ILE A 1 173 ? -12.060 -4.431 6.946 1.00 98.81 173 ILE A O 1
ATOM 1318 N N . LEU A 1 174 ? -13.263 -2.980 5.731 1.00 98.88 174 LEU A N 1
ATOM 1319 C CA . LEU A 1 174 ? -12.207 -1.983 5.604 1.00 98.88 174 LEU A CA 1
ATOM 1320 C C . LEU A 1 174 ? -12.397 -0.912 6.680 1.00 98.88 174 LEU A C 1
ATOM 1322 O O . LEU A 1 174 ? -13.497 -0.384 6.852 1.00 98.88 174 LEU A O 1
ATOM 1326 N N . PHE A 1 175 ? -11.312 -0.600 7.376 1.00 98.81 175 PHE A N 1
ATOM 1327 C CA . PHE A 1 175 ? -11.121 0.577 8.202 1.00 98.81 175 PHE A CA 1
ATOM 1328 C C . PHE A 1 175 ? -10.262 1.565 7.414 1.00 98.81 175 PHE A C 1
ATOM 1330 O O . PHE A 1 175 ? -9.094 1.290 7.161 1.00 98.81 175 PHE A O 1
ATOM 1337 N N . GLU A 1 176 ? -10.843 2.701 7.051 1.00 98.62 176 GLU A N 1
ATOM 1338 C CA . GLU A 1 176 ? -10.143 3.798 6.382 1.00 98.62 176 GLU A CA 1
ATOM 1339 C C . GLU A 1 176 ? -9.994 4.980 7.345 1.00 98.62 176 GLU A C 1
ATOM 1341 O O . GLU A 1 176 ? -10.973 5.393 7.980 1.00 98.62 176 GLU A O 1
ATOM 1346 N N . ALA A 1 177 ? -8.798 5.558 7.446 1.00 98.31 177 ALA A N 1
ATOM 1347 C CA . ALA A 1 177 ? -8.564 6.770 8.232 1.00 98.31 177 ALA A CA 1
ATOM 1348 C C . ALA A 1 177 ? -7.605 7.742 7.544 1.00 98.31 177 ALA A C 1
ATOM 1350 O O . ALA A 1 177 ? -6.781 7.368 6.731 1.00 98.31 177 ALA A O 1
ATOM 1351 N N . GLY A 1 178 ? -7.685 9.025 7.899 1.00 97.50 178 GLY A N 1
ATOM 1352 C CA . GLY A 1 178 ? -6.877 10.048 7.234 1.00 97.50 178 GLY A CA 1
ATOM 1353 C C . GLY A 1 178 ? -6.999 10.092 5.697 1.00 97.50 178 GLY A C 1
ATOM 1354 O O . GLY A 1 178 ? -5.949 10.207 5.057 1.00 97.50 178 GLY A O 1
ATOM 1355 N N . PRO A 1 179 ? -8.210 10.068 5.093 1.00 96.81 179 PRO A N 1
ATOM 1356 C CA . PRO A 1 179 ? -8.331 10.141 3.638 1.00 96.81 179 PRO A CA 1
ATOM 1357 C C . PRO A 1 179 ? -7.620 11.375 3.053 1.00 96.81 179 PRO A C 1
ATOM 1359 O O . PRO A 1 179 ? -7.805 12.506 3.520 1.00 96.81 179 PRO A O 1
ATOM 1362 N N . GLY A 1 180 ? -6.820 11.150 2.015 1.00 95.44 180 GLY A N 1
ATOM 1363 C CA . GLY A 1 180 ? -6.008 12.101 1.253 1.00 95.44 180 GLY A CA 1
ATOM 1364 C C . GLY A 1 180 ? -4.620 12.385 1.832 1.00 95.44 180 GLY A C 1
ATOM 1365 O O . GLY A 1 180 ? -3.886 13.211 1.286 1.00 95.44 180 GLY A O 1
ATOM 1366 N N . THR A 1 181 ? -4.246 11.775 2.959 1.00 96.12 181 THR A N 1
ATOM 1367 C CA . THR A 1 181 ? -2.991 12.107 3.665 1.00 96.12 181 THR A CA 1
ATOM 1368 C C . THR A 1 181 ? -1.736 11.490 3.043 1.00 96.12 181 THR A C 1
ATOM 1370 O O . THR A 1 181 ? -0.624 11.974 3.293 1.00 96.12 181 THR A O 1
ATOM 1373 N N . ASP A 1 182 ? -1.897 10.489 2.186 1.00 93.19 182 ASP A N 1
ATOM 1374 C CA . ASP A 1 182 ? -0.873 9.922 1.298 1.00 93.19 182 ASP A CA 1
ATOM 1375 C C . ASP A 1 182 ? -0.510 10.855 0.125 1.00 93.19 182 ASP A C 1
ATOM 1377 O O . ASP A 1 182 ? 0.619 10.831 -0.374 1.00 93.19 182 ASP A O 1
ATOM 1381 N N . GLY A 1 183 ? -1.416 11.774 -0.209 1.00 89.12 183 GLY A N 1
ATOM 1382 C CA . GLY A 1 183 ? -1.272 12.766 -1.259 1.00 89.12 183 GLY A CA 1
ATOM 1383 C C . GLY A 1 183 ? -1.857 12.364 -2.609 1.00 89.12 183 GLY A C 1
ATOM 1384 O O . GLY A 1 183 ? -1.575 13.049 -3.590 1.00 89.12 183 GLY A O 1
ATOM 1385 N N . GLU A 1 184 ? -2.614 11.272 -2.679 1.00 91.25 184 GLU A N 1
ATOM 1386 C CA . GLU A 1 184 ? -2.913 10.599 -3.947 1.00 91.25 184 GLU A CA 1
ATOM 1387 C C . GLU A 1 184 ? -4.242 11.025 -4.573 1.00 91.25 184 GLU A C 1
ATOM 1389 O O . GLU A 1 184 ? -4.371 11.072 -5.800 1.00 91.25 184 GLU A O 1
ATOM 1394 N N . MET A 1 185 ? -5.214 11.399 -3.737 1.00 94.00 185 MET A N 1
ATOM 1395 C CA . MET A 1 185 ? -6.566 11.761 -4.163 1.00 94.00 185 MET A CA 1
ATOM 1396 C C . MET A 1 185 ? -7.005 13.120 -3.618 1.00 94.00 185 MET A C 1
ATOM 1398 O O . MET A 1 185 ? -6.690 13.511 -2.490 1.00 94.00 185 MET A O 1
ATOM 1402 N N . ASP A 1 186 ? -7.721 13.882 -4.448 1.00 94.12 186 ASP A N 1
ATOM 1403 C CA . ASP A 1 186 ? -8.309 15.162 -4.047 1.00 94.12 186 ASP A CA 1
ATOM 1404 C C . ASP A 1 186 ? -9.484 14.955 -3.071 1.00 94.12 186 ASP A C 1
ATOM 1406 O O . ASP A 1 186 ? -10.167 13.930 -3.128 1.00 94.12 186 ASP A O 1
ATOM 1410 N N . PRO A 1 187 ? -9.799 15.931 -2.201 1.00 96.19 187 PRO A N 1
ATOM 1411 C CA . PRO A 1 187 ? -10.868 15.768 -1.222 1.00 96.19 187 PRO A CA 1
ATOM 1412 C C . PRO A 1 187 ? -12.237 15.450 -1.824 1.00 96.19 187 PRO A C 1
ATOM 1414 O O . PRO A 1 187 ? -12.956 14.604 -1.303 1.00 96.19 187 PRO A O 1
ATOM 1417 N N . GLU A 1 188 ? -12.594 16.100 -2.933 1.00 95.88 188 GLU A N 1
ATOM 1418 C CA . GLU A 1 188 ? -13.872 15.874 -3.611 1.00 95.88 188 GLU A CA 1
ATOM 1419 C C . GLU A 1 188 ? -13.947 14.458 -4.206 1.00 95.88 188 GLU A C 1
ATOM 1421 O O . GLU A 1 188 ? -15.009 13.836 -4.193 1.00 95.88 188 GLU A O 1
ATOM 1426 N N . ALA A 1 189 ? -12.811 13.931 -4.676 1.00 95.56 189 ALA A N 1
ATOM 1427 C CA . ALA A 1 189 ? -12.691 12.571 -5.192 1.00 95.56 189 ALA A CA 1
ATOM 1428 C C . ALA A 1 189 ? -12.940 11.526 -4.099 1.00 95.56 189 ALA A C 1
ATOM 1430 O O . ALA A 1 189 ? -13.695 10.573 -4.303 1.00 95.56 189 ALA A O 1
ATOM 1431 N N . LEU A 1 190 ? -12.338 11.738 -2.928 1.00 96.56 190 LEU A N 1
ATOM 1432 C CA . LEU A 1 190 ? -12.489 10.869 -1.763 1.00 96.56 190 LEU A CA 1
ATOM 1433 C C . LEU A 1 190 ? -13.906 10.909 -1.196 1.00 96.56 190 LEU A C 1
ATOM 1435 O O . LEU A 1 190 ? -14.471 9.861 -0.902 1.00 96.56 190 LEU A O 1
ATOM 1439 N N . GLU A 1 191 ? -14.514 12.092 -1.081 1.00 97.38 191 GLU A N 1
ATOM 1440 C CA . GLU A 1 191 ? -15.909 12.222 -0.640 1.00 97.38 191 GLU A CA 1
ATOM 1441 C C . GLU A 1 191 ? -16.861 11.447 -1.561 1.00 97.38 191 GLU A C 1
ATOM 1443 O O . GLU A 1 191 ? -17.733 10.715 -1.086 1.00 97.38 191 GLU A O 1
ATOM 1448 N N . GLU A 1 192 ? -16.667 11.558 -2.878 1.00 97.19 192 GLU A N 1
ATOM 1449 C CA . GLU A 1 192 ? -17.442 10.801 -3.857 1.00 97.19 192 GLU A CA 1
ATOM 1450 C C . GLU A 1 192 ? -17.212 9.289 -3.725 1.00 97.19 192 GLU A C 1
ATOM 1452 O O . GLU A 1 192 ? -18.175 8.517 -3.749 1.00 97.19 192 GLU A O 1
ATOM 1457 N N . ALA A 1 193 ? -15.960 8.852 -3.574 1.00 97.31 193 ALA A N 1
ATOM 1458 C CA . ALA A 1 193 ? -15.624 7.437 -3.461 1.00 97.31 193 ALA A CA 1
ATOM 1459 C C . ALA A 1 193 ? -16.179 6.807 -2.174 1.00 97.31 193 ALA A C 1
ATOM 1461 O O . ALA A 1 193 ? -16.821 5.757 -2.235 1.00 97.31 193 ALA A O 1
ATOM 1462 N N . LEU A 1 194 ? -16.032 7.483 -1.030 1.00 98.25 194 LEU A N 1
ATOM 1463 C CA . LEU A 1 194 ? -16.601 7.065 0.255 1.00 98.25 194 LEU A CA 1
ATOM 1464 C C . LEU A 1 194 ? -18.132 6.980 0.186 1.00 98.25 194 LEU A C 1
ATOM 1466 O O . LEU A 1 194 ? -18.725 6.011 0.666 1.00 98.25 194 LEU A O 1
ATOM 1470 N N . ALA A 1 195 ? -18.785 7.952 -0.461 1.00 98.00 195 ALA A N 1
ATOM 1471 C CA . ALA A 1 195 ? -20.231 7.930 -0.662 1.00 98.00 195 ALA A CA 1
ATOM 1472 C C . ALA A 1 195 ? -20.673 6.751 -1.548 1.00 98.00 195 ALA A C 1
ATOM 1474 O O . ALA A 1 195 ? -21.614 6.036 -1.193 1.00 98.00 195 ALA A O 1
ATOM 1475 N N . LYS A 1 196 ? -19.982 6.504 -2.672 1.00 97.75 196 LYS A N 1
ATOM 1476 C CA . LYS A 1 196 ? -20.247 5.357 -3.562 1.00 97.75 196 LYS A CA 1
ATOM 1477 C C . LYS A 1 196 ? -20.057 4.020 -2.845 1.00 97.75 196 LYS A C 1
ATOM 1479 O O . LYS A 1 196 ? -20.886 3.126 -3.006 1.00 97.75 196 LYS A O 1
ATOM 1484 N N . ALA A 1 197 ? -19.020 3.912 -2.017 1.00 98.06 197 ALA A N 1
ATOM 1485 C CA . A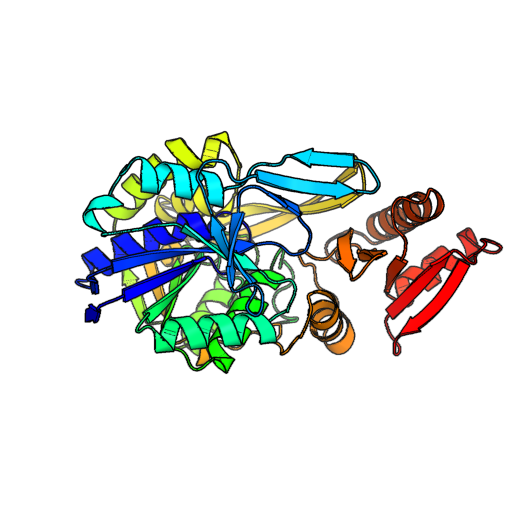LA A 1 197 ? -18.728 2.720 -1.228 1.00 98.06 197 ALA A CA 1
ATOM 1486 C C . ALA A 1 197 ? -19.667 2.542 -0.015 1.00 98.06 197 ALA A C 1
ATOM 1488 O O . ALA A 1 197 ? -19.590 1.532 0.685 1.00 98.06 197 ALA A O 1
ATOM 1489 N N . GLN A 1 198 ? -20.587 3.490 0.214 1.00 98.31 198 GLN A N 1
ATOM 1490 C CA . GLN A 1 198 ? -21.521 3.506 1.345 1.00 98.31 198 GLN A CA 1
ATOM 1491 C C . GLN A 1 198 ? -20.797 3.453 2.694 1.00 98.31 198 GLN A C 1
ATOM 1493 O O . GLN A 1 198 ? -21.198 2.722 3.602 1.00 98.31 198 GLN A O 1
ATOM 1498 N N . ALA A 1 199 ? -19.709 4.214 2.799 1.00 98.56 199 ALA A N 1
ATOM 1499 C CA . ALA A 1 199 ? -18.892 4.281 3.992 1.00 98.56 199 ALA A CA 1
ATOM 1500 C C . ALA A 1 199 ? -19.701 4.747 5.210 1.00 98.56 199 ALA A C 1
ATOM 1502 O O . ALA A 1 199 ? -20.442 5.732 5.152 1.00 98.56 199 ALA A O 1
ATOM 1503 N N . VAL A 1 200 ? -19.530 4.051 6.334 1.00 98.62 200 VAL A N 1
ATOM 1504 C CA . VAL A 1 200 ? -20.108 4.445 7.619 1.00 98.62 200 VAL A CA 1
ATOM 1505 C C . VAL A 1 200 ? -19.065 5.234 8.392 1.00 98.62 200 VAL A C 1
ATOM 1507 O O . VAL A 1 200 ? -18.020 4.704 8.763 1.00 98.62 200 VAL A O 1
ATOM 1510 N N . GLU A 1 201 ? -19.344 6.512 8.624 1.00 98.44 201 GLU A N 1
ATOM 1511 C CA . GLU A 1 201 ? -18.423 7.404 9.319 1.00 98.44 201 GLU A CA 1
ATOM 1512 C C . GLU A 1 201 ? -18.527 7.302 10.845 1.00 98.44 201 GLU A C 1
ATOM 1514 O O . GLU A 1 201 ? -19.615 7.213 11.423 1.00 98.44 201 GLU A O 1
ATOM 1519 N N . HIS A 1 202 ? -17.377 7.383 11.509 1.00 98.62 202 HIS A N 1
ATOM 1520 C CA . HIS A 1 202 ? -17.260 7.399 12.961 1.00 98.62 202 HIS A CA 1
ATOM 1521 C C . HIS A 1 202 ? -16.236 8.446 13.408 1.00 98.62 202 HIS A C 1
ATOM 1523 O O . HIS A 1 202 ? -15.212 8.625 12.749 1.00 98.62 202 HIS A O 1
ATOM 1529 N N . PRO A 1 203 ? -16.473 9.150 14.529 1.00 98.25 203 PRO A N 1
ATOM 1530 C CA . PRO A 1 203 ? -15.517 10.126 15.030 1.00 98.25 203 PRO A CA 1
ATOM 1531 C C . PRO A 1 203 ? -14.242 9.427 15.504 1.00 98.25 203 PRO A C 1
ATOM 1533 O O . PRO A 1 203 ? -14.301 8.461 16.270 1.00 98.25 203 PRO A O 1
ATOM 1536 N N . LEU A 1 204 ? -13.088 9.952 15.100 1.00 97.88 204 LEU A N 1
ATOM 1537 C CA . LEU A 1 204 ? -11.807 9.535 15.648 1.00 97.88 204 LEU A CA 1
ATOM 1538 C C . LEU A 1 204 ? -11.554 10.316 16.943 1.00 97.88 204 LEU A C 1
ATOM 1540 O O . LEU A 1 204 ? -11.645 11.541 16.967 1.00 97.88 204 LEU A O 1
ATOM 1544 N N . LEU A 1 205 ? -11.299 9.608 18.042 1.00 98.06 205 LEU A N 1
ATOM 1545 C CA . LEU A 1 205 ? -11.153 10.231 19.358 1.00 98.06 205 LEU A CA 1
ATOM 1546 C C . LEU A 1 205 ? -9.746 10.803 19.548 1.00 98.06 205 LEU A C 1
ATOM 1548 O O . LEU A 1 205 ? -8.756 10.183 19.156 1.00 98.06 205 LEU A O 1
ATOM 1552 N N . VAL A 1 206 ? -9.647 11.951 20.222 1.00 97.62 206 VAL A N 1
ATOM 1553 C CA . VAL A 1 206 ? -8.360 12.624 20.460 1.00 97.62 206 VAL A CA 1
ATOM 1554 C C . VAL A 1 206 ? -7.404 11.743 21.257 1.00 97.62 206 VAL A C 1
ATOM 1556 O O . VAL A 1 206 ? -6.238 11.635 20.901 1.00 97.62 206 VAL A O 1
ATOM 1559 N N . GLU A 1 207 ? -7.905 11.004 22.249 1.00 96.88 207 GLU A N 1
ATOM 1560 C CA . GLU A 1 207 ? -7.079 10.106 23.059 1.00 96.88 207 GLU A CA 1
ATOM 1561 C C . GLU A 1 207 ? -6.545 8.918 22.252 1.00 96.88 207 GLU A C 1
ATOM 1563 O O . GLU A 1 207 ? -5.555 8.306 22.646 1.00 96.88 207 GLU A O 1
ATOM 1568 N N . THR A 1 208 ? -7.219 8.549 21.162 1.00 96.69 208 THR A N 1
ATOM 1569 C CA . THR A 1 208 ? -6.758 7.511 20.236 1.00 96.69 208 THR A CA 1
ATOM 1570 C C . THR A 1 208 ? -5.641 8.056 19.347 1.00 96.69 208 THR A C 1
ATOM 1572 O O . THR A 1 208 ? -4.603 7.409 19.218 1.00 96.69 208 THR A O 1
ATOM 1575 N N . VAL A 1 209 ? -5.792 9.276 18.821 1.00 98.00 209 VAL A N 1
ATOM 1576 C CA . VAL A 1 209 ? -4.758 9.938 18.005 1.00 98.00 209 VAL A CA 1
ATOM 1577 C C . VAL A 1 209 ? -3.507 10.262 18.821 1.00 98.00 209 VAL A C 1
ATOM 1579 O O . VAL A 1 209 ? -2.405 9.976 18.366 1.00 98.00 209 VAL A O 1
ATOM 1582 N N . ASP A 1 210 ? -3.652 10.789 20.038 1.00 97.56 210 ASP A N 1
ATOM 1583 C CA . ASP A 1 210 ? -2.516 11.144 20.901 1.00 97.56 210 ASP A CA 1
ATOM 1584 C C . ASP A 1 210 ? -1.678 9.911 21.275 1.00 97.56 210 ASP A C 1
ATOM 1586 O O . ASP A 1 210 ? -0.447 9.949 21.273 1.00 97.56 210 ASP A O 1
ATOM 1590 N N . LYS A 1 211 ? -2.338 8.779 21.557 1.00 96.00 211 LYS A N 1
ATOM 1591 C CA . LYS A 1 211 ? -1.651 7.502 21.797 1.00 96.00 211 LYS A CA 1
ATOM 1592 C C . LYS A 1 211 ? -0.931 7.004 20.550 1.00 96.00 211 LYS A C 1
ATOM 1594 O O . LYS A 1 211 ? 0.195 6.521 20.649 1.00 96.00 211 LYS A O 1
ATOM 1599 N N . TRP A 1 212 ? -1.584 7.096 19.395 1.00 96.62 212 TRP A N 1
ATOM 1600 C CA . TRP A 1 212 ? -1.007 6.676 18.125 1.00 96.62 212 TRP A CA 1
ATOM 1601 C C . TRP A 1 212 ? 0.219 7.520 17.749 1.00 96.62 212 TRP A C 1
ATOM 1603 O O . TRP A 1 212 ? 1.246 6.953 17.385 1.00 96.62 212 TRP A O 1
ATOM 1613 N N . GLU A 1 213 ? 0.170 8.842 17.943 1.00 97.44 213 GLU A N 1
ATOM 1614 C CA . GLU A 1 213 ? 1.322 9.739 17.777 1.00 97.44 213 GLU A CA 1
ATOM 1615 C C . GLU A 1 213 ? 2.479 9.344 18.706 1.00 97.44 213 GLU A C 1
ATOM 1617 O O . GLU A 1 213 ? 3.601 9.160 18.238 1.00 97.44 213 GLU A O 1
ATOM 1622 N N . ALA A 1 214 ? 2.211 9.119 19.996 1.00 96.88 214 ALA A N 1
ATOM 1623 C CA . ALA A 1 214 ? 3.249 8.734 20.953 1.00 96.88 214 ALA A CA 1
ATOM 1624 C C . ALA A 1 214 ? 3.934 7.402 20.585 1.00 96.88 214 ALA A C 1
ATOM 1626 O O . ALA A 1 214 ? 5.154 7.262 20.714 1.00 96.88 214 ALA A O 1
ATOM 1627 N N . LEU A 1 215 ? 3.169 6.416 20.099 1.00 95.94 215 LEU A N 1
ATOM 1628 C CA . LEU A 1 215 ? 3.729 5.157 19.601 1.00 95.94 215 LEU A CA 1
ATOM 1629 C C . LEU A 1 215 ? 4.540 5.366 18.316 1.00 95.94 215 LEU A C 1
ATOM 1631 O O . LEU A 1 215 ? 5.612 4.776 18.175 1.00 95.94 215 LEU A O 1
ATOM 1635 N N . TYR A 1 216 ? 4.065 6.223 17.408 1.00 96.62 216 TYR A N 1
ATOM 1636 C CA . TYR A 1 216 ? 4.758 6.541 16.163 1.00 96.62 216 TYR A CA 1
ATOM 1637 C C . TYR A 1 216 ? 6.125 7.172 16.433 1.00 96.62 216 TYR A C 1
ATOM 1639 O O . TYR A 1 216 ? 7.132 6.707 15.896 1.00 96.62 216 TYR A O 1
ATOM 1647 N N . GLU A 1 217 ? 6.173 8.196 17.288 1.00 96.56 217 GLU A N 1
ATOM 1648 C CA . GLU A 1 217 ? 7.408 8.894 17.659 1.00 96.56 217 GLU A CA 1
ATOM 1649 C C . GLU A 1 217 ? 8.429 7.953 18.302 1.00 96.56 217 GLU A C 1
ATOM 1651 O O . GLU A 1 217 ? 9.626 8.048 18.026 1.00 96.56 217 GLU A O 1
ATOM 1656 N N . LYS A 1 218 ? 7.953 7.020 19.133 1.00 96.00 218 LYS A N 1
ATOM 1657 C CA . LYS A 1 218 ? 8.804 6.065 19.843 1.00 96.00 218 LYS A CA 1
ATOM 1658 C C . LYS A 1 218 ? 9.349 4.961 18.939 1.00 96.00 218 LYS A C 1
ATOM 1660 O O . LYS A 1 218 ? 10.537 4.656 19.019 1.00 96.00 218 LYS A O 1
ATOM 1665 N N . TRP A 1 219 ? 8.493 4.333 18.135 1.00 95.56 219 TRP A N 1
ATOM 1666 C CA . TRP A 1 219 ? 8.828 3.080 17.448 1.00 95.56 219 TRP A CA 1
ATOM 1667 C C . TRP A 1 219 ? 9.104 3.252 15.958 1.00 95.56 219 TRP A C 1
ATOM 1669 O O . TRP A 1 219 ? 10.009 2.613 15.427 1.00 95.56 219 TRP A O 1
ATOM 1679 N N . ILE A 1 220 ? 8.346 4.104 15.267 1.00 96.00 220 ILE A N 1
ATOM 1680 C CA . ILE A 1 220 ? 8.347 4.128 13.799 1.00 96.00 220 ILE A CA 1
ATOM 1681 C C . ILE A 1 220 ? 9.208 5.260 13.246 1.00 96.00 220 ILE A C 1
ATOM 1683 O O . ILE A 1 220 ? 10.067 5.014 12.394 1.00 96.00 220 ILE A O 1
ATOM 1687 N N . ALA A 1 221 ? 9.038 6.482 13.756 1.00 95.88 221 ALA A N 1
ATOM 1688 C CA . ALA A 1 221 ? 9.781 7.660 13.310 1.00 95.88 221 ALA A CA 1
ATOM 1689 C C . ALA A 1 221 ? 11.317 7.470 13.300 1.00 95.88 221 ALA A C 1
ATOM 1691 O O . ALA A 1 221 ? 11.949 7.947 12.352 1.00 95.88 221 ALA A O 1
ATOM 1692 N N . PRO A 1 222 ? 11.939 6.747 14.263 1.00 95.50 222 PRO A N 1
ATOM 1693 C CA . PRO A 1 222 ? 13.384 6.505 14.250 1.00 95.50 222 PRO A CA 1
ATOM 1694 C C . PRO A 1 222 ? 13.875 5.596 13.113 1.00 95.50 222 PRO A C 1
ATOM 1696 O O . PRO A 1 222 ? 15.053 5.646 12.762 1.00 95.50 222 PRO A O 1
ATOM 1699 N N . VAL A 1 223 ? 13.005 4.754 12.546 1.00 93.00 223 VAL A N 1
ATOM 1700 C CA . VAL A 1 223 ? 13.382 3.724 11.560 1.00 93.00 223 VAL A CA 1
ATOM 1701 C C . VAL A 1 223 ? 12.903 4.066 10.152 1.00 93.00 223 VAL A C 1
ATOM 1703 O O . VAL A 1 223 ? 13.580 3.742 9.171 1.00 93.00 223 VAL A O 1
ATOM 1706 N N . ARG A 1 224 ? 11.758 4.743 10.021 1.00 88.06 224 ARG A N 1
ATOM 1707 C CA . ARG A 1 224 ? 11.222 5.190 8.732 1.00 88.06 224 ARG A CA 1
ATOM 1708 C C . ARG A 1 224 ? 10.458 6.498 8.895 1.00 88.06 224 ARG A C 1
ATOM 1710 O O . ARG A 1 224 ? 9.413 6.554 9.533 1.00 88.06 224 ARG A O 1
ATOM 1717 N N . THR A 1 225 ? 10.922 7.536 8.208 1.00 76.88 225 THR A N 1
ATOM 1718 C CA . THR A 1 225 ? 10.192 8.799 8.069 1.00 76.88 225 THR A CA 1
ATOM 1719 C C . THR A 1 225 ? 9.136 8.673 6.969 1.00 76.88 225 THR A C 1
ATOM 1721 O O . THR A 1 225 ? 9.327 9.098 5.830 1.00 76.88 225 THR A O 1
ATOM 1724 N N . GLY A 1 226 ? 8.022 8.012 7.294 1.00 84.19 226 GLY A N 1
ATOM 1725 C CA . GLY A 1 226 ? 6.816 8.048 6.465 1.00 84.19 226 GLY A CA 1
ATOM 1726 C C . GLY A 1 226 ? 6.116 9.405 6.574 1.00 84.19 226 GLY A C 1
ATOM 1727 O O . GLY A 1 226 ? 6.323 10.136 7.542 1.00 84.19 226 GLY A O 1
ATOM 1728 N N . ARG A 1 227 ? 5.306 9.762 5.573 1.00 90.44 227 ARG A N 1
ATOM 1729 C CA . ARG A 1 227 ? 4.590 11.048 5.549 1.00 90.44 227 ARG A CA 1
ATOM 1730 C C . ARG A 1 227 ? 3.137 10.929 5.989 1.00 90.44 227 ARG A C 1
ATOM 1732 O O . ARG A 1 227 ? 2.673 11.776 6.739 1.00 90.44 227 ARG A O 1
ATOM 1739 N N . THR A 1 228 ? 2.475 9.860 5.571 1.00 94.31 228 THR A N 1
ATOM 1740 C CA . THR A 1 228 ? 1.054 9.596 5.787 1.00 94.31 228 THR A CA 1
ATOM 1741 C C . THR A 1 228 ? 0.636 9.736 7.250 1.00 94.31 228 THR A C 1
ATOM 1743 O O . THR A 1 228 ? -0.244 10.529 7.566 1.00 94.31 228 THR A O 1
ATOM 1746 N N . VAL A 1 229 ? 1.340 9.067 8.171 1.00 96.19 229 VAL A N 1
ATOM 1747 C CA . VAL A 1 229 ? 1.030 9.119 9.612 1.00 96.19 229 VAL A CA 1
ATOM 1748 C C . VAL A 1 229 ? 1.207 10.531 10.196 1.00 96.19 229 VAL A C 1
ATOM 1750 O O . VAL A 1 229 ? 0.227 11.075 10.709 1.00 96.19 229 VAL A O 1
ATOM 1753 N N . PRO A 1 230 ? 2.380 11.197 10.074 1.00 96.69 230 PRO A N 1
ATOM 1754 C CA . PRO A 1 230 ? 2.522 12.590 10.505 1.00 96.69 230 PRO A CA 1
ATOM 1755 C C . PRO A 1 230 ? 1.498 13.540 9.883 1.00 96.69 230 PRO A C 1
ATOM 1757 O O . PRO A 1 230 ? 0.980 14.422 10.564 1.00 96.69 230 PRO A O 1
ATOM 1760 N N . THR A 1 231 ? 1.191 13.371 8.596 1.00 97.25 231 THR A N 1
ATOM 1761 C CA . THR A 1 231 ? 0.225 14.214 7.894 1.00 97.25 231 THR A CA 1
ATOM 1762 C C . THR A 1 231 ? -1.206 13.958 8.363 1.00 97.25 231 THR A C 1
ATOM 1764 O O . THR A 1 231 ? -1.946 14.923 8.534 1.00 97.25 231 THR A O 1
ATOM 1767 N N . THR A 1 232 ? -1.577 12.716 8.672 1.00 97.75 232 THR A N 1
ATOM 1768 C CA . THR A 1 232 ? -2.867 12.382 9.295 1.00 97.75 232 THR A CA 1
ATOM 1769 C C . THR A 1 232 ? -3.013 13.073 10.645 1.00 97.75 232 THR A C 1
ATOM 1771 O O . THR A 1 232 ? -4.015 13.742 10.892 1.00 97.75 232 THR A O 1
ATOM 1774 N N . ILE A 1 233 ? -1.987 12.994 11.499 1.00 98.19 233 ILE A N 1
ATOM 1775 C CA . ILE A 1 233 ? -1.982 13.647 12.817 1.00 98.19 233 ILE A CA 1
ATOM 1776 C C . ILE A 1 233 ? -2.063 15.175 12.665 1.00 98.19 233 ILE A C 1
ATOM 1778 O O . ILE A 1 233 ? -2.847 15.837 13.351 1.00 98.19 233 ILE A O 1
ATOM 1782 N N . GLN A 1 234 ? -1.297 15.744 11.730 1.00 98.06 234 GLN A N 1
ATOM 1783 C CA . GLN A 1 234 ? -1.333 17.173 11.417 1.00 98.06 234 GLN A CA 1
ATOM 1784 C C . GLN A 1 234 ? -2.721 17.616 10.933 1.00 98.06 234 GLN A C 1
ATOM 1786 O O . GLN A 1 234 ? -3.231 18.638 11.395 1.00 98.06 234 GLN A O 1
ATOM 1791 N N . ALA A 1 235 ? -3.332 16.866 10.014 1.00 98.12 235 ALA A N 1
ATOM 1792 C CA . ALA A 1 235 ? -4.648 17.164 9.466 1.00 98.12 235 ALA A CA 1
ATOM 1793 C C . ALA A 1 235 ? -5.734 17.061 10.544 1.00 98.12 235 ALA A C 1
ATOM 1795 O O . ALA A 1 235 ? -6.531 17.986 10.682 1.00 98.12 235 ALA A O 1
ATOM 1796 N N . TYR A 1 236 ? -5.702 16.010 11.369 1.00 98.50 236 TYR A N 1
ATOM 1797 C CA . TYR A 1 236 ? -6.606 15.833 12.508 1.00 98.50 236 TYR A CA 1
ATOM 1798 C C . TYR A 1 236 ? -6.579 17.041 13.460 1.00 98.50 236 TYR A C 1
ATOM 1800 O O . TYR A 1 236 ? -7.623 17.554 13.868 1.00 98.50 236 TYR A O 1
ATOM 1808 N N . ARG A 1 237 ? -5.376 17.533 13.790 1.00 98.31 237 ARG A N 1
ATOM 1809 C CA . ARG A 1 237 ? -5.170 18.666 14.711 1.00 98.31 237 ARG A CA 1
ATOM 1810 C C . ARG A 1 237 ? -5.390 20.037 14.072 1.00 98.31 237 ARG A C 1
ATOM 1812 O O . ARG A 1 237 ? -5.373 21.052 14.776 1.00 98.31 237 ARG A O 1
ATOM 1819 N N . SER A 1 238 ? -5.572 20.094 12.758 1.00 97.94 238 SER A N 1
ATOM 1820 C CA . SER A 1 238 ? -5.721 21.354 12.046 1.00 97.94 238 SER A CA 1
ATOM 1821 C C . SER A 1 238 ? -7.043 22.046 12.384 1.00 97.94 238 SER A C 1
ATOM 1823 O O . SER A 1 238 ? -8.104 21.431 12.521 1.00 97.94 238 SER A O 1
ATOM 1825 N N . LYS A 1 239 ? -6.977 23.377 12.481 1.00 97.31 239 LYS A N 1
ATOM 1826 C CA . LYS A 1 239 ? -8.156 24.252 12.562 1.00 97.31 239 LYS A CA 1
ATOM 1827 C C . LYS A 1 239 ? -8.641 24.695 11.182 1.00 97.31 239 LYS A C 1
ATOM 1829 O O . LYS A 1 239 ? -9.745 25.219 11.066 1.00 97.31 239 LYS A O 1
ATOM 1834 N N . GLU A 1 240 ? -7.811 24.532 10.157 1.00 97.75 240 GLU A N 1
ATOM 1835 C CA . GLU A 1 240 ? -8.168 24.843 8.776 1.00 97.75 240 GLU A CA 1
ATOM 1836 C C . GLU A 1 240 ? -8.991 23.703 8.196 1.00 97.75 240 GLU A C 1
ATOM 1838 O O . GLU A 1 240 ? -8.663 22.546 8.435 1.00 97.75 240 GLU A O 1
ATOM 1843 N N . LYS A 1 241 ? -10.021 24.014 7.403 1.00 97.38 241 LYS A N 1
ATOM 1844 C CA . LYS A 1 241 ? -10.844 22.997 6.728 1.00 97.38 241 LYS A CA 1
ATOM 1845 C C . LYS A 1 241 ? -10.067 22.250 5.638 1.00 97.38 241 LYS A C 1
ATOM 1847 O O . LYS A 1 241 ? -10.289 21.066 5.417 1.00 97.38 241 LYS A O 1
ATOM 1852 N N . ILE A 1 242 ? -9.177 22.957 4.945 1.00 98.12 242 ILE A N 1
ATOM 1853 C CA . ILE A 1 242 ? -8.350 22.411 3.871 1.00 98.12 242 ILE A CA 1
ATOM 1854 C C . ILE A 1 242 ? -6.893 22.671 4.214 1.00 98.12 242 ILE A C 1
ATOM 1856 O O . ILE A 1 242 ? -6.490 23.827 4.296 1.00 98.12 242 ILE A O 1
ATOM 1860 N N . LEU A 1 243 ? -6.112 21.605 4.367 1.00 97.31 243 LEU A N 1
ATOM 1861 C CA . LEU A 1 243 ? -4.663 21.687 4.488 1.00 97.31 243 LEU A CA 1
ATOM 1862 C C . LEU A 1 243 ? -4.042 21.536 3.094 1.00 97.31 243 LEU A C 1
ATOM 1864 O O . LEU A 1 243 ? -4.375 20.605 2.363 1.00 97.31 243 LEU A O 1
ATOM 1868 N N . LYS A 1 244 ? -3.142 22.447 2.723 1.00 96.69 244 LYS A N 1
ATOM 1869 C CA . LYS A 1 244 ? -2.383 22.380 1.466 1.00 96.69 244 LYS A CA 1
ATOM 1870 C C . LYS A 1 244 ? -0.963 21.922 1.744 1.00 96.69 244 LYS A C 1
ATOM 1872 O O . LYS A 1 244 ? -0.266 22.543 2.544 1.00 96.69 244 LYS A O 1
ATOM 1877 N N . LEU A 1 245 ? -0.525 20.861 1.076 1.00 95.38 245 LEU A N 1
ATOM 1878 C CA . LEU A 1 245 ? 0.805 20.287 1.263 1.00 95.38 245 LEU A CA 1
ATOM 1879 C C . LEU A 1 245 ? 1.468 19.999 -0.081 1.00 95.38 245 LEU A C 1
ATOM 1881 O O . LEU A 1 245 ? 0.827 19.574 -1.034 1.00 95.38 245 LEU A O 1
ATOM 1885 N N . THR A 1 246 ? 2.785 20.180 -0.147 1.00 94.62 246 THR A N 1
ATOM 1886 C CA . THR A 1 246 ? 3.570 19.809 -1.330 1.00 94.62 246 THR A CA 1
ATOM 1887 C C . THR A 1 246 ? 3.995 18.349 -1.249 1.00 94.62 246 THR A C 1
ATOM 1889 O O . THR A 1 246 ? 4.842 18.016 -0.416 1.00 94.62 246 THR A O 1
ATOM 1892 N N . TYR A 1 247 ? 3.453 17.490 -2.102 1.00 93.12 247 TYR A N 1
ATOM 1893 C CA . TYR A 1 247 ? 3.842 16.089 -2.266 1.00 93.12 247 TYR A CA 1
ATOM 1894 C C . TYR A 1 247 ? 4.952 15.919 -3.294 1.00 93.12 247 TYR A C 1
ATOM 1896 O O . TYR A 1 247 ? 5.323 16.868 -3.985 1.00 93.12 247 TYR A O 1
ATOM 1904 N N . LYS A 1 248 ? 5.566 14.730 -3.297 1.00 92.06 248 LYS A N 1
ATOM 1905 C CA . LYS A 1 248 ? 6.726 14.423 -4.134 1.00 92.06 248 LYS A CA 1
ATOM 1906 C C . LYS A 1 248 ? 6.571 13.055 -4.780 1.00 92.06 248 LYS A C 1
ATOM 1908 O O . LYS A 1 248 ? 6.664 12.050 -4.080 1.00 92.06 248 LYS A O 1
ATOM 1913 N N . ALA A 1 249 ? 6.463 13.020 -6.102 1.00 91.38 249 ALA A N 1
ATOM 1914 C CA . ALA A 1 249 ? 6.763 11.814 -6.857 1.00 91.38 249 ALA A CA 1
ATOM 1915 C C . ALA A 1 249 ? 8.277 11.575 -6.802 1.00 91.38 249 ALA A C 1
ATOM 1917 O O . ALA A 1 249 ? 9.067 12.522 -6.910 1.00 91.38 249 ALA A O 1
ATOM 1918 N N . ARG A 1 250 ? 8.699 10.324 -6.605 1.00 92.38 250 ARG A N 1
ATOM 1919 C CA . ARG A 1 250 ? 10.11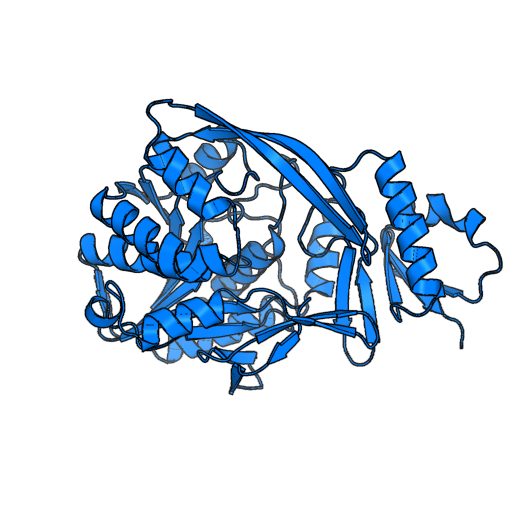2 9.956 -6.453 1.00 92.38 250 ARG A CA 1
ATOM 1920 C C . ARG A 1 250 ? 10.493 8.897 -7.475 1.00 92.38 250 ARG A C 1
ATOM 1922 O O . ARG A 1 250 ? 9.931 7.814 -7.471 1.00 92.38 250 ARG A O 1
ATOM 1929 N N . ALA A 1 251 ? 11.529 9.177 -8.255 1.00 92.69 251 ALA A N 1
ATOM 1930 C CA . ALA A 1 251 ? 12.207 8.197 -9.090 1.00 92.69 251 ALA A CA 1
ATOM 1931 C C . ALA A 1 251 ? 13.522 7.795 -8.416 1.00 92.69 251 ALA A C 1
ATOM 1933 O O . ALA A 1 251 ? 14.327 8.663 -8.059 1.00 92.69 251 ALA A O 1
ATOM 1934 N N . HIS A 1 252 ? 13.744 6.493 -8.236 1.00 90.00 252 HIS A N 1
ATOM 1935 C CA . HIS A 1 252 ? 14.972 5.954 -7.659 1.00 90.00 252 HIS A CA 1
ATOM 1936 C C . HIS A 1 252 ? 15.623 4.988 -8.646 1.00 90.00 252 HIS A C 1
ATOM 1938 O O . HIS A 1 252 ? 15.078 3.933 -8.935 1.00 90.00 252 HIS A O 1
ATOM 1944 N N . LEU A 1 253 ? 16.805 5.342 -9.145 1.00 88.81 253 LEU A N 1
ATOM 1945 C CA . LEU A 1 253 ? 17.530 4.545 -10.129 1.00 88.81 253 LEU A CA 1
ATOM 1946 C C . LEU A 1 253 ? 19.017 4.507 -9.769 1.00 88.81 253 LEU A C 1
ATOM 1948 O O . LEU A 1 253 ? 19.710 5.528 -9.840 1.00 88.81 253 LEU A O 1
ATOM 1952 N N . GLY A 1 254 ? 19.494 3.343 -9.321 1.00 83.12 254 GLY A N 1
ATOM 1953 C CA . GLY A 1 254 ? 20.812 3.233 -8.693 1.00 83.12 254 GLY A CA 1
ATOM 1954 C C . GLY A 1 254 ? 20.920 4.207 -7.515 1.00 83.12 254 GLY A C 1
ATOM 1955 O O . GLY A 1 254 ? 19.981 4.340 -6.733 1.00 83.12 254 GLY A O 1
ATOM 1956 N N . ASP A 1 255 ? 22.015 4.954 -7.422 1.00 83.38 255 ASP A N 1
ATOM 1957 C CA . ASP A 1 255 ? 22.194 5.975 -6.376 1.00 83.38 255 ASP A CA 1
ATOM 1958 C C . ASP A 1 255 ? 21.500 7.314 -6.696 1.00 83.38 255 ASP A C 1
ATOM 1960 O O . ASP A 1 255 ? 21.590 8.279 -5.936 1.00 83.38 255 ASP A O 1
ATOM 1964 N N . THR A 1 256 ? 20.806 7.413 -7.835 1.00 88.38 256 THR A N 1
ATOM 1965 C CA . THR A 1 256 ? 20.119 8.645 -8.246 1.00 88.38 256 THR A CA 1
ATOM 1966 C C . THR A 1 256 ? 18.706 8.693 -7.692 1.00 88.38 256 THR A C 1
ATOM 1968 O O . THR A 1 256 ? 17.918 7.768 -7.884 1.00 88.38 256 THR A O 1
ATOM 1971 N N . LYS A 1 257 ? 18.367 9.822 -7.063 1.00 92.06 257 LYS A N 1
ATOM 1972 C CA . LYS A 1 257 ? 17.009 10.151 -6.628 1.00 92.06 257 LYS A CA 1
ATOM 1973 C C . LYS A 1 257 ? 16.565 11.446 -7.295 1.00 92.06 257 LYS A C 1
ATOM 1975 O O . LYS A 1 257 ? 17.209 12.475 -7.105 1.00 92.06 257 LYS A O 1
ATOM 1980 N N . ILE A 1 258 ? 15.475 11.389 -8.054 1.00 93.88 258 ILE A N 1
ATOM 1981 C CA . ILE A 1 258 ? 14.834 12.565 -8.655 1.00 93.88 258 ILE A CA 1
ATOM 1982 C C . ILE A 1 258 ? 13.459 12.737 -8.023 1.00 93.88 258 ILE A C 1
ATOM 1984 O O . ILE A 1 258 ? 12.764 11.756 -7.755 1.00 93.88 258 ILE A O 1
ATOM 1988 N N . TYR A 1 259 ? 13.085 13.989 -7.776 1.00 94.19 259 TYR A N 1
ATOM 1989 C CA . TYR A 1 259 ? 11.801 14.352 -7.194 1.00 94.19 259 TYR A CA 1
ATOM 1990 C C . TYR A 1 259 ? 11.052 15.296 -8.125 1.00 94.19 259 TYR A C 1
ATOM 1992 O O . TYR A 1 259 ? 11.647 16.229 -8.664 1.00 94.19 259 TYR A O 1
ATOM 2000 N N . HIS A 1 260 ? 9.750 15.077 -8.267 1.00 92.62 260 HIS A N 1
ATOM 2001 C CA . HIS A 1 260 ? 8.830 16.036 -8.862 1.00 92.62 260 HIS A CA 1
ATOM 2002 C C . HIS A 1 260 ? 7.796 16.425 -7.811 1.00 92.62 260 HIS A C 1
ATOM 2004 O O . HIS A 1 260 ? 7.208 15.551 -7.178 1.00 92.62 260 HIS A O 1
ATOM 2010 N N . ASN A 1 261 ? 7.627 17.725 -7.583 1.00 93.44 261 ASN A N 1
ATOM 2011 C CA . ASN A 1 261 ? 6.738 18.228 -6.546 1.00 93.44 261 ASN A CA 1
ATOM 2012 C C . ASN A 1 261 ? 5.385 18.609 -7.146 1.00 93.44 261 ASN A C 1
ATOM 2014 O O . ASN A 1 261 ? 5.350 19.260 -8.187 1.00 93.44 261 ASN A O 1
ATOM 2018 N N . PHE A 1 262 ? 4.307 18.311 -6.433 1.00 92.00 262 PHE A N 1
ATOM 2019 C CA . PHE A 1 262 ? 2.958 18.776 -6.752 1.00 92.00 262 PHE A CA 1
ATOM 2020 C C . PHE A 1 262 ? 2.238 19.204 -5.468 1.00 92.00 262 PHE A C 1
ATOM 2022 O O . PHE A 1 262 ? 2.638 18.822 -4.368 1.00 92.00 262 PHE A O 1
ATOM 2029 N N . GLU A 1 263 ? 1.235 20.071 -5.579 1.00 93.50 263 GLU A N 1
ATOM 2030 C CA . GLU A 1 263 ? 0.403 20.473 -4.438 1.00 93.50 263 GLU A CA 1
ATOM 2031 C C . GLU A 1 263 ? -0.780 19.514 -4.319 1.00 93.50 263 GLU A C 1
ATOM 2033 O O . GLU A 1 263 ? -1.416 19.211 -5.322 1.00 93.50 263 GLU A O 1
ATOM 2038 N N . GLN A 1 264 ? -1.087 19.094 -3.094 1.00 93.94 264 GLN A N 1
ATOM 2039 C CA . GLN A 1 264 ? -2.285 18.334 -2.769 1.00 93.94 264 GLN A CA 1
ATOM 2040 C C . GLN A 1 264 ? -3.076 19.044 -1.671 1.00 93.94 264 GLN A C 1
ATOM 2042 O O . GLN A 1 264 ? -2.515 19.746 -0.817 1.00 93.94 264 GLN A O 1
ATOM 2047 N N . ARG A 1 265 ? -4.394 18.850 -1.695 1.00 96.19 265 ARG A N 1
ATOM 2048 C CA . ARG A 1 265 ? -5.325 19.336 -0.678 1.00 96.19 265 ARG A CA 1
ATOM 2049 C C . ARG A 1 265 ? -5.824 18.172 0.162 1.00 96.19 265 ARG A C 1
ATOM 2051 O O . ARG A 1 265 ? -6.139 17.119 -0.370 1.00 96.19 265 ARG A O 1
ATOM 2058 N N . ILE A 1 266 ? -5.967 18.407 1.458 1.00 97.62 266 ILE A N 1
ATOM 2059 C CA . ILE A 1 266 ? -6.531 17.445 2.405 1.00 97.62 266 ILE A CA 1
ATOM 2060 C C . ILE A 1 266 ? -7.716 18.106 3.090 1.00 97.62 266 ILE A C 1
ATOM 2062 O O . ILE A 1 266 ? -7.567 19.191 3.660 1.00 97.62 266 ILE A O 1
ATOM 2066 N N . ASN A 1 267 ? -8.882 17.459 3.060 1.00 98.06 267 ASN A N 1
ATOM 2067 C CA . ASN A 1 267 ? -10.011 17.876 3.884 1.00 98.06 267 ASN A CA 1
ATOM 2068 C C . ASN A 1 267 ? -9.815 17.352 5.309 1.00 98.06 267 ASN A C 1
ATOM 2070 O O . ASN A 1 267 ? -9.917 16.158 5.588 1.00 98.06 267 ASN A O 1
ATOM 2074 N N . THR A 1 268 ? -9.527 18.270 6.225 1.00 98.38 268 THR A N 1
ATOM 2075 C CA . THR A 1 268 ? -9.186 17.946 7.614 1.00 98.38 268 THR A CA 1
ATOM 2076 C C . THR A 1 268 ? -10.382 17.406 8.391 1.00 98.38 268 THR A C 1
ATOM 2078 O O . THR A 1 268 ? -10.196 16.683 9.366 1.00 98.38 268 THR A O 1
ATOM 2081 N N . GLU A 1 269 ? -11.612 17.683 7.945 1.00 98.38 269 GLU A N 1
ATOM 2082 C CA . GLU A 1 269 ? -12.822 17.119 8.546 1.00 98.38 269 GLU A CA 1
ATOM 2083 C C . GLU A 1 269 ? -12.972 15.623 8.249 1.00 98.38 269 GLU A C 1
ATOM 2085 O O . GLU A 1 269 ? -13.486 14.897 9.099 1.00 98.38 269 GLU A O 1
ATOM 2090 N N . LEU A 1 270 ? -12.476 15.137 7.101 1.00 98.06 270 LEU A N 1
ATOM 2091 C CA . LEU A 1 270 ? -12.402 13.694 6.833 1.00 98.06 270 LEU A CA 1
ATOM 2092 C C . LEU A 1 270 ? -11.393 13.024 7.769 1.00 98.06 270 LEU A C 1
ATOM 2094 O O . LEU A 1 270 ? -11.673 11.970 8.327 1.00 98.06 270 LEU A O 1
ATOM 2098 N N . CYS A 1 271 ? -10.256 13.679 8.019 1.00 98.19 271 CYS A N 1
ATOM 2099 C CA . CYS A 1 271 ? -9.204 13.164 8.899 1.00 98.19 271 CYS A CA 1
ATOM 2100 C C . CYS A 1 271 ? -9.602 13.115 10.385 1.00 98.19 271 CYS A C 1
ATOM 2102 O O . CYS A 1 271 ? -8.931 12.450 11.167 1.00 98.19 271 CYS A O 1
ATOM 2104 N N . LYS A 1 272 ? -10.680 13.802 10.793 1.00 98.56 272 LYS A N 1
ATOM 2105 C CA . LYS A 1 272 ? -11.266 13.723 12.149 1.00 98.56 272 LYS A CA 1
ATOM 2106 C C . LYS A 1 272 ? -12.173 12.509 12.344 1.00 98.56 272 LYS A C 1
ATOM 2108 O O . LYS A 1 272 ? -12.737 12.319 13.424 1.00 98.56 272 LYS A O 1
ATOM 2113 N N . LYS A 1 273 ? -12.336 11.706 11.299 1.00 98.44 273 LYS A N 1
ATOM 2114 C CA . LYS A 1 273 ? -13.174 10.518 11.270 1.00 98.44 273 LYS A CA 1
ATOM 2115 C C . LYS A 1 273 ? -12.349 9.324 10.807 1.00 98.44 273 LYS A C 1
ATOM 2117 O O . LYS A 1 273 ? -11.273 9.470 10.231 1.00 98.44 273 LYS A O 1
ATOM 2122 N N . PHE A 1 274 ? -12.887 8.146 11.063 1.00 98.75 274 PHE A N 1
ATOM 2123 C CA . PHE A 1 274 ? -12.558 6.948 10.308 1.00 98.75 274 PHE A CA 1
ATOM 2124 C C . PHE A 1 274 ? -13.840 6.394 9.700 1.00 98.75 274 PHE A C 1
ATOM 2126 O O . PHE A 1 274 ? -14.953 6.736 10.119 1.00 98.75 274 PHE A O 1
ATOM 2133 N N . PHE A 1 275 ? -13.675 5.541 8.704 1.00 98.81 275 PHE A N 1
ATOM 2134 C CA . PHE A 1 275 ? -14.754 5.030 7.888 1.00 98.81 275 PHE A CA 1
ATOM 2135 C C . PHE A 1 275 ? -14.712 3.512 7.893 1.00 98.81 275 PHE A C 1
ATOM 2137 O O . PHE A 1 275 ? -13.660 2.904 7.713 1.00 98.81 275 PHE A O 1
ATOM 2144 N N . LEU A 1 276 ? -15.872 2.904 8.113 1.00 98.81 276 LEU A N 1
ATOM 2145 C CA . LEU A 1 276 ? -16.058 1.472 7.972 1.00 98.81 276 LEU A CA 1
ATOM 2146 C C . LEU A 1 276 ? -16.759 1.191 6.650 1.00 98.81 276 LEU A C 1
ATOM 2148 O O . LEU A 1 276 ? -17.846 1.715 6.392 1.00 98.81 276 LEU A O 1
ATOM 2152 N N . VAL A 1 277 ? -16.128 0.376 5.812 1.00 98.75 277 VAL A N 1
ATOM 2153 C CA . VAL A 1 277 ? -16.572 0.121 4.440 1.00 98.75 277 VAL A CA 1
ATOM 2154 C C . VAL A 1 277 ? -16.620 -1.378 4.188 1.00 98.75 277 VAL A C 1
ATOM 2156 O O . VAL A 1 277 ? -15.723 -2.118 4.581 1.00 98.75 277 VAL A O 1
ATOM 2159 N N . GLU A 1 278 ? -17.672 -1.846 3.523 1.00 98.56 278 GLU A N 1
ATOM 2160 C CA . GLU A 1 278 ? -17.710 -3.212 3.004 1.00 98.56 278 GLU A CA 1
ATOM 2161 C C . GLU A 1 278 ? -16.785 -3.295 1.777 1.00 98.56 278 GLU A C 1
ATOM 2163 O O . GLU A 1 278 ? -17.091 -2.643 0.775 1.00 98.56 278 GLU A O 1
ATOM 2168 N N . PRO A 1 279 ? -15.691 -4.085 1.795 1.00 98.50 279 PRO A N 1
ATOM 2169 C CA . PRO A 1 279 ? -14.677 -4.028 0.735 1.00 98.50 279 PRO A CA 1
ATOM 2170 C C . PRO A 1 279 ? -15.227 -4.289 -0.674 1.00 98.50 279 PRO A C 1
ATOM 2172 O O . PRO A 1 279 ? -14.797 -3.671 -1.640 1.00 98.50 279 PRO A O 1
ATOM 2175 N N . ARG A 1 280 ? -16.270 -5.121 -0.795 1.00 98.12 280 ARG A N 1
ATOM 2176 C CA . ARG A 1 280 ? -16.948 -5.426 -2.071 1.00 98.12 280 ARG A CA 1
ATOM 2177 C C . ARG A 1 280 ? -17.663 -4.233 -2.714 1.00 98.12 280 ARG A C 1
ATOM 2179 O O . ARG A 1 280 ? -18.058 -4.321 -3.872 1.00 98.12 280 ARG A O 1
ATOM 2186 N N . LYS A 1 281 ? -17.885 -3.144 -1.973 1.00 98.19 281 LYS A N 1
ATOM 2187 C CA . LYS A 1 281 ? -18.494 -1.909 -2.495 1.00 98.19 281 LYS A CA 1
ATOM 2188 C C . LYS A 1 281 ? -17.469 -0.945 -3.084 1.00 98.19 281 LYS A C 1
ATOM 2190 O O . LYS A 1 281 ? -17.859 0.075 -3.650 1.00 98.19 281 LYS A O 1
ATOM 2195 N N . ILE A 1 282 ? -16.181 -1.241 -2.944 1.00 98.25 282 ILE A N 1
ATOM 2196 C CA . ILE A 1 282 ? -15.102 -0.406 -3.456 1.00 98.25 282 ILE A CA 1
ATOM 2197 C C . ILE A 1 282 ? -14.882 -0.750 -4.925 1.00 98.25 282 ILE A C 1
ATOM 2199 O O . ILE A 1 282 ? -14.699 -1.908 -5.292 1.00 98.25 282 ILE A O 1
ATOM 2203 N N . SER A 1 283 ? -14.909 0.275 -5.771 1.00 95.44 283 SER A N 1
ATOM 2204 C CA . SER A 1 283 ? -14.639 0.151 -7.200 1.00 95.44 283 SER A CA 1
ATOM 2205 C C . SER A 1 283 ? -13.261 0.727 -7.500 1.00 95.44 283 SER A C 1
ATOM 2207 O O . SER A 1 283 ? -13.164 1.877 -7.921 1.00 95.44 283 SER A O 1
ATOM 2209 N N . ASN A 1 284 ? -12.219 -0.078 -7.299 1.00 96.56 284 ASN A N 1
ATOM 2210 C CA . ASN A 1 284 ? -10.849 0.276 -7.657 1.00 96.56 284 ASN A CA 1
ATOM 2211 C C . ASN A 1 284 ? -10.454 -0.451 -8.954 1.00 96.56 284 ASN A C 1
ATOM 2213 O O . ASN A 1 284 ? -10.425 -1.683 -8.967 1.00 96.56 284 ASN A O 1
ATOM 2217 N N . PRO A 1 285 ? -10.147 0.257 -10.056 1.00 95.81 285 PRO A N 1
ATOM 2218 C CA . PRO A 1 285 ? -9.841 -0.385 -11.329 1.00 95.81 285 PRO A CA 1
ATOM 2219 C C . PRO A 1 285 ? -8.506 -1.141 -11.313 1.00 95.81 285 PRO A C 1
ATOM 2221 O O . PRO A 1 285 ? -8.275 -1.964 -12.194 1.00 95.81 285 PRO A O 1
ATOM 2224 N N . PHE A 1 286 ? -7.637 -0.910 -10.326 1.00 96.38 286 PHE A N 1
ATOM 2225 C CA . PHE A 1 286 ? -6.398 -1.666 -10.146 1.00 96.38 286 PHE A CA 1
ATOM 2226 C C . PHE A 1 286 ? -6.562 -2.923 -9.294 1.00 96.38 286 PHE A C 1
ATOM 2228 O O . PHE A 1 286 ? -5.640 -3.736 -9.240 1.00 96.38 286 PHE A O 1
ATOM 2235 N N . ALA A 1 287 ? -7.726 -3.125 -8.667 1.00 97.56 287 ALA A N 1
ATOM 2236 C CA . ALA A 1 287 ? -8.047 -4.370 -7.982 1.00 97.56 287 ALA A CA 1
ATOM 2237 C C . ALA A 1 287 ? -8.397 -5.446 -9.023 1.00 97.56 287 ALA A C 1
ATOM 2239 O O . ALA A 1 287 ? -9.563 -5.693 -9.342 1.00 97.56 287 ALA A O 1
ATOM 2240 N N . VAL A 1 288 ? -7.357 -6.055 -9.594 1.00 97.50 288 VAL A N 1
ATOM 2241 C CA . VAL A 1 288 ? -7.431 -7.039 -10.683 1.00 97.50 288 VAL A CA 1
ATOM 2242 C C . VAL A 1 288 ? -6.845 -8.382 -10.264 1.00 97.50 288 VAL A C 1
ATOM 2244 O O . VAL A 1 288 ? -5.939 -8.445 -9.428 1.00 97.50 288 VAL A O 1
ATOM 2247 N N . ASP A 1 289 ? -7.365 -9.455 -10.857 1.00 97.62 289 ASP A N 1
ATOM 2248 C CA . ASP A 1 289 ? -6.801 -10.798 -10.702 1.00 97.62 289 ASP A CA 1
ATOM 2249 C C . ASP A 1 289 ? -5.374 -10.829 -11.249 1.00 97.62 289 ASP A C 1
ATOM 2251 O O . ASP A 1 289 ? -5.121 -10.380 -12.371 1.00 97.62 289 ASP A O 1
ATOM 2255 N N . CYS A 1 290 ? -4.438 -11.344 -10.458 1.00 97.31 290 CYS A N 1
ATOM 2256 C CA . CYS A 1 290 ? -3.049 -11.492 -10.859 1.00 97.31 290 CYS A CA 1
ATOM 2257 C C . CYS A 1 290 ? -2.358 -12.609 -10.072 1.00 97.31 290 CYS A C 1
ATOM 2259 O O . CYS A 1 290 ? -2.543 -12.743 -8.863 1.00 97.31 290 CYS A O 1
ATOM 2261 N N . ASP A 1 291 ? -1.499 -13.362 -10.760 1.00 96.69 291 ASP A N 1
ATOM 2262 C CA . ASP A 1 291 ? -0.702 -14.442 -10.162 1.00 96.69 291 ASP A CA 1
ATOM 2263 C C . ASP A 1 291 ? 0.711 -13.977 -9.783 1.00 96.69 291 ASP A C 1
ATOM 2265 O O . ASP A 1 291 ? 1.485 -14.711 -9.167 1.00 96.69 291 ASP A O 1
ATOM 2269 N N . SER A 1 292 ? 1.068 -12.743 -10.149 1.00 95.81 292 SER A N 1
ATOM 2270 C CA . SER A 1 292 ? 2.350 -12.134 -9.821 1.00 95.81 292 SER A CA 1
ATOM 2271 C C . SER A 1 292 ? 2.301 -10.598 -9.876 1.00 95.81 292 SER A C 1
ATOM 2273 O O . SER A 1 292 ? 1.422 -10.009 -10.518 1.00 95.81 292 SER A O 1
ATOM 2275 N N . PRO A 1 293 ? 3.296 -9.914 -9.281 1.00 95.19 293 PRO A N 1
ATOM 2276 C CA . PRO A 1 293 ? 3.499 -8.473 -9.434 1.00 95.19 293 PRO A CA 1
ATOM 2277 C C . PRO A 1 293 ? 3.634 -8.021 -10.897 1.00 95.19 293 PRO A C 1
ATOM 2279 O O . PRO A 1 293 ? 3.214 -6.918 -11.249 1.00 95.19 293 PRO A O 1
ATOM 2282 N N . LEU A 1 294 ? 4.222 -8.864 -11.757 1.00 94.88 294 LEU A N 1
ATOM 2283 C CA . LEU A 1 294 ? 4.354 -8.587 -13.188 1.00 94.88 294 LEU A CA 1
ATOM 2284 C C . LEU A 1 294 ? 2.995 -8.662 -13.894 1.00 94.88 294 LEU A C 1
ATOM 2286 O O . LEU A 1 294 ? 2.702 -7.793 -14.713 1.00 94.88 294 LEU A O 1
ATOM 2290 N N . ASP A 1 295 ? 2.158 -9.641 -13.549 1.00 95.44 295 ASP A N 1
ATOM 2291 C CA . ASP A 1 295 ? 0.812 -9.769 -14.120 1.00 95.44 295 ASP A CA 1
ATOM 2292 C C . ASP A 1 295 ? -0.068 -8.585 -13.722 1.00 95.44 295 ASP A C 1
ATOM 2294 O O . ASP A 1 295 ? -0.728 -7.997 -14.580 1.00 95.44 295 ASP A O 1
ATOM 2298 N N . TRP A 1 296 ? 0.003 -8.153 -12.455 1.00 96.69 296 TRP A N 1
ATOM 2299 C CA . TRP A 1 296 ? -0.664 -6.928 -12.010 1.00 96.69 296 TRP A CA 1
ATOM 2300 C C . TRP A 1 296 ? -0.205 -5.716 -12.824 1.00 96.69 296 TRP A C 1
ATOM 2302 O O . TRP A 1 296 ? -1.026 -4.931 -13.300 1.00 96.69 296 TRP A O 1
ATOM 2312 N N . PHE A 1 297 ? 1.110 -5.570 -13.021 1.00 95.44 297 PHE A N 1
ATOM 2313 C CA . PHE A 1 297 ? 1.665 -4.458 -13.790 1.00 95.44 297 PHE A CA 1
ATOM 2314 C C . PHE A 1 297 ? 1.145 -4.465 -15.232 1.00 95.44 297 PHE A C 1
ATOM 2316 O O . PHE A 1 297 ? 0.779 -3.418 -15.762 1.00 95.44 297 PHE A O 1
ATOM 2323 N N . VAL A 1 298 ? 1.070 -5.637 -15.869 1.00 93.38 298 VAL A N 1
ATOM 2324 C CA . VAL A 1 298 ? 0.501 -5.779 -17.214 1.00 93.38 298 VAL A CA 1
ATOM 2325 C C . VAL A 1 298 ? -0.975 -5.372 -17.219 1.00 93.38 298 VAL A C 1
ATOM 2327 O O . VAL A 1 298 ? -1.354 -4.462 -17.961 1.00 93.38 298 VAL A O 1
ATOM 2330 N N . ALA A 1 299 ? -1.794 -5.981 -16.364 1.00 93.81 299 ALA A N 1
ATOM 2331 C CA . ALA A 1 299 ? -3.237 -5.759 -16.328 1.00 93.81 299 ALA A CA 1
ATOM 2332 C C . ALA A 1 299 ? -3.613 -4.295 -16.027 1.00 93.81 299 ALA A C 1
ATOM 2334 O O . ALA A 1 299 ? -4.584 -3.768 -16.570 1.00 93.81 299 ALA A O 1
ATOM 2335 N N . THR A 1 300 ? -2.832 -3.597 -15.202 1.00 92.44 300 THR A N 1
ATOM 2336 C CA . THR A 1 300 ? -3.145 -2.217 -14.800 1.00 92.44 300 THR A CA 1
ATOM 2337 C C . THR A 1 300 ? -2.491 -1.170 -15.698 1.00 92.44 300 THR A C 1
ATOM 2339 O O . THR A 1 300 ? -3.169 -0.271 -16.195 1.00 92.44 300 THR A O 1
ATOM 2342 N N . GLN A 1 301 ? -1.194 -1.293 -15.982 1.00 90.00 301 GLN A N 1
ATOM 2343 C CA . GLN A 1 301 ? -0.432 -0.240 -16.664 1.00 90.00 301 GLN A CA 1
ATOM 2344 C C . GLN A 1 301 ? -0.510 -0.327 -18.188 1.00 90.00 301 GLN A C 1
ATOM 2346 O O . GLN A 1 301 ? -0.342 0.672 -18.896 1.00 90.00 301 GLN A O 1
ATOM 2351 N N . VAL A 1 302 ? -0.747 -1.526 -18.719 1.00 82.25 302 VAL A N 1
ATOM 2352 C CA . VAL A 1 302 ? -0.749 -1.783 -20.162 1.00 82.25 302 VAL A CA 1
ATOM 2353 C C . VAL A 1 302 ? -2.167 -1.751 -20.696 1.00 82.25 302 VAL A C 1
ATOM 2355 O O . VAL A 1 302 ? -2.447 -1.072 -21.687 1.00 82.25 302 VAL A O 1
ATOM 2358 N N . GLU A 1 303 ? -3.080 -2.468 -20.053 1.00 81.56 303 GLU A N 1
ATOM 2359 C CA . GLU A 1 303 ? -4.437 -2.641 -20.570 1.00 81.56 303 GLU A CA 1
ATOM 2360 C C . GLU A 1 303 ? -5.316 -1.417 -20.298 1.00 81.56 303 GLU A C 1
ATOM 2362 O O . GLU A 1 303 ? -6.122 -1.048 -21.155 1.00 81.56 303 GLU A O 1
ATOM 2367 N N . GLN A 1 304 ? -5.083 -0.713 -19.185 1.00 81.38 304 GLN A N 1
ATOM 2368 C CA . GLN A 1 304 ? -5.855 0.473 -18.809 1.00 81.38 304 GLN A CA 1
ATOM 2369 C C . GLN A 1 304 ? -5.141 1.767 -19.222 1.00 81.38 304 GLN A C 1
ATOM 2371 O O . GLN A 1 304 ? -5.379 2.305 -20.314 1.00 81.38 304 GLN A O 1
ATOM 2376 N N . HIS A 1 305 ? -4.257 2.285 -18.369 1.00 81.19 305 HIS A N 1
ATOM 2377 C CA . HIS A 1 305 ? -3.481 3.496 -18.613 1.00 81.19 305 HIS A CA 1
ATOM 2378 C C . HIS A 1 305 ? -2.216 3.530 -17.774 1.00 81.19 305 HIS A C 1
ATOM 2380 O O . HIS A 1 305 ? -2.144 2.951 -16.700 1.00 81.19 305 HIS A O 1
ATOM 2386 N N . GLN A 1 306 ? -1.229 4.260 -18.283 1.00 89.00 306 GLN A N 1
ATOM 2387 C CA . GLN A 1 306 ? 0.026 4.481 -17.584 1.00 89.00 306 GLN A CA 1
ATOM 2388 C C . GLN A 1 306 ? -0.222 5.421 -16.405 1.00 89.00 306 GLN A C 1
ATOM 2390 O O . GLN A 1 306 ? -0.579 6.586 -16.604 1.00 89.00 306 GLN A O 1
ATOM 2395 N N . THR A 1 307 ? -0.014 4.925 -15.193 1.00 90.50 307 THR A N 1
ATOM 2396 C CA . THR A 1 307 ? -0.009 5.714 -13.962 1.00 90.50 307 THR A CA 1
ATOM 2397 C C . THR A 1 307 ? 1.339 5.613 -13.284 1.00 90.50 307 THR A C 1
ATOM 2399 O O . THR A 1 307 ? 2.192 4.797 -13.629 1.00 90.50 307 THR A O 1
ATOM 2402 N N . ASN A 1 308 ? 1.545 6.479 -12.303 1.00 92.94 308 ASN A N 1
ATOM 2403 C CA . ASN A 1 308 ? 2.588 6.232 -11.334 1.00 92.94 308 ASN A CA 1
ATOM 2404 C C . ASN A 1 308 ? 2.146 5.073 -10.410 1.00 92.94 308 ASN A C 1
ATOM 2406 O O . ASN A 1 308 ? 0.967 4.971 -10.071 1.00 92.94 308 ASN A O 1
ATOM 2410 N N . CYS A 1 309 ? 3.080 4.203 -10.036 1.00 93.38 309 CYS A N 1
ATOM 2411 C CA . CYS A 1 309 ? 2.913 3.133 -9.055 1.00 93.38 309 CYS A CA 1
ATOM 2412 C C . CYS A 1 309 ? 4.271 2.704 -8.476 1.00 93.38 309 CYS A C 1
ATOM 2414 O O . CYS A 1 309 ? 5.332 3.075 -8.986 1.00 93.38 309 CYS A O 1
ATOM 2416 N N . GLU A 1 310 ? 4.243 1.873 -7.438 1.00 92.81 310 GLU A N 1
ATOM 2417 C CA . GLU A 1 310 ? 5.421 1.364 -6.731 1.00 92.81 310 GLU A CA 1
ATOM 2418 C C . GLU A 1 310 ? 6.327 0.534 -7.626 1.00 92.81 310 GLU A C 1
ATOM 2420 O O . GLU A 1 310 ? 7.521 0.487 -7.377 1.00 92.81 310 GLU A O 1
ATOM 2425 N N . ALA A 1 311 ? 5.793 -0.095 -8.675 1.00 93.69 311 ALA A N 1
ATOM 2426 C CA . ALA A 1 311 ? 6.599 -0.867 -9.610 1.00 93.69 311 ALA A CA 1
ATOM 2427 C C . ALA A 1 311 ? 7.508 0.017 -10.481 1.00 93.69 311 ALA A C 1
ATOM 2429 O O . ALA A 1 311 ? 8.504 -0.471 -11.009 1.00 93.69 311 ALA A O 1
ATOM 2430 N N . ASN A 1 312 ? 7.199 1.307 -10.667 1.00 94.06 312 ASN A N 1
ATOM 2431 C CA . ASN A 1 312 ? 7.981 2.162 -11.559 1.00 94.06 312 ASN A CA 1
ATOM 2432 C C . ASN A 1 312 ? 9.439 2.278 -11.095 1.00 94.06 312 ASN A C 1
ATOM 2434 O O . ASN A 1 312 ? 9.730 2.797 -10.020 1.00 94.06 312 ASN A O 1
ATOM 2438 N N . LEU A 1 313 ? 10.367 1.884 -11.972 1.00 94.56 313 LEU A N 1
ATOM 2439 C CA . LEU A 1 313 ? 11.820 1.864 -11.744 1.00 94.56 313 LEU A CA 1
ATOM 2440 C C . LEU A 1 313 ? 12.293 0.874 -10.672 1.00 94.56 313 LEU A C 1
ATOM 2442 O O . LEU A 1 313 ? 13.491 0.846 -10.374 1.00 94.56 313 LEU A O 1
ATOM 2446 N N . GLU A 1 314 ? 11.394 0.051 -10.134 1.00 94.00 314 GLU A N 1
ATOM 2447 C CA . GLU A 1 314 ? 11.756 -1.003 -9.199 1.00 94.00 314 GLU A CA 1
ATOM 2448 C C . GLU A 1 314 ? 12.287 -2.242 -9.913 1.00 94.00 314 GLU A C 1
ATOM 2450 O O . GLU A 1 314 ? 12.209 -2.413 -11.138 1.00 94.00 314 GLU A O 1
ATOM 2455 N N . TYR A 1 315 ? 12.871 -3.107 -9.095 1.00 93.50 315 TYR A N 1
ATOM 2456 C CA . TYR A 1 315 ? 13.420 -4.371 -9.528 1.00 93.50 315 TYR A CA 1
ATOM 2457 C C . TYR A 1 315 ? 12.681 -5.523 -8.859 1.00 93.50 315 TYR A C 1
ATOM 2459 O O . TYR A 1 315 ? 12.358 -5.469 -7.674 1.00 93.50 315 TYR A O 1
ATOM 2467 N N . LEU A 1 316 ? 12.447 -6.581 -9.622 1.00 93.75 316 LEU A N 1
ATOM 2468 C CA . LEU A 1 316 ? 11.729 -7.770 -9.195 1.00 93.75 316 LEU A CA 1
ATOM 2469 C C . LEU A 1 316 ? 12.560 -9.005 -9.520 1.00 93.75 316 LEU A C 1
ATOM 2471 O O . LEU A 1 316 ? 12.985 -9.202 -10.659 1.00 93.75 316 LEU A O 1
ATOM 2475 N N . GLN A 1 317 ? 12.759 -9.861 -8.525 1.00 91.25 317 GLN A N 1
ATOM 2476 C CA . GLN A 1 317 ? 13.265 -11.205 -8.763 1.00 91.25 317 GLN A CA 1
ATOM 2477 C C . GLN A 1 317 ? 12.109 -12.059 -9.292 1.00 91.25 317 GLN A C 1
ATOM 2479 O O . GLN A 1 317 ? 11.148 -12.301 -8.571 1.00 91.25 317 GLN A O 1
ATOM 2484 N N . PHE A 1 318 ? 12.201 -12.521 -10.537 1.00 89.38 318 PHE A N 1
ATOM 2485 C CA . PHE A 1 318 ? 11.201 -13.392 -11.149 1.00 89.38 318 PHE A CA 1
ATOM 2486 C C . PHE A 1 318 ? 11.878 -14.678 -11.629 1.00 89.38 318 PHE A C 1
ATOM 2488 O O . PHE A 1 318 ? 12.722 -14.676 -12.531 1.00 89.38 318 PHE A O 1
ATOM 2495 N N . GLY A 1 319 ? 11.571 -15.790 -10.959 1.00 88.00 319 GLY A N 1
ATOM 2496 C CA . GLY A 1 319 ? 12.340 -17.025 -11.099 1.00 88.00 319 GLY A CA 1
ATOM 2497 C C . GLY A 1 319 ? 13.816 -16.801 -10.746 1.00 88.00 319 GLY A C 1
ATOM 2498 O O . GLY A 1 319 ? 14.148 -16.254 -9.696 1.00 88.00 319 GLY A O 1
ATOM 2499 N N . ASN A 1 320 ? 14.724 -17.198 -11.636 1.00 89.00 320 ASN A N 1
ATOM 2500 C CA . ASN A 1 320 ? 16.168 -17.011 -11.463 1.00 89.00 320 ASN A CA 1
ATOM 2501 C C . ASN A 1 320 ? 16.712 -15.728 -12.114 1.00 89.00 320 ASN A C 1
ATOM 2503 O O . ASN A 1 320 ? 17.928 -15.603 -12.253 1.00 89.00 320 ASN A O 1
ATOM 2507 N N . ARG A 1 321 ? 15.841 -14.804 -12.534 1.00 91.44 321 ARG A N 1
ATOM 2508 C CA . ARG A 1 321 ? 16.225 -13.578 -13.239 1.00 91.44 321 ARG A CA 1
ATOM 2509 C C . ARG A 1 321 ? 15.802 -12.339 -12.475 1.00 91.44 321 ARG A C 1
ATOM 2511 O O . ARG A 1 321 ? 14.761 -12.315 -11.822 1.00 91.44 321 ARG A O 1
ATOM 2518 N N . PHE A 1 322 ? 16.586 -11.287 -12.632 1.00 91.69 322 PHE A N 1
ATOM 2519 C CA . PHE A 1 322 ? 16.307 -9.976 -12.083 1.00 91.69 322 PHE A CA 1
ATOM 2520 C C . PHE A 1 322 ? 15.722 -9.067 -13.164 1.00 91.69 322 PHE A C 1
ATOM 2522 O O . PHE A 1 322 ? 16.389 -8.719 -14.141 1.00 91.69 322 PHE A O 1
ATOM 2529 N N . HIS A 1 323 ? 14.455 -8.708 -13.001 1.00 94.56 323 HIS A N 1
ATOM 2530 C CA . HIS A 1 323 ? 13.709 -7.857 -13.916 1.00 94.56 323 HIS A CA 1
ATOM 2531 C C . HIS A 1 323 ? 13.714 -6.424 -13.396 1.00 94.56 323 HIS A C 1
ATOM 2533 O O . HIS A 1 323 ? 13.498 -6.194 -12.211 1.00 94.56 323 HIS A O 1
ATOM 2539 N N . GLN A 1 324 ? 13.923 -5.454 -14.278 1.00 95.19 324 GLN A N 1
ATOM 2540 C CA . GLN A 1 324 ? 13.734 -4.042 -13.974 1.00 95.19 324 GLN A CA 1
ATOM 2541 C C . GLN A 1 324 ? 12.516 -3.510 -14.720 1.00 95.19 324 GLN A C 1
ATOM 2543 O O . GLN A 1 324 ? 12.461 -3.574 -15.950 1.00 95.19 324 GLN A O 1
ATOM 2548 N N . PHE A 1 325 ? 11.584 -2.906 -13.992 1.00 95.94 325 PHE A N 1
ATOM 2549 C CA . PHE A 1 325 ? 10.495 -2.130 -14.575 1.00 95.94 325 PHE A CA 1
ATOM 2550 C C . PHE A 1 325 ? 11.020 -0.743 -14.952 1.00 95.94 325 PHE A C 1
ATOM 2552 O O . PHE A 1 325 ? 10.903 0.216 -14.193 1.00 95.94 325 PHE A O 1
ATOM 2559 N N . LEU A 1 326 ? 11.639 -0.611 -16.127 1.00 96.75 326 LEU A N 1
ATOM 2560 C CA . LEU A 1 326 ? 12.172 0.663 -16.615 1.00 96.75 326 LEU A CA 1
ATOM 2561 C C . LEU A 1 326 ? 11.049 1.525 -17.208 1.00 96.75 326 LEU A C 1
ATOM 2563 O O . LEU A 1 326 ? 11.014 1.823 -18.401 1.00 96.75 326 LEU A O 1
ATOM 2567 N N . THR A 1 327 ? 10.112 1.903 -16.345 1.00 95.25 327 THR A N 1
ATOM 2568 C CA . THR A 1 327 ? 8.902 2.657 -16.670 1.00 95.25 327 THR A CA 1
ATOM 2569 C C . THR A 1 327 ? 8.860 3.916 -15.807 1.00 95.25 327 THR A C 1
ATOM 2571 O O . THR A 1 327 ? 8.288 3.912 -14.721 1.00 95.25 327 THR A O 1
ATOM 2574 N N . PRO A 1 328 ? 9.531 5.009 -16.216 1.00 94.56 328 PRO A N 1
ATOM 2575 C CA . PRO A 1 328 ? 9.486 6.257 -15.468 1.00 94.56 328 PRO A CA 1
ATOM 2576 C C . PRO A 1 328 ? 8.052 6.769 -15.331 1.00 94.56 328 PRO A C 1
ATOM 2578 O O . PRO A 1 328 ? 7.298 6.818 -16.303 1.00 94.56 328 PRO A O 1
ATOM 2581 N N . SER A 1 329 ? 7.708 7.208 -14.126 1.00 92.94 329 SER A N 1
ATOM 2582 C CA . SER A 1 329 ? 6.374 7.703 -13.804 1.00 92.94 329 SER A CA 1
ATOM 2583 C C . SER A 1 329 ? 5.920 8.856 -14.711 1.00 92.94 329 SER A C 1
ATOM 2585 O O . SER A 1 329 ? 6.715 9.768 -14.970 1.00 92.94 329 SER A O 1
ATOM 2587 N N . PRO A 1 330 ? 4.642 8.876 -15.142 1.00 91.81 330 PRO A N 1
ATOM 2588 C CA . PRO A 1 330 ? 4.084 9.942 -15.975 1.00 91.81 330 PRO A CA 1
ATOM 2589 C C . PRO A 1 330 ? 4.012 11.301 -15.263 1.00 91.81 330 PRO A C 1
ATOM 2591 O O . PRO A 1 330 ? 3.826 12.313 -15.933 1.00 91.81 330 PRO A O 1
ATOM 2594 N N . LEU A 1 331 ? 4.206 11.346 -13.938 1.00 92.38 331 LEU A N 1
ATOM 2595 C CA . LEU A 1 331 ? 4.301 12.592 -13.169 1.00 92.38 331 LEU A CA 1
ATOM 2596 C C . LEU A 1 331 ? 5.588 13.372 -13.465 1.00 92.38 331 LEU A C 1
ATOM 2598 O O . LEU A 1 331 ? 5.683 14.555 -13.147 1.00 92.38 331 LEU A O 1
ATOM 2602 N N . PHE A 1 332 ? 6.600 12.733 -14.056 1.00 94.12 332 PHE A N 1
ATOM 2603 C CA . PHE A 1 332 ? 7.833 13.415 -14.426 1.00 94.12 332 PHE A CA 1
ATOM 2604 C C . PHE A 1 332 ? 7.727 14.089 -15.805 1.00 94.12 332 PHE A C 1
ATOM 2606 O O . PHE A 1 332 ? 7.173 13.504 -16.743 1.00 94.12 332 PHE A O 1
ATOM 2613 N N . PRO A 1 333 ? 8.344 15.277 -15.975 1.00 93.88 333 PRO A N 1
ATOM 2614 C CA . PRO A 1 333 ? 8.529 15.898 -17.284 1.00 93.88 333 PRO A CA 1
ATOM 2615 C C . PRO A 1 333 ? 9.166 14.945 -18.306 1.00 93.88 333 PRO A C 1
ATOM 2617 O O . PRO A 1 333 ? 9.959 14.070 -17.954 1.00 93.88 333 PRO A O 1
ATOM 2620 N N . GLU A 1 334 ? 8.825 15.101 -19.586 1.00 93.81 334 GLU A N 1
ATOM 2621 C CA . GLU A 1 334 ? 9.256 14.173 -20.641 1.00 93.81 334 GLU A CA 1
ATOM 2622 C C . GLU A 1 334 ? 10.783 14.061 -20.781 1.00 93.81 334 GLU A C 1
ATOM 2624 O O . GLU A 1 334 ? 11.302 12.962 -20.980 1.00 93.81 334 GLU A O 1
ATOM 2629 N N . ASP A 1 335 ? 11.515 15.163 -20.633 1.00 94.38 335 ASP A N 1
ATOM 2630 C CA . ASP A 1 335 ? 12.979 15.189 -20.659 1.00 94.38 335 ASP A CA 1
ATOM 2631 C C . ASP A 1 335 ? 13.587 14.384 -19.500 1.00 94.38 335 ASP A C 1
ATOM 2633 O O . ASP A 1 335 ? 14.524 13.607 -19.705 1.00 94.38 335 ASP A O 1
ATOM 2637 N N . VAL A 1 336 ? 13.000 14.493 -18.305 1.00 94.88 336 VAL A N 1
ATOM 2638 C CA . VAL A 1 336 ? 13.394 13.710 -17.127 1.00 94.88 336 VAL A CA 1
ATOM 2639 C C . VAL A 1 336 ? 13.092 12.228 -17.331 1.00 94.88 336 VAL A C 1
ATOM 2641 O O . VAL A 1 336 ? 13.951 11.391 -17.049 1.00 94.88 336 VAL A O 1
ATOM 2644 N N . ARG A 1 337 ? 11.911 11.883 -17.864 1.00 95.25 337 ARG A N 1
ATOM 2645 C CA . ARG A 1 337 ? 11.559 10.488 -18.181 1.00 95.25 337 ARG A CA 1
ATOM 2646 C C . ARG A 1 337 ? 12.536 9.892 -19.187 1.00 95.25 337 ARG A C 1
ATOM 2648 O O . ARG A 1 337 ? 13.105 8.841 -18.918 1.00 95.25 337 ARG A O 1
ATOM 2655 N N . LYS A 1 338 ? 12.824 10.599 -20.286 1.00 95.00 338 LYS A N 1
ATOM 2656 C CA . LYS A 1 338 ? 13.809 10.161 -21.286 1.00 95.00 338 LYS A CA 1
ATOM 2657 C C . LYS A 1 338 ? 15.187 9.938 -20.663 1.00 95.00 338 LYS A C 1
ATOM 2659 O O . LYS A 1 338 ? 15.829 8.929 -20.949 1.00 95.00 338 LYS A O 1
ATOM 2664 N N . TRP A 1 339 ? 15.638 10.855 -19.807 1.00 95.25 339 TRP A N 1
ATOM 2665 C CA . TRP A 1 339 ? 16.914 10.718 -19.107 1.00 95.25 339 TRP A CA 1
ATOM 2666 C C . TRP A 1 339 ? 16.948 9.482 -18.197 1.00 95.25 339 TRP A C 1
ATOM 2668 O O . TRP A 1 339 ? 17.920 8.726 -18.240 1.00 95.25 339 TRP A O 1
ATOM 2678 N N . LEU A 1 340 ? 15.882 9.239 -17.422 1.00 96.00 340 LEU A N 1
ATOM 2679 C CA . LEU A 1 340 ? 15.747 8.054 -16.568 1.00 96.00 340 LEU A CA 1
ATOM 2680 C C . LEU A 1 340 ? 15.796 6.765 -17.394 1.00 96.00 340 LEU A C 1
ATOM 2682 O O . LEU A 1 340 ? 16.531 5.848 -17.032 1.00 96.00 340 LEU A O 1
ATOM 2686 N N . THR A 1 341 ? 15.090 6.716 -18.527 1.00 96.38 341 THR A N 1
ATOM 2687 C CA . THR A 1 341 ? 15.106 5.562 -19.435 1.00 96.38 341 THR A CA 1
ATOM 2688 C C . THR A 1 341 ? 16.507 5.312 -19.996 1.00 96.38 341 THR A C 1
ATOM 2690 O O . THR A 1 341 ? 17.000 4.190 -19.931 1.00 96.38 341 THR A O 1
ATOM 2693 N N . VAL A 1 342 ? 17.202 6.343 -20.492 1.00 95.81 342 VAL A N 1
ATOM 2694 C CA . VAL A 1 342 ? 18.577 6.196 -21.012 1.00 95.81 342 VAL A CA 1
ATOM 2695 C C . VAL A 1 342 ? 19.534 5.712 -19.922 1.00 95.81 342 VAL A C 1
ATOM 2697 O O . VAL A 1 342 ? 20.335 4.808 -20.164 1.00 95.81 342 VAL A O 1
ATOM 2700 N N . LYS A 1 343 ? 19.444 6.281 -18.715 1.00 94.94 343 LYS A N 1
ATOM 2701 C CA . LYS A 1 343 ? 20.281 5.874 -17.585 1.00 94.94 343 LYS A CA 1
ATOM 2702 C C . LYS A 1 343 ? 20.019 4.423 -17.180 1.00 94.94 343 LYS A C 1
ATOM 2704 O O . LYS A 1 343 ? 20.971 3.668 -17.023 1.00 94.94 343 LYS A O 1
ATOM 2709 N N . GLY A 1 344 ? 18.756 4.023 -17.041 1.00 94.69 344 GLY A N 1
ATOM 2710 C CA . GLY A 1 344 ? 18.416 2.667 -16.606 1.00 94.69 344 GLY A CA 1
ATOM 2711 C C . GLY A 1 344 ? 18.798 1.627 -17.652 1.00 94.69 344 GLY A C 1
ATOM 2712 O O . GLY A 1 344 ? 19.294 0.558 -17.313 1.00 94.69 344 GLY A O 1
ATOM 2713 N N . PHE A 1 345 ? 18.700 1.984 -18.934 1.00 95.62 345 PHE A N 1
ATOM 2714 C CA . PHE A 1 345 ? 19.215 1.143 -20.006 1.00 95.62 345 PHE A CA 1
ATOM 2715 C C . PHE A 1 345 ? 20.741 0.973 -19.925 1.00 95.62 345 PHE A C 1
ATOM 2717 O O . PHE A 1 345 ? 21.259 -0.125 -20.125 1.00 95.62 345 PHE A O 1
ATOM 2724 N N . ALA A 1 346 ? 21.483 2.031 -19.584 1.00 93.25 346 ALA A N 1
ATOM 2725 C CA . ALA A 1 346 ? 22.924 1.930 -19.360 1.00 93.25 346 ALA A CA 1
ATOM 2726 C C . ALA A 1 346 ? 23.272 1.030 -18.157 1.00 93.25 346 ALA A C 1
ATOM 2728 O O . ALA A 1 346 ? 24.235 0.264 -18.240 1.00 93.25 346 ALA A O 1
ATOM 2729 N N . ASP A 1 347 ? 22.484 1.077 -17.077 1.00 91.94 347 ASP A N 1
ATOM 2730 C CA . ASP A 1 347 ? 22.626 0.186 -15.915 1.00 91.94 347 ASP A CA 1
ATOM 2731 C C . ASP A 1 347 ? 22.384 -1.284 -16.319 1.00 91.94 347 ASP A C 1
ATOM 2733 O O . ASP A 1 347 ? 23.188 -2.171 -16.012 1.00 91.94 347 ASP A O 1
ATOM 2737 N N . PHE A 1 348 ? 21.344 -1.553 -17.112 1.00 93.88 348 PHE A N 1
ATOM 2738 C CA . PHE A 1 348 ? 21.110 -2.873 -17.705 1.00 93.88 348 PHE A CA 1
ATOM 2739 C C . PHE A 1 348 ? 22.297 -3.347 -18.551 1.00 93.88 348 PHE A C 1
ATOM 2741 O O . PHE A 1 348 ? 22.778 -4.470 -18.374 1.00 93.88 348 PHE A O 1
ATOM 2748 N N . MET A 1 349 ? 22.859 -2.491 -19.412 1.00 93.56 349 MET A N 1
ATOM 2749 C CA . MET A 1 349 ? 24.035 -2.840 -20.220 1.00 93.56 349 MET A CA 1
ATOM 2750 C C . MET A 1 349 ? 25.260 -3.193 -19.364 1.00 93.56 349 MET A C 1
ATOM 2752 O O . MET A 1 349 ? 26.024 -4.086 -19.741 1.00 93.56 349 MET A O 1
ATOM 2756 N N . GLN A 1 350 ? 25.390 -2.609 -18.171 1.00 91.69 350 GLN A N 1
ATOM 2757 C CA . GLN A 1 350 ? 26.420 -2.955 -17.180 1.00 91.69 350 GLN A CA 1
ATOM 2758 C C . GLN A 1 350 ? 26.124 -4.246 -16.398 1.00 91.69 350 GLN A C 1
ATOM 2760 O O . GLN A 1 350 ? 27.006 -4.756 -15.716 1.00 91.69 350 GLN A O 1
ATOM 2765 N N . GLY A 1 351 ? 24.928 -4.822 -16.548 1.00 90.81 351 GLY A N 1
ATOM 2766 C CA . GLY A 1 351 ? 24.544 -6.088 -15.914 1.00 90.81 351 GLY A CA 1
ATOM 2767 C C . GLY A 1 351 ? 23.870 -5.922 -14.559 1.00 90.81 351 GLY A C 1
ATOM 2768 O O . GLY A 1 351 ? 23.898 -6.850 -13.766 1.00 90.81 351 GLY A O 1
ATOM 2769 N N . VAL A 1 352 ? 23.266 -4.760 -14.289 1.00 90.12 352 VAL A N 1
ATOM 2770 C CA . VAL A 1 352 ? 22.517 -4.527 -13.041 1.00 90.12 352 VAL A CA 1
ATOM 2771 C C . VAL A 1 352 ? 21.246 -5.384 -12.960 1.00 90.12 352 VAL A C 1
ATOM 2773 O O . VAL A 1 352 ? 20.806 -5.728 -11.865 1.00 90.12 352 VAL A O 1
ATOM 2776 N N . CYS A 1 353 ? 20.668 -5.740 -14.106 1.00 92.81 353 CYS A N 1
ATOM 2777 C CA . CYS A 1 353 ? 19.518 -6.629 -14.235 1.00 92.81 353 CYS A CA 1
ATOM 2778 C C . CYS A 1 353 ? 19.648 -7.510 -15.489 1.00 92.81 353 CYS A C 1
ATOM 2780 O O . CYS A 1 353 ? 20.440 -7.223 -16.393 1.00 92.81 353 CYS A O 1
ATOM 2782 N N . ASP A 1 354 ? 18.862 -8.586 -15.534 1.00 93.62 354 ASP A N 1
ATOM 2783 C CA . ASP A 1 354 ? 18.850 -9.564 -16.628 1.00 93.62 354 ASP A CA 1
ATOM 2784 C C . ASP A 1 354 ? 17.837 -9.220 -17.721 1.00 93.62 354 ASP A C 1
ATOM 2786 O O . ASP A 1 354 ? 17.994 -9.646 -18.872 1.00 93.62 354 ASP A O 1
ATOM 2790 N N . VAL A 1 355 ? 16.773 -8.508 -17.341 1.00 96.00 355 VAL A N 1
ATOM 2791 C CA . VAL A 1 355 ? 15.639 -8.155 -18.198 1.00 96.00 355 VAL A CA 1
ATOM 2792 C C . VAL A 1 355 ? 15.193 -6.733 -17.892 1.00 96.00 355 VAL A C 1
ATOM 2794 O O . VAL A 1 355 ? 14.988 -6.383 -16.731 1.00 96.00 355 VAL A O 1
ATOM 2797 N N . ILE A 1 356 ? 14.964 -5.938 -18.934 1.00 97.00 356 ILE A N 1
ATOM 2798 C CA . ILE A 1 356 ? 14.166 -4.715 -18.840 1.00 97.00 356 ILE A CA 1
ATOM 2799 C C . ILE A 1 356 ? 12.738 -5.014 -19.294 1.00 97.00 356 ILE A C 1
ATOM 2801 O O . ILE A 1 356 ? 12.533 -5.580 -20.368 1.00 97.00 356 ILE A O 1
ATOM 2805 N N . VAL A 1 357 ? 11.768 -4.555 -18.509 1.00 96.56 357 VAL A N 1
ATOM 2806 C CA . VAL A 1 357 ? 10.366 -4.395 -18.901 1.00 96.56 357 VAL A CA 1
ATOM 2807 C C . VAL A 1 357 ? 10.114 -2.904 -19.112 1.00 96.56 357 VAL A C 1
ATOM 2809 O O . VAL A 1 357 ? 10.323 -2.110 -18.195 1.00 96.56 357 VAL A O 1
ATOM 2812 N N . MET A 1 358 ? 9.694 -2.501 -20.312 1.00 95.81 358 MET A N 1
ATOM 2813 C CA . MET A 1 358 ? 9.434 -1.090 -20.622 1.00 95.81 358 MET A CA 1
ATOM 2814 C C . MET A 1 358 ? 8.297 -0.904 -21.624 1.00 95.81 358 MET A C 1
ATOM 2816 O O . MET A 1 358 ? 7.961 -1.821 -22.377 1.00 95.81 358 MET A O 1
ATOM 2820 N N . PHE A 1 359 ? 7.728 0.301 -21.670 1.00 95.19 359 PHE A N 1
ATOM 2821 C CA . PHE A 1 359 ? 6.731 0.639 -22.680 1.00 95.19 359 PHE A CA 1
ATOM 2822 C C . PHE A 1 359 ? 7.352 0.726 -24.076 1.00 95.19 359 PHE A C 1
ATOM 2824 O O . PHE A 1 359 ? 8.481 1.186 -24.254 1.00 95.19 359 PHE A O 1
ATOM 2831 N N . THR A 1 360 ? 6.583 0.310 -25.082 1.00 94.50 360 THR A N 1
ATOM 2832 C CA . THR A 1 360 ? 7.016 0.332 -26.489 1.00 94.50 360 THR A CA 1
ATOM 2833 C C . THR A 1 360 ? 7.376 1.748 -26.941 1.00 94.50 360 THR A C 1
ATOM 2835 O O . THR A 1 360 ? 8.407 1.937 -27.584 1.00 94.50 360 THR A O 1
ATOM 2838 N N . ASP A 1 361 ? 6.588 2.748 -26.544 1.00 92.88 361 ASP A N 1
ATOM 2839 C CA . ASP A 1 361 ? 6.835 4.151 -26.896 1.00 92.88 361 ASP A CA 1
ATOM 2840 C C . ASP A 1 361 ? 8.134 4.681 -26.271 1.00 92.88 361 ASP A C 1
ATOM 2842 O O . ASP A 1 361 ? 8.890 5.404 -26.920 1.00 92.88 361 ASP A O 1
ATOM 2846 N N . ASP A 1 362 ? 8.439 4.292 -25.029 1.00 93.56 362 ASP A N 1
ATOM 2847 C CA . ASP A 1 362 ? 9.689 4.682 -24.370 1.00 93.56 362 ASP A CA 1
ATOM 2848 C C . ASP A 1 362 ? 10.899 4.028 -25.040 1.00 93.56 362 ASP A C 1
ATOM 2850 O O . ASP A 1 362 ? 11.924 4.686 -25.232 1.00 93.56 362 ASP A O 1
ATOM 2854 N N . TRP A 1 363 ? 10.773 2.765 -25.463 1.00 95.44 363 TRP A N 1
ATOM 2855 C CA . TRP A 1 363 ? 11.807 2.093 -26.248 1.00 95.44 363 TRP A CA 1
ATOM 2856 C C . TRP A 1 363 ? 12.055 2.797 -27.585 1.00 95.44 363 TRP A C 1
ATOM 2858 O O . TRP A 1 363 ? 13.202 3.097 -27.917 1.00 95.44 363 TRP A O 1
ATOM 2868 N N . GLN A 1 364 ? 10.999 3.124 -28.336 1.00 94.75 364 GLN A N 1
ATOM 2869 C CA . GLN A 1 364 ? 11.122 3.811 -29.627 1.00 94.75 364 GLN A CA 1
ATOM 2870 C C . GLN A 1 364 ? 11.911 5.121 -29.502 1.00 94.75 364 GLN A C 1
ATOM 2872 O O . GLN A 1 364 ? 12.784 5.387 -30.326 1.00 94.75 364 GLN A O 1
ATOM 2877 N N . LYS A 1 365 ? 11.691 5.887 -28.424 1.00 93.56 365 LYS A N 1
ATOM 2878 C CA . LYS A 1 365 ? 12.383 7.161 -28.154 1.00 93.56 365 LYS A CA 1
ATOM 2879 C C . LYS A 1 365 ? 13.892 7.040 -27.919 1.00 93.56 365 LYS A C 1
ATOM 2881 O O . LYS A 1 365 ? 14.591 8.051 -28.037 1.00 93.56 365 LYS A O 1
ATOM 2886 N N . ILE A 1 366 ? 14.391 5.862 -27.537 1.00 94.44 366 ILE A N 1
ATOM 2887 C CA . ILE A 1 366 ? 15.812 5.650 -27.211 1.00 94.44 366 ILE A CA 1
ATOM 2888 C C . ILE A 1 366 ? 16.504 4.615 -28.102 1.00 94.44 366 ILE A C 1
ATOM 2890 O O . ILE A 1 366 ? 17.730 4.541 -28.083 1.00 94.44 366 ILE A O 1
ATOM 2894 N N . SER A 1 367 ? 15.754 3.841 -28.887 1.00 94.38 367 SER A N 1
ATOM 2895 C CA . SER A 1 367 ? 16.262 2.696 -29.653 1.00 94.38 367 SER A CA 1
ATOM 2896 C C . SER A 1 367 ? 17.449 3.039 -30.564 1.00 94.38 367 SER A C 1
ATOM 2898 O O . SER A 1 367 ? 18.452 2.324 -30.550 1.00 94.38 367 SER A O 1
ATOM 2900 N N . ASP A 1 368 ? 17.408 4.183 -31.253 1.00 93.06 368 ASP A N 1
ATOM 2901 C CA . ASP A 1 368 ? 18.510 4.666 -32.098 1.00 93.06 368 ASP A CA 1
ATOM 2902 C C . ASP A 1 368 ? 19.820 4.862 -31.319 1.00 93.06 368 ASP A C 1
ATOM 2904 O O . ASP A 1 368 ? 20.903 4.561 -31.828 1.00 93.06 368 ASP A O 1
ATOM 2908 N N . THR A 1 369 ? 19.724 5.302 -30.056 1.00 92.31 369 THR A N 1
ATOM 2909 C CA . THR A 1 369 ? 20.885 5.530 -29.170 1.00 92.31 369 THR A CA 1
ATOM 2910 C C . THR A 1 369 ? 21.625 4.230 -28.862 1.00 92.31 369 THR A C 1
ATOM 2912 O O . THR A 1 369 ? 22.826 4.249 -28.606 1.00 92.31 369 THR A O 1
ATOM 2915 N N . PHE A 1 370 ? 20.923 3.098 -28.914 1.00 90.62 370 PHE A N 1
ATOM 2916 C CA . PHE A 1 370 ? 21.457 1.779 -28.582 1.00 90.62 370 PHE A CA 1
ATOM 2917 C C . PHE A 1 370 ? 21.528 0.843 -29.793 1.00 90.62 370 PHE A C 1
ATOM 2919 O O . PHE A 1 370 ? 21.701 -0.371 -29.630 1.00 90.62 370 PHE A O 1
ATOM 2926 N N . SER A 1 371 ? 21.441 1.395 -31.007 1.00 88.19 371 SER A N 1
ATOM 2927 C CA . SER A 1 371 ? 21.606 0.643 -32.249 1.00 88.19 371 SER A CA 1
ATOM 2928 C C . SER A 1 371 ? 22.952 -0.103 -32.267 1.00 88.19 371 SER A C 1
ATOM 2930 O O . SER A 1 371 ? 24.007 0.448 -31.963 1.00 88.19 371 SER A O 1
ATOM 2932 N N . GLY A 1 372 ? 22.913 -1.407 -32.558 1.00 88.81 372 GLY A N 1
ATOM 2933 C CA . GLY A 1 372 ? 24.096 -2.280 -32.535 1.00 88.81 372 GLY A CA 1
ATOM 2934 C C . GLY A 1 372 ? 24.438 -2.908 -31.177 1.00 88.81 372 GLY A C 1
ATOM 2935 O O . GLY A 1 372 ? 25.350 -3.731 -31.115 1.00 88.81 372 GLY A O 1
ATOM 2936 N N . SER A 1 373 ? 23.703 -2.596 -30.104 1.00 90.75 373 SER A N 1
ATOM 2937 C CA . SER A 1 373 ? 23.879 -3.279 -28.813 1.00 90.75 373 SER A CA 1
ATOM 2938 C C . SER A 1 373 ? 23.530 -4.775 -28.917 1.00 90.75 373 SER A C 1
ATOM 2940 O O . SER A 1 373 ? 22.591 -5.134 -29.637 1.00 90.75 373 SER A O 1
ATOM 2942 N N . PRO A 1 374 ? 24.230 -5.671 -28.191 1.00 93.06 374 PRO A N 1
ATOM 2943 C CA . PRO A 1 374 ? 23.972 -7.113 -28.200 1.00 93.06 374 PRO A CA 1
ATOM 2944 C C . PRO A 1 374 ? 22.721 -7.463 -27.380 1.00 93.06 374 PRO A C 1
ATOM 2946 O O . PRO A 1 374 ? 22.791 -8.142 -26.360 1.00 93.06 374 PRO A O 1
ATOM 2949 N N . ILE A 1 375 ? 21.561 -6.985 -27.823 1.00 96.06 375 ILE A N 1
ATOM 2950 C CA . ILE A 1 375 ? 20.274 -7.163 -27.147 1.00 96.06 375 ILE A CA 1
ATOM 2951 C C . ILE A 1 375 ? 19.275 -7.902 -28.039 1.00 96.06 375 ILE A C 1
ATOM 2953 O O . ILE A 1 375 ? 19.343 -7.850 -29.274 1.00 96.06 375 ILE A O 1
ATOM 2957 N N . SER A 1 376 ? 18.351 -8.605 -27.398 1.00 95.62 376 SER A N 1
ATOM 2958 C CA . SER A 1 376 ? 17.121 -9.126 -27.976 1.00 95.62 376 SER A CA 1
ATOM 2959 C C . SER A 1 376 ? 15.964 -8.285 -27.456 1.00 95.62 376 SER A C 1
ATOM 2961 O O . SER A 1 376 ? 15.876 -8.050 -26.254 1.00 95.62 376 SER A O 1
ATOM 2963 N N . VAL A 1 377 ? 15.096 -7.834 -28.359 1.00 95.88 377 VAL A N 1
ATOM 2964 C CA . VAL A 1 377 ? 13.878 -7.093 -28.022 1.00 95.88 377 VAL A CA 1
ATOM 2965 C C . VAL A 1 377 ? 12.702 -7.984 -28.386 1.00 95.88 377 VAL A C 1
ATOM 2967 O O . VAL A 1 377 ? 12.505 -8.305 -29.558 1.00 95.88 377 VAL A O 1
ATOM 2970 N N . CYS A 1 378 ? 11.946 -8.397 -27.379 1.00 95.62 378 CYS A N 1
ATOM 2971 C CA . CYS A 1 378 ? 10.795 -9.275 -27.501 1.00 95.62 378 CYS A CA 1
ATOM 2972 C C . CYS A 1 378 ? 9.529 -8.454 -27.211 1.00 95.62 378 CYS A C 1
ATOM 2974 O O . CYS A 1 378 ? 9.293 -8.097 -26.055 1.00 95.62 378 CYS A O 1
ATOM 2976 N N . PRO A 1 379 ? 8.721 -8.109 -28.228 1.00 92.81 379 PRO A N 1
ATOM 2977 C CA . PRO A 1 379 ? 7.447 -7.437 -28.005 1.00 92.81 379 PRO A CA 1
ATOM 2978 C C . PRO A 1 379 ? 6.509 -8.300 -27.158 1.00 92.81 379 PRO A C 1
ATOM 2980 O O . PRO A 1 379 ? 6.422 -9.511 -27.362 1.00 92.81 379 PRO A O 1
ATOM 2983 N N . PHE A 1 380 ? 5.779 -7.666 -26.246 1.00 89.69 380 PHE A N 1
ATOM 2984 C CA . PHE A 1 380 ? 4.718 -8.292 -25.471 1.00 89.69 380 PHE A CA 1
ATOM 2985 C C . PHE A 1 380 ? 3.440 -7.468 -25.613 1.00 89.69 380 PHE A C 1
ATOM 2987 O O . PHE A 1 380 ? 3.307 -6.356 -25.091 1.00 89.69 380 PHE A O 1
ATOM 2994 N N . GLY A 1 381 ? 2.511 -8.004 -26.403 1.00 85.62 381 GLY A N 1
ATOM 2995 C CA . GLY A 1 381 ? 1.374 -7.234 -26.891 1.00 85.62 381 GLY A CA 1
ATOM 2996 C C . GLY A 1 381 ? 1.818 -6.015 -27.711 1.00 85.62 381 GLY A C 1
ATOM 2997 O O . GLY A 1 381 ? 2.890 -6.001 -28.314 1.00 85.62 381 GLY A O 1
ATOM 2998 N N . ALA A 1 382 ? 0.972 -4.984 -27.745 1.00 83.75 382 ALA A N 1
ATOM 2999 C CA . ALA A 1 382 ? 1.223 -3.761 -28.515 1.00 83.75 382 ALA A CA 1
ATOM 3000 C C . ALA A 1 382 ? 1.950 -2.656 -27.726 1.00 83.75 382 ALA A C 1
ATOM 3002 O O . ALA A 1 382 ? 2.271 -1.615 -28.292 1.00 83.75 382 ALA A O 1
ATOM 3003 N N . LYS A 1 383 ? 2.132 -2.834 -26.414 1.00 91.25 383 LYS A N 1
ATOM 3004 C CA . LYS A 1 383 ? 2.438 -1.731 -25.492 1.00 91.25 383 LYS A CA 1
ATOM 3005 C C . LYS A 1 383 ? 3.663 -1.970 -24.611 1.00 91.25 383 LYS A C 1
ATOM 3007 O O . LYS A 1 383 ? 4.207 -0.991 -24.106 1.00 91.25 383 LYS A O 1
ATOM 3012 N N . LEU A 1 384 ? 4.153 -3.205 -24.472 1.00 93.88 384 LEU A N 1
ATOM 3013 C CA . LEU A 1 384 ? 5.384 -3.520 -23.739 1.00 93.88 384 LEU A CA 1
ATOM 3014 C C . LEU A 1 384 ? 6.429 -4.185 -24.631 1.00 93.88 384 LEU A C 1
ATOM 3016 O O . LEU A 1 384 ? 6.111 -4.893 -25.585 1.00 93.88 384 LEU A O 1
ATOM 3020 N N . VAL A 1 385 ? 7.691 -3.995 -24.264 1.00 96.00 385 VAL A N 1
ATOM 3021 C CA . VAL A 1 385 ? 8.812 -4.782 -24.772 1.00 96.00 385 VAL A CA 1
ATOM 3022 C C . VAL A 1 385 ? 9.623 -5.336 -23.605 1.00 96.00 385 VAL A C 1
ATOM 3024 O O . VAL A 1 385 ? 9.849 -4.655 -22.603 1.00 96.00 385 VAL A O 1
ATOM 3027 N N . PHE A 1 386 ? 10.063 -6.580 -23.763 1.00 96.69 386 PHE A N 1
ATOM 3028 C CA . PHE A 1 386 ? 11.034 -7.236 -22.900 1.00 96.69 386 PHE A CA 1
ATOM 3029 C C . PHE A 1 386 ? 12.389 -7.183 -23.593 1.00 96.69 386 PHE A C 1
ATOM 3031 O O . PHE A 1 386 ? 12.510 -7.589 -24.752 1.00 96.69 386 PHE A O 1
ATOM 3038 N N . ILE A 1 387 ? 13.402 -6.659 -22.910 1.00 96.94 387 ILE A N 1
ATOM 3039 C CA . ILE A 1 387 ? 14.745 -6.509 -23.473 1.00 96.94 387 ILE A CA 1
ATOM 3040 C C . ILE A 1 387 ? 15.730 -7.327 -22.657 1.00 96.94 387 ILE A C 1
ATOM 3042 O O . ILE A 1 387 ? 15.814 -7.188 -21.439 1.00 96.94 387 ILE A O 1
ATOM 3046 N N . GLU A 1 388 ? 16.493 -8.164 -23.350 1.00 96.56 388 GLU A N 1
ATOM 3047 C CA . GLU A 1 388 ? 17.451 -9.091 -22.755 1.00 96.56 388 GLU A CA 1
ATOM 3048 C C . GLU A 1 388 ? 18.792 -9.026 -23.486 1.00 96.56 388 GLU A C 1
ATOM 3050 O O . GLU A 1 388 ? 18.845 -8.705 -24.675 1.00 96.56 388 GLU A O 1
ATOM 3055 N N . LYS A 1 389 ? 19.898 -9.355 -22.810 1.00 90.94 389 LYS A N 1
ATOM 3056 C CA . LYS A 1 389 ? 21.199 -9.473 -23.484 1.00 90.94 389 LYS A CA 1
ATOM 3057 C C . LYS A 1 389 ? 21.237 -10.749 -24.321 1.00 90.94 389 LYS A C 1
ATOM 3059 O O . LYS A 1 389 ? 20.864 -11.821 -23.847 1.00 90.94 389 LYS A O 1
ATOM 3064 N N . LYS A 1 390 ? 21.722 -10.646 -25.559 1.00 87.19 390 LYS A N 1
ATOM 3065 C CA . LYS A 1 390 ? 22.058 -11.821 -26.371 1.00 87.19 390 LYS A CA 1
ATOM 3066 C C . LYS A 1 390 ? 23.236 -12.532 -25.708 1.00 87.19 390 LYS A C 1
ATOM 3068 O O . LYS A 1 390 ? 24.233 -11.886 -25.390 1.00 87.19 390 LYS A O 1
ATOM 3073 N N . ARG A 1 391 ? 23.067 -13.829 -25.460 1.00 73.12 391 ARG A N 1
ATOM 3074 C CA . ARG A 1 391 ? 24.124 -14.701 -24.940 1.00 73.12 391 ARG A CA 1
ATOM 3075 C C . ARG A 1 391 ? 25.193 -14.967 -25.985 1.00 73.12 391 ARG A C 1
ATOM 3077 O O . ARG A 1 391 ? 24.827 -15.023 -27.183 1.00 73.12 391 ARG A O 1
#